Protein AF-0000000065943367 (afdb_homodimer)

InterPro domains:
  IPR003439 ABC transporter-like, ATP-binding domain [PF00005] (18-171)
  IPR003439 ABC transporter-like, ATP-binding domain [PS50893] (3-244)
  IPR003593 AAA+ ATPase domain [SM00382] (27-220)
  IPR017871 ABC transporter-like, conserved site [PS00211] (136-150)
  IPR027417 P-loop containing nucleoside triphosphate hydrolase [G3DSA:3.40.50.300] (2-257)
  IPR027417 P-loop containing nucleoside triphosphate hydrolase [SSF52540] (3-235)

Solvent-accessible surface area (backbone atoms only — not comparable to full-atom values): 27094 Å² total; per-residue (Å²): 103,37,40,33,36,42,45,28,21,34,59,58,98,83,40,77,42,33,48,61,34,64,49,72,45,43,55,41,32,29,34,24,43,38,57,37,78,86,29,34,64,69,60,51,51,30,36,77,70,66,75,40,82,56,78,37,59,48,43,26,50,48,91,40,53,45,87,76,50,48,72,60,60,44,49,53,36,38,34,70,43,67,70,77,77,77,75,82,54,94,42,39,32,48,56,55,20,41,55,27,43,61,68,44,77,86,56,48,70,68,57,47,52,49,38,32,52,52,17,24,52,76,49,70,44,53,90,45,44,86,36,51,43,77,76,45,52,71,48,51,42,49,40,46,51,49,12,11,36,42,17,27,55,68,60,45,70,52,85,93,58,59,36,35,40,38,32,36,44,74,47,64,81,44,35,73,40,58,32,49,52,51,51,48,49,52,37,41,40,5,63,72,67,39,18,15,28,38,35,34,52,82,51,64,47,59,40,35,64,63,30,58,29,32,38,33,26,34,94,26,27,66,71,37,70,34,42,41,80,76,42,61,38,45,65,48,37,31,71,49,47,65,34,55,42,50,66,41,74,28,91,86,43,87,95,25,47,34,69,41,77,109,104,37,40,32,36,44,46,28,21,32,58,58,97,82,41,76,41,33,48,61,33,63,49,73,45,43,55,42,33,29,33,23,42,38,55,35,79,86,29,36,65,69,60,50,51,30,35,76,70,67,74,41,82,55,78,37,59,49,44,26,50,50,90,40,53,45,88,78,51,49,72,59,61,43,50,54,36,38,36,71,42,67,71,76,75,78,74,84,54,95,40,39,34,48,56,54,19,39,54,27,42,61,69,44,76,84,57,49,71,68,56,47,51,49,38,32,52,51,16,23,51,72,49,70,43,54,90,46,42,84,36,50,43,76,76,43,52,73,50,53,43,49,39,45,52,48,12,12,37,42,18,27,55,67,61,46,66,57,82,91,58,60,37,34,38,38,30,36,44,74,47,64,80,43,35,70,40,58,32,50,52,52,52,50,49,52,38,42,41,5,63,73,68,38,18,14,28,38,35,34,53,83,50,64,47,58,40,35,63,64,31,58,30,32,38,33,27,33,93,24,28,66,70,36,70,34,42,41,80,76,41,63,36,43,66,48,38,32,73,49,47,65,34,55,41,49,68,40,74,29,90,84,44,86,94,28,48,34,68,43,78,108

Structure (mmCIF, N/CA/C/O backbone):
data_AF-0000000065943367-model_v1
#
loop_
_entity.id
_entity.type
_entity.pdbx_description
1 polymer 'Hemin import ATP-binding protein HmuV'
#
loop_
_atom_site.group_PDB
_atom_site.id
_atom_site.type_symbol
_atom_site.label_atom_id
_atom_site.label_alt_id
_atom_site.label_comp_id
_atom_site.label_asym_id
_atom_site.label_entity_id
_atom_site.label_seq_id
_atom_site.pdbx_PDB_ins_code
_atom_site.Cartn_x
_atom_site.Cartn_y
_atom_site.Cartn_z
_atom_site.occupancy
_atom_site.B_iso_or_equiv
_atom_site.auth_seq_id
_atom_site.auth_comp_id
_atom_site.auth_asym_id
_atom_site.auth_atom_id
_atom_site.pdbx_PDB_model_num
ATOM 1 N N . MET A 1 1 ? 7.023 -31.156 -10.938 1 77.69 1 MET A N 1
ATOM 2 C CA . MET A 1 1 ? 7.906 -30.266 -11.68 1 77.69 1 MET A CA 1
ATOM 3 C C . MET A 1 1 ? 8.031 -28.922 -10.969 1 77.69 1 MET A C 1
ATOM 5 O O . MET A 1 1 ? 7.062 -28.422 -10.391 1 77.69 1 MET A O 1
ATOM 9 N N . THR A 1 2 ? 9.32 -28.453 -10.805 1 89.06 2 THR A N 1
ATOM 10 C CA . THR A 1 2 ? 9.547 -27.25 -10.016 1 89.06 2 THR A CA 1
ATOM 11 C C . THR A 1 2 ? 10.031 -26.109 -10.898 1 89.06 2 THR A C 1
ATOM 13 O O . THR A 1 2 ? 10.461 -26.328 -12.031 1 89.06 2 THR A O 1
ATOM 16 N N . LEU A 1 3 ? 9.711 -24.953 -10.586 1 95.12 3 LEU A N 1
ATOM 17 C CA . LEU A 1 3 ? 10.344 -23.766 -11.141 1 95.12 3 LEU A CA 1
ATOM 18 C C . LEU A 1 3 ? 11.547 -23.344 -10.305 1 95.12 3 LEU A C 1
ATOM 20 O O . LEU A 1 3 ? 11.414 -23.078 -9.109 1 95.12 3 LEU A O 1
ATOM 24 N N . GLN A 1 4 ? 12.703 -23.375 -11 1 96.5 4 GLN A N 1
ATOM 25 C CA . GLN A 1 4 ? 13.93 -23.234 -10.227 1 96.5 4 GLN A CA 1
ATOM 26 C C . GLN A 1 4 ? 14.859 -22.203 -10.859 1 96.5 4 GLN A C 1
ATOM 28 O O . GLN A 1 4 ? 15.156 -22.281 -12.055 1 96.5 4 GLN A O 1
ATOM 33 N N . ALA A 1 5 ? 15.203 -21.219 -10.102 1 97.44 5 ALA A N 1
ATOM 34 C CA . ALA A 1 5 ? 16.281 -20.297 -10.453 1 97.44 5 ALA A CA 1
ATOM 35 C C . ALA A 1 5 ? 17.625 -20.766 -9.898 1 97.44 5 ALA A C 1
ATOM 37 O O . ALA A 1 5 ? 17.719 -21.094 -8.711 1 97.44 5 ALA A O 1
ATOM 38 N N . ARG A 1 6 ? 18.578 -20.828 -10.75 1 97.44 6 ARG A N 1
ATOM 39 C CA . ARG A 1 6 ? 19.922 -21.25 -10.336 1 97.44 6 ARG A CA 1
ATOM 40 C C . ARG A 1 6 ? 20.953 -20.156 -10.578 1 97.44 6 ARG A C 1
ATOM 42 O O . ARG A 1 6 ? 21.266 -19.844 -11.727 1 97.44 6 ARG A O 1
ATOM 49 N N . ASN A 1 7 ? 21.438 -19.609 -9.453 1 97.81 7 ASN A N 1
ATOM 50 C CA . ASN A 1 7 ? 22.547 -18.672 -9.445 1 97.81 7 ASN A CA 1
ATOM 51 C C . ASN A 1 7 ? 22.297 -17.516 -10.406 1 97.81 7 ASN A C 1
ATOM 53 O O . ASN A 1 7 ? 23.156 -17.188 -11.227 1 97.81 7 ASN A O 1
ATOM 57 N N . LEU A 1 8 ? 21.188 -16.875 -10.242 1 97.56 8 LEU A N 1
ATOM 58 C CA . LEU A 1 8 ? 20.797 -15.805 -11.141 1 97.56 8 LEU A CA 1
ATOM 59 C C . LEU A 1 8 ? 21.531 -14.508 -10.805 1 97.56 8 LEU A C 1
ATOM 61 O O . LEU A 1 8 ? 21.594 -14.109 -9.641 1 97.56 8 LEU A O 1
ATOM 65 N N . THR A 1 9 ? 22.094 -13.953 -11.75 1 97.75 9 THR A N 1
ATOM 66 C CA . THR A 1 9 ? 22.547 -12.562 -11.703 1 97.75 9 THR A CA 1
ATOM 67 C C . THR A 1 9 ? 21.734 -11.703 -12.672 1 97.75 9 THR A C 1
ATOM 69 O O . THR A 1 9 ? 21.656 -12.008 -13.867 1 97.75 9 THR A O 1
ATOM 72 N N . LEU A 1 10 ? 21.078 -10.734 -12.078 1 97.06 10 LEU A N 1
ATOM 73 C CA . LEU A 1 10 ? 20.156 -9.898 -12.852 1 97.06 10 LEU A CA 1
ATOM 74 C C . LEU A 1 10 ? 20.609 -8.438 -12.836 1 97.06 10 LEU A C 1
ATOM 76 O O . LEU A 1 10 ? 21.094 -7.945 -11.812 1 97.06 10 LEU A O 1
ATOM 80 N N . ALA A 1 11 ? 20.422 -7.844 -13.898 1 93.12 11 ALA A N 1
ATOM 81 C CA . ALA A 1 11 ? 20.797 -6.438 -14.039 1 93.12 11 ALA A CA 1
ATOM 82 C C . ALA A 1 11 ? 19.672 -5.633 -14.688 1 93.12 11 ALA A C 1
ATOM 84 O O . ALA A 1 11 ? 18.859 -6.188 -15.422 1 93.12 11 ALA A O 1
ATOM 85 N N . ARG A 1 12 ? 19.547 -4.402 -14.297 1 84.81 12 ARG A N 1
ATOM 86 C CA . ARG A 1 12 ? 18.703 -3.422 -14.977 1 84.81 12 ARG A CA 1
ATOM 87 C C . ARG A 1 12 ? 19.516 -2.188 -15.375 1 84.81 12 ARG A C 1
ATOM 89 O O . ARG A 1 12 ? 20.281 -1.663 -14.562 1 84.81 12 ARG A O 1
ATOM 96 N N . GLY A 1 13 ? 19.375 -1.673 -16.625 1 79 13 GLY A N 1
ATOM 97 C CA . GLY A 1 13 ? 20.156 -0.549 -17.109 1 79 13 GLY A CA 1
ATOM 98 C C . GLY A 1 13 ? 21.656 -0.79 -17.031 1 79 13 GLY A C 1
ATOM 99 O O . GLY A 1 13 ? 22.422 0.133 -16.75 1 79 13 GLY A O 1
ATOM 100 N N . GLY A 1 14 ? 22.062 -2.025 -17.031 1 80.81 14 GLY A N 1
ATOM 101 C CA . GLY A 1 14 ? 23.484 -2.357 -17.016 1 80.81 14 GLY A CA 1
ATOM 102 C C . GLY A 1 14 ? 24.031 -2.611 -15.625 1 80.81 14 GLY A C 1
ATOM 103 O O . GLY A 1 14 ? 25.078 -3.223 -15.469 1 80.81 14 GLY A O 1
ATOM 104 N N . ALA A 1 15 ? 23.344 -2.158 -14.625 1 85.38 15 ALA A N 1
ATOM 105 C CA . ALA A 1 15 ? 23.812 -2.307 -13.25 1 85.38 15 ALA A CA 1
ATOM 106 C C . ALA A 1 15 ? 23.219 -3.537 -12.586 1 85.38 15 ALA A C 1
ATOM 108 O O . ALA A 1 15 ? 22.016 -3.797 -12.727 1 85.38 15 ALA A O 1
AT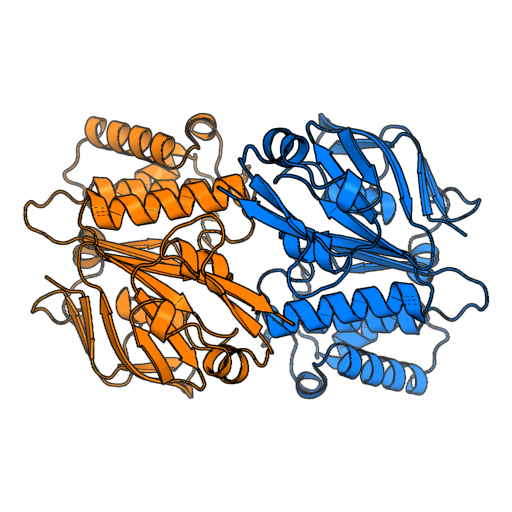OM 109 N N . PRO A 1 16 ? 24.109 -4.266 -11.922 1 89.94 16 PRO A N 1
ATOM 110 C CA . PRO A 1 16 ? 23.578 -5.445 -11.234 1 89.94 16 PRO A CA 1
ATOM 111 C C . PRO A 1 16 ? 22.594 -5.09 -10.125 1 89.94 16 PRO A C 1
ATOM 113 O O . PRO A 1 16 ? 22.828 -4.16 -9.352 1 89.94 16 PRO A O 1
ATOM 116 N N . ILE A 1 17 ? 21.5 -5.777 -10.133 1 93.94 17 ILE A N 1
ATOM 117 C CA . ILE A 1 17 ? 20.453 -5.613 -9.117 1 93.94 17 ILE A CA 1
ATOM 118 C C . ILE A 1 17 ? 20.5 -6.789 -8.148 1 93.94 17 ILE A C 1
ATOM 120 O O . ILE A 1 17 ? 20.422 -6.602 -6.93 1 93.94 17 ILE A O 1
ATOM 124 N N . LEU A 1 18 ? 20.594 -7.965 -8.672 1 97.5 18 LEU A N 1
ATOM 125 C CA . LEU A 1 18 ? 20.703 -9.195 -7.895 1 97.5 18 LEU A CA 1
ATOM 126 C C . LEU A 1 18 ? 21.891 -10.031 -8.359 1 97.5 18 LEU A C 1
ATOM 128 O O . LEU A 1 18 ? 22.188 -10.086 -9.555 1 97.5 18 LEU A O 1
ATOM 132 N N . THR A 1 19 ? 22.531 -10.617 -7.379 1 97.69 19 THR A N 1
ATOM 133 C CA . THR A 1 19 ? 23.703 -11.43 -7.676 1 97.69 19 THR A CA 1
ATOM 134 C C . THR A 1 19 ? 23.594 -12.805 -7.031 1 97.69 19 THR A C 1
ATOM 136 O O . THR A 1 19 ? 23.391 -12.914 -5.82 1 97.69 19 THR A O 1
ATOM 139 N N . ASP A 1 20 ? 23.703 -13.828 -7.871 1 97.5 20 ASP A N 1
ATOM 140 C CA . ASP A 1 20 ? 23.828 -15.211 -7.422 1 97.5 20 ASP A CA 1
ATOM 141 C C . ASP A 1 20 ? 22.656 -15.625 -6.555 1 97.5 20 ASP A C 1
ATOM 143 O O . ASP A 1 20 ? 22.828 -16.094 -5.43 1 97.5 20 ASP A O 1
ATOM 147 N N . VAL A 1 21 ? 21.484 -15.453 -7.078 1 98 21 VAL A N 1
ATOM 148 C CA . VAL A 1 21 ? 20.266 -15.789 -6.348 1 98 21 VAL A CA 1
ATOM 149 C C . VAL A 1 21 ? 19.703 -17.125 -6.848 1 98 21 VAL A C 1
ATOM 151 O O . VAL A 1 21 ? 19.531 -17.312 -8.055 1 98 21 VAL A O 1
ATOM 154 N N . SER A 1 22 ? 19.547 -18.047 -5.945 1 98.12 22 SER A N 1
ATOM 155 C CA . SER A 1 22 ? 18.906 -19.328 -6.25 1 98.12 22 SER A CA 1
ATOM 156 C C . SER A 1 22 ? 17.609 -19.484 -5.457 1 98.12 22 SER A C 1
ATOM 158 O O . SER A 1 22 ? 17.547 -19.125 -4.277 1 98.12 22 SER A O 1
ATOM 160 N N . LEU A 1 23 ? 16.562 -19.922 -6.121 1 97.19 23 LEU A N 1
ATOM 161 C CA . LEU A 1 23 ? 15.25 -20.078 -5.508 1 97.19 23 LEU A CA 1
ATOM 162 C C . LEU A 1 23 ? 14.43 -21.141 -6.223 1 97.19 23 LEU A C 1
ATOM 164 O O . LEU A 1 23 ? 14.438 -21.219 -7.453 1 97.19 23 LEU A O 1
ATOM 168 N N . THR A 1 24 ? 13.789 -21.953 -5.453 1 96.62 24 THR A N 1
ATOM 169 C CA . THR A 1 24 ? 12.906 -22.953 -6.023 1 96.62 24 THR A CA 1
ATOM 170 C C . THR A 1 24 ? 11.453 -22.688 -5.641 1 96.62 24 THR A C 1
ATOM 172 O O . THR A 1 24 ? 11.141 -22.516 -4.461 1 96.62 24 THR A O 1
ATOM 175 N N . LEU A 1 25 ? 10.625 -22.578 -6.582 1 96.81 25 LEU A N 1
ATOM 176 C CA . LEU A 1 25 ? 9.18 -22.547 -6.375 1 96.81 25 LEU A CA 1
ATOM 177 C C . LEU A 1 25 ? 8.562 -23.922 -6.586 1 96.81 25 LEU A C 1
ATOM 179 O O . LEU A 1 25 ? 8.359 -24.344 -7.723 1 96.81 25 LEU A O 1
ATOM 183 N N . ALA A 1 26 ? 8.25 -24.547 -5.492 1 95.25 26 ALA A N 1
ATOM 184 C CA . ALA A 1 26 ? 7.707 -25.906 -5.535 1 95.25 26 ALA A CA 1
ATOM 185 C C . ALA A 1 26 ? 6.184 -25.891 -5.613 1 95.25 26 ALA A C 1
ATOM 187 O O . ALA A 1 26 ? 5.543 -24.969 -5.094 1 95.25 26 ALA A O 1
ATOM 188 N N . PRO A 1 27 ? 5.609 -26.938 -6.281 1 95 27 PRO A N 1
ATOM 189 C CA . PRO A 1 27 ? 4.152 -27.062 -6.223 1 95 27 PRO A CA 1
ATOM 190 C C . PRO A 1 27 ? 3.631 -27.25 -4.801 1 95 27 PRO A C 1
ATOM 192 O O . PRO A 1 27 ? 4.312 -27.844 -3.963 1 95 27 PRO A O 1
ATOM 195 N N . GLY A 1 28 ? 2.51 -26.672 -4.559 1 96.69 28 GLY A N 1
ATOM 196 C CA . GLY A 1 28 ? 1.855 -26.891 -3.279 1 96.69 28 GLY A CA 1
ATOM 197 C C . GLY A 1 28 ? 2.34 -25.938 -2.193 1 96.69 28 GLY A C 1
ATOM 198 O O . GLY A 1 28 ? 2.027 -26.141 -1.016 1 96.69 28 GLY A O 1
ATOM 199 N N . ALA A 1 29 ? 3.123 -24.938 -2.637 1 97.31 29 ALA A N 1
ATOM 200 C CA . ALA A 1 29 ? 3.672 -24.031 -1.635 1 97.31 29 ALA A CA 1
ATOM 201 C C . ALA A 1 29 ? 3.449 -22.578 -2.037 1 97.31 29 ALA A C 1
ATOM 203 O O . ALA A 1 29 ? 3.492 -22.234 -3.221 1 97.31 29 ALA A O 1
ATOM 204 N N . LEU A 1 30 ? 3.191 -21.766 -1.068 1 98.5 30 LEU A N 1
ATOM 205 C CA . LEU A 1 30 ? 3.137 -20.312 -1.223 1 98.5 30 LEU A CA 1
ATOM 206 C C . LEU A 1 30 ? 4.418 -19.656 -0.705 1 98.5 30 LEU A C 1
ATOM 208 O O . LEU A 1 30 ? 4.695 -19.688 0.496 1 98.5 30 LEU A O 1
ATOM 212 N N . VAL A 1 31 ? 5.188 -19.078 -1.633 1 98.69 31 VAL A N 1
ATOM 213 C CA . VAL A 1 31 ? 6.453 -18.422 -1.297 1 98.69 31 VAL A CA 1
ATOM 214 C C . VAL A 1 31 ? 6.273 -16.906 -1.288 1 98.69 31 VAL A C 1
ATOM 216 O O . VAL A 1 31 ? 5.758 -16.344 -2.248 1 98.69 31 VAL A O 1
ATOM 219 N N . GLY A 1 32 ? 6.621 -16.297 -0.186 1 98.69 32 GLY A N 1
ATOM 220 C CA . GLY A 1 32 ? 6.641 -14.852 -0.101 1 98.69 32 GLY A CA 1
ATOM 221 C C . GLY A 1 32 ? 8.008 -14.25 -0.381 1 98.69 32 GLY A C 1
ATOM 222 O O . GLY A 1 32 ? 9.016 -14.727 0.143 1 98.69 32 GLY A O 1
ATOM 223 N N . LEU A 1 33 ? 8.016 -13.344 -1.247 1 98.25 33 LEU A N 1
ATOM 224 C CA . LEU A 1 33 ? 9.227 -12.594 -1.544 1 98.25 33 LEU A CA 1
ATOM 225 C C . LEU A 1 33 ? 9.227 -11.258 -0.808 1 98.25 33 LEU A C 1
ATOM 227 O O . LEU A 1 33 ? 8.367 -10.406 -1.049 1 98.25 33 LEU A O 1
ATOM 231 N N . LEU A 1 34 ? 10.18 -11.047 0.076 1 97.94 34 LEU A N 1
ATOM 232 C CA . LEU A 1 34 ? 10.289 -9.875 0.939 1 97.94 34 LEU A CA 1
ATOM 233 C C . LEU A 1 34 ? 11.602 -9.141 0.704 1 97.94 34 LEU A C 1
ATOM 235 O O . LEU A 1 34 ? 12.555 -9.719 0.164 1 97.94 34 LEU A O 1
ATOM 239 N N . GLY A 1 35 ? 11.68 -7.941 1.159 1 96.81 35 GLY A N 1
ATOM 240 C CA . GLY A 1 35 ? 12.828 -7.059 1.031 1 96.81 35 GLY A CA 1
ATOM 241 C C . GLY A 1 35 ? 12.445 -5.59 0.987 1 96.81 35 GLY A C 1
ATOM 242 O O . GLY A 1 35 ? 11.297 -5.25 0.71 1 96.81 35 GLY A O 1
ATOM 243 N N . ALA A 1 36 ? 13.414 -4.789 1.229 1 94.81 36 ALA A N 1
ATOM 244 C CA . ALA A 1 36 ? 13.188 -3.348 1.185 1 94.81 36 ALA A CA 1
ATOM 245 C C . ALA A 1 36 ? 12.898 -2.881 -0.24 1 94.81 36 ALA A C 1
ATOM 247 O O . ALA A 1 36 ? 13.031 -3.652 -1.192 1 94.81 36 ALA A O 1
ATOM 248 N N . ASN A 1 37 ? 12.383 -1.639 -0.345 1 90.75 37 ASN A N 1
ATOM 249 C CA . ASN A 1 37 ? 12.18 -1.061 -1.669 1 90.75 37 ASN A CA 1
ATOM 250 C C . ASN A 1 37 ? 13.461 -1.064 -2.492 1 90.75 37 ASN A C 1
ATOM 252 O O . ASN A 1 37 ? 14.531 -0.715 -1.984 1 90.75 37 ASN A O 1
ATOM 256 N N . GLY A 1 38 ? 13.398 -1.511 -3.668 1 89.12 38 GLY A N 1
ATOM 257 C CA . GLY A 1 38 ? 14.555 -1.516 -4.555 1 89.12 38 GLY A CA 1
ATOM 258 C C . GLY A 1 38 ? 15.422 -2.748 -4.398 1 89.12 38 GLY A C 1
ATOM 259 O O . GLY A 1 38 ? 16.453 -2.869 -5.051 1 89.12 38 GLY A O 1
ATOM 260 N N . ALA A 1 39 ? 14.969 -3.676 -3.621 1 93.56 39 ALA A N 1
ATOM 261 C CA . ALA A 1 39 ? 15.797 -4.832 -3.299 1 93.56 39 ALA A CA 1
ATOM 262 C C . ALA A 1 39 ? 15.891 -5.793 -4.48 1 93.56 39 ALA A C 1
ATOM 264 O O . ALA A 1 39 ? 16.688 -6.727 -4.473 1 93.56 39 ALA A O 1
ATOM 265 N N . GLY A 1 40 ? 15.062 -5.602 -5.473 1 94.38 40 GLY A N 1
ATOM 266 C CA . GLY A 1 40 ? 15.109 -6.461 -6.645 1 94.38 40 GLY A CA 1
ATOM 267 C C . GLY A 1 40 ? 13.984 -7.469 -6.695 1 94.38 40 GLY A C 1
ATOM 268 O O . GLY A 1 40 ? 14.031 -8.43 -7.465 1 94.38 40 GLY A O 1
ATOM 269 N N . LYS A 1 41 ? 12.977 -7.328 -5.879 1 96.06 41 LYS A N 1
ATOM 270 C CA . LYS A 1 41 ? 11.867 -8.273 -5.789 1 96.06 41 LYS A CA 1
ATOM 271 C C . LYS A 1 41 ? 11.18 -8.438 -7.141 1 96.06 41 LYS A C 1
ATOM 273 O O . LYS A 1 41 ? 11.055 -9.562 -7.641 1 96.06 41 LYS A O 1
ATOM 278 N N . SER A 1 42 ? 10.742 -7.301 -7.785 1 94.31 42 SER A N 1
ATOM 279 C CA . SER A 1 42 ? 10.055 -7.355 -9.07 1 94.31 42 SER A CA 1
ATOM 280 C C . SER A 1 42 ? 10.977 -7.871 -10.172 1 94.31 42 SER A C 1
ATOM 282 O O . SER A 1 42 ? 10.523 -8.555 -11.094 1 94.31 42 SER A O 1
ATOM 284 N N . THR A 1 43 ? 12.258 -7.535 -10.07 1 94.69 43 THR A N 1
ATOM 285 C CA . THR A 1 43 ? 13.25 -8.023 -11.031 1 94.69 43 THR A CA 1
ATOM 286 C C . THR A 1 43 ? 13.359 -9.539 -10.977 1 94.69 43 THR A C 1
ATOM 288 O O . THR A 1 43 ? 13.367 -10.211 -12.016 1 94.69 43 THR A O 1
ATOM 291 N N . LEU A 1 44 ? 13.406 -10.062 -9.719 1 97.06 44 LEU A N 1
ATOM 292 C CA . LEU A 1 44 ? 13.477 -11.508 -9.555 1 97.06 44 LEU A CA 1
ATOM 293 C C . LEU A 1 44 ? 12.211 -12.18 -10.078 1 97.06 44 LEU A C 1
ATOM 295 O O . LEU A 1 44 ? 12.273 -13.18 -10.789 1 97.06 44 LEU A O 1
ATOM 299 N N . LEU A 1 45 ? 11.055 -11.617 -9.742 1 97.06 45 LEU A N 1
ATOM 300 C CA . LEU A 1 45 ? 9.789 -12.156 -10.219 1 97.06 45 LEU A CA 1
ATOM 301 C C . LEU A 1 45 ? 9.742 -12.172 -11.742 1 97.06 45 LEU A C 1
ATOM 303 O O . LEU A 1 45 ? 9.32 -13.156 -12.352 1 97.06 45 LEU A O 1
ATOM 307 N N . ALA A 1 46 ? 10.219 -11.133 -12.367 1 95.62 46 ALA A N 1
ATOM 308 C CA . ALA A 1 46 ? 10.234 -11.039 -13.828 1 95.62 46 ALA A CA 1
ATOM 309 C C . ALA A 1 46 ? 11.109 -12.133 -14.43 1 95.62 46 ALA A C 1
ATOM 311 O O . ALA A 1 46 ? 10.766 -12.711 -15.469 1 95.62 46 ALA A O 1
ATOM 312 N N . ALA A 1 47 ? 12.211 -12.375 -13.805 1 96.62 47 ALA A N 1
ATOM 313 C CA . ALA A 1 47 ? 13.102 -13.43 -14.289 1 96.62 47 ALA A CA 1
ATOM 314 C C . ALA A 1 47 ? 12.438 -14.797 -14.172 1 96.62 47 ALA A C 1
ATOM 316 O O . ALA A 1 47 ? 12.477 -15.594 -15.109 1 96.62 47 ALA A O 1
ATOM 317 N N . LEU A 1 48 ? 11.812 -15.047 -13.039 1 96.88 48 LEU A N 1
ATOM 318 C CA . LEU A 1 48 ? 11.133 -16.312 -12.812 1 96.88 48 LEU A CA 1
ATOM 319 C C . LEU A 1 48 ? 9.961 -16.484 -13.758 1 96.88 48 LEU A C 1
ATOM 321 O O . LEU A 1 48 ? 9.617 -17.609 -14.133 1 96.88 48 LEU A O 1
ATOM 325 N N . ALA A 1 49 ? 9.375 -15.398 -14.148 1 96.06 49 ALA A N 1
ATOM 326 C CA . ALA A 1 49 ? 8.219 -15.414 -15.047 1 96.06 49 ALA A CA 1
ATOM 327 C C . ALA A 1 49 ? 8.664 -15.539 -16.5 1 96.06 49 ALA A C 1
ATOM 329 O O . ALA A 1 49 ? 7.828 -15.672 -17.406 1 96.06 49 ALA A O 1
ATOM 330 N N . GLY A 1 50 ? 9.93 -15.383 -16.766 1 95.44 50 GLY A N 1
ATOM 331 C CA . GLY A 1 50 ? 10.453 -15.461 -18.125 1 95.44 50 GLY A CA 1
ATOM 332 C C . GLY A 1 50 ? 10.352 -14.156 -18.875 1 95.44 50 GLY A C 1
ATOM 333 O O . GLY A 1 50 ? 10.398 -14.133 -20.109 1 95.44 50 GLY A O 1
ATOM 334 N N . GLU A 1 51 ? 10.203 -13.109 -18.172 1 93.38 51 GLU A N 1
ATOM 335 C CA . GLU A 1 51 ? 10.039 -11.789 -18.766 1 93.38 51 GLU A CA 1
ATOM 336 C C . GLU A 1 51 ? 11.359 -11.023 -18.781 1 93.38 51 GLU A C 1
ATOM 338 O O . GLU A 1 51 ? 11.469 -9.977 -19.438 1 93.38 51 GLU A O 1
ATOM 343 N N . LEU A 1 52 ? 12.32 -11.461 -18.078 1 93.88 52 LEU A N 1
ATOM 344 C CA . LEU A 1 52 ? 13.641 -10.844 -18 1 93.88 52 LEU A CA 1
ATOM 345 C C . LEU A 1 52 ? 14.742 -11.898 -18.094 1 93.88 52 LEU A C 1
ATOM 347 O O . LEU A 1 52 ? 14.766 -12.844 -17.297 1 93.88 52 LEU A O 1
ATOM 351 N N . ALA A 1 53 ? 15.602 -11.742 -19 1 94.5 53 ALA A N 1
ATOM 352 C CA . ALA A 1 53 ? 16.719 -12.672 -19.156 1 94.5 53 ALA A CA 1
ATOM 353 C C . ALA A 1 53 ? 17.828 -12.359 -18.156 1 94.5 53 ALA A C 1
ATOM 355 O O . ALA A 1 53 ? 18.25 -11.211 -18.031 1 94.5 53 ALA A O 1
ATOM 356 N N . PRO A 1 54 ? 18.359 -13.328 -17.516 1 96.12 54 PRO A N 1
ATOM 357 C CA . PRO A 1 54 ? 19.453 -13.086 -16.578 1 96.12 54 PRO A CA 1
ATOM 358 C C . PRO A 1 54 ? 20.797 -12.867 -17.297 1 96.12 54 PRO A C 1
ATOM 360 O O . PRO A 1 54 ? 20.984 -13.344 -18.406 1 96.12 54 PRO A O 1
ATOM 363 N N . ARG A 1 55 ? 21.609 -12.086 -16.641 1 95.5 55 ARG A N 1
ATOM 364 C CA . ARG A 1 55 ? 22.984 -11.914 -17.125 1 95.5 55 ARG A CA 1
ATOM 365 C C . ARG A 1 55 ? 23.766 -13.219 -17 1 95.5 55 ARG A C 1
ATOM 367 O O . ARG A 1 55 ? 24.578 -13.547 -17.875 1 95.5 55 ARG A O 1
ATOM 374 N N . SER A 1 56 ? 23.562 -13.859 -15.969 1 96 56 SER A N 1
ATOM 375 C CA . SER A 1 56 ? 24.125 -15.188 -15.742 1 96 56 SER A CA 1
ATOM 376 C C . SER A 1 56 ? 23.203 -16.047 -14.891 1 96 56 SER A C 1
ATOM 378 O O . SER A 1 56 ? 22.312 -15.523 -14.219 1 96 56 SER A O 1
ATOM 380 N N . GLY A 1 57 ? 23.375 -17.375 -14.922 1 97.06 57 GLY A N 1
ATOM 381 C CA . GLY A 1 57 ? 22.453 -18.297 -14.297 1 97.06 57 GLY A CA 1
ATOM 382 C C . GLY A 1 57 ? 21.312 -18.703 -15.203 1 97.06 57 GLY A C 1
ATOM 383 O O . GLY A 1 57 ? 21.297 -18.359 -16.391 1 97.06 57 GLY A O 1
ATOM 384 N N . GLN A 1 58 ? 20.422 -19.562 -14.625 1 96.94 58 GLN A N 1
ATOM 385 C CA . GLN A 1 58 ? 19.344 -20.078 -15.453 1 96.94 58 GLN A CA 1
ATOM 386 C C . GLN A 1 58 ? 18.078 -20.328 -14.625 1 96.94 58 GLN A C 1
ATOM 388 O O . GLN A 1 58 ? 18.172 -20.484 -13.406 1 96.94 58 GLN A O 1
ATOM 393 N N . VAL A 1 59 ? 17.031 -20.266 -15.258 1 97.31 59 VAL A N 1
ATOM 394 C CA . VAL A 1 59 ? 15.742 -20.641 -14.688 1 97.31 59 VAL A CA 1
ATOM 395 C C . VAL A 1 59 ? 15.195 -21.875 -15.414 1 97.31 59 VAL A C 1
ATOM 397 O O . VAL A 1 59 ? 15.227 -21.938 -16.641 1 97.31 59 VAL A O 1
ATOM 400 N N . PHE A 1 60 ? 14.734 -22.797 -14.594 1 95.81 60 PHE A N 1
ATOM 401 C CA . PHE A 1 60 ? 14.234 -24.031 -15.18 1 95.81 60 PHE A CA 1
ATOM 402 C C . PHE A 1 60 ? 12.773 -24.266 -14.789 1 95.81 60 PHE A C 1
ATOM 404 O O . PHE A 1 60 ? 12.383 -24 -13.648 1 95.81 60 PHE A O 1
ATOM 411 N N . LEU A 1 61 ? 12.008 -24.672 -15.695 1 93.31 61 LEU A N 1
ATOM 412 C CA . LEU A 1 61 ? 10.695 -25.266 -15.461 1 93.31 61 LEU A CA 1
ATOM 413 C C . LEU A 1 61 ? 10.734 -26.766 -15.672 1 93.31 61 LEU A C 1
ATOM 415 O O . LEU A 1 61 ? 10.75 -27.234 -16.812 1 93.31 61 LEU A O 1
ATOM 419 N N . GLY A 1 62 ? 10.688 -27.438 -14.547 1 88.62 62 GLY A N 1
ATOM 420 C CA . GLY A 1 62 ? 11.078 -28.844 -14.664 1 88.62 62 GLY A CA 1
ATOM 421 C C . GLY A 1 62 ? 12.484 -29.031 -15.195 1 88.62 62 GLY A C 1
ATOM 422 O O . GLY A 1 62 ? 13.438 -28.469 -14.648 1 88.62 62 GLY A O 1
ATOM 423 N N . ASP A 1 63 ? 12.508 -29.734 -16.312 1 88.31 63 ASP A N 1
ATOM 424 C CA . ASP A 1 63 ? 13.828 -30.016 -16.875 1 88.31 63 ASP A CA 1
ATOM 425 C C . ASP A 1 63 ? 14.125 -29.062 -18.031 1 88.31 63 ASP A C 1
ATOM 427 O O . ASP A 1 63 ? 15.234 -29.078 -18.578 1 88.31 63 ASP A O 1
ATOM 431 N N . ALA A 1 64 ? 13.211 -28.266 -18.312 1 90.69 64 ALA A N 1
ATOM 432 C CA . ALA A 1 64 ? 13.375 -27.391 -19.469 1 90.69 64 ALA A CA 1
ATOM 433 C C . ALA A 1 64 ? 13.883 -26.016 -19.062 1 90.69 64 ALA A C 1
ATOM 435 O O . ALA A 1 64 ? 13.391 -25.438 -18.094 1 90.69 64 ALA A O 1
ATOM 436 N N . ASP A 1 65 ? 14.852 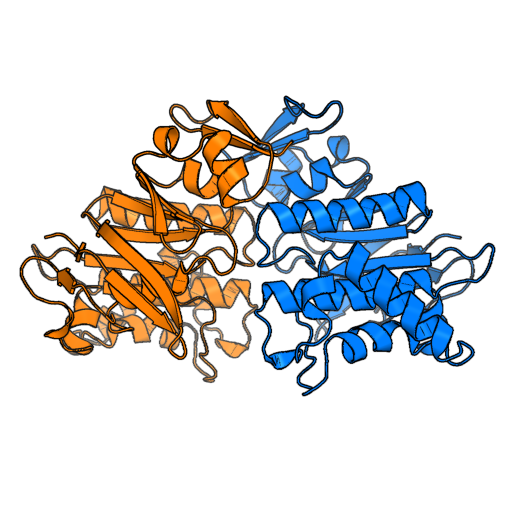-25.562 -19.812 1 94.62 65 ASP A N 1
ATOM 437 C CA . ASP A 1 65 ? 15.289 -24.172 -19.656 1 94.62 65 ASP A CA 1
ATOM 438 C C . ASP A 1 65 ? 14.172 -23.203 -20.047 1 94.62 65 ASP A C 1
ATOM 440 O O . ASP A 1 65 ? 13.633 -23.281 -21.156 1 94.62 65 ASP A O 1
ATOM 444 N N . LEU A 1 66 ? 13.859 -22.359 -19.141 1 94.88 66 LEU A N 1
ATOM 445 C CA . LEU A 1 66 ? 12.773 -21.406 -19.359 1 94.88 66 LEU A CA 1
ATOM 446 C C . LEU A 1 66 ? 13.016 -20.594 -20.625 1 94.88 66 LEU A C 1
ATOM 448 O O . LEU A 1 66 ? 12.062 -20.219 -21.312 1 94.88 66 LEU A O 1
ATOM 452 N N . ALA A 1 67 ? 14.242 -20.328 -20.891 1 92.75 67 ALA A N 1
ATOM 453 C CA . ALA A 1 67 ? 14.625 -19.484 -22.016 1 92.75 67 ALA A CA 1
ATOM 454 C C . ALA A 1 67 ? 14.258 -20.156 -23.344 1 92.75 67 ALA A C 1
ATOM 456 O O . ALA A 1 67 ? 14.211 -19.5 -24.391 1 92.75 67 ALA A O 1
ATOM 457 N N . THR A 1 68 ? 14 -21.438 -23.328 1 93.75 68 THR A N 1
ATOM 458 C CA . THR A 1 68 ? 13.703 -22.172 -24.547 1 93.75 68 THR A CA 1
ATOM 459 C C . THR A 1 68 ? 12.195 -22.188 -24.812 1 93.75 68 THR A C 1
ATOM 461 O O . THR A 1 68 ? 11.758 -22.609 -25.891 1 93.75 68 THR A O 1
ATOM 464 N N . LEU A 1 69 ? 11.438 -21.797 -23.859 1 93.62 69 LEU A N 1
ATOM 465 C CA . LEU A 1 69 ? 9.984 -21.812 -24 1 93.62 69 LEU A CA 1
ATOM 466 C C . LEU A 1 69 ? 9.484 -20.5 -24.594 1 93.62 69 LEU A C 1
ATOM 468 O O . LEU A 1 69 ? 9.977 -19.422 -24.234 1 93.62 69 LEU A O 1
ATOM 472 N N . SER A 1 70 ? 8.523 -20.625 -25.438 1 93.12 70 SER A N 1
ATOM 473 C CA . SER A 1 70 ? 7.898 -19.438 -26 1 93.12 70 SER A CA 1
ATOM 474 C C . SER A 1 70 ? 6.957 -18.781 -25 1 93.12 70 SER A C 1
ATOM 476 O O . SER A 1 70 ? 6.551 -19.406 -24.016 1 93.12 70 SER A O 1
ATOM 478 N N . ALA A 1 71 ? 6.621 -17.578 -25.281 1 91.88 71 ALA A N 1
ATOM 479 C CA . ALA A 1 71 ? 5.672 -16.859 -24.422 1 91.88 71 ALA A CA 1
ATOM 480 C C . ALA A 1 71 ? 4.348 -17.609 -24.328 1 91.88 71 ALA A C 1
ATOM 482 O O . ALA A 1 71 ? 3.723 -17.641 -23.266 1 91.88 71 ALA A O 1
ATOM 483 N N . ARG A 1 72 ? 3.977 -18.219 -25.422 1 91.69 72 ARG A N 1
ATOM 484 C CA . ARG A 1 72 ? 2.723 -18.969 -25.469 1 91.69 72 ARG A CA 1
ATOM 485 C C . ARG A 1 72 ? 2.799 -20.203 -24.594 1 91.69 72 ARG A C 1
ATOM 487 O O . ARG A 1 72 ? 1.863 -20.5 -23.844 1 91.69 72 ARG A O 1
ATOM 494 N N . GLN A 1 73 ? 3.865 -20.859 -24.719 1 91.5 73 GLN A N 1
ATOM 495 C CA . GLN A 1 73 ? 4.059 -22.047 -23.906 1 91.5 73 GLN A CA 1
ATOM 496 C C . GLN A 1 73 ? 4.082 -21.703 -22.422 1 91.5 73 GLN A C 1
ATOM 498 O O . GLN A 1 73 ? 3.469 -22.391 -21.609 1 91.5 73 GLN A O 1
ATOM 503 N N . LEU A 1 74 ? 4.758 -20.641 -22.156 1 93.56 74 LEU A N 1
ATOM 504 C CA . LEU A 1 74 ? 4.863 -20.203 -20.766 1 93.56 74 LEU A CA 1
ATOM 505 C C . LEU A 1 74 ? 3.504 -19.766 -20.219 1 93.56 74 LEU A C 1
ATOM 507 O O . LEU A 1 74 ? 3.168 -20.062 -19.062 1 93.56 74 LEU A O 1
ATOM 511 N N . ALA A 1 75 ? 2.756 -19.141 -21.031 1 94.06 75 ALA A N 1
ATOM 512 C CA . ALA A 1 75 ? 1.455 -18.625 -20.609 1 94.06 75 ALA A CA 1
ATOM 513 C C . ALA A 1 75 ? 0.494 -19.75 -20.281 1 94.06 75 ALA A C 1
ATOM 515 O O . ALA A 1 75 ? -0.495 -19.547 -19.562 1 94.06 75 ALA A O 1
ATOM 516 N N . ARG A 1 76 ? 0.759 -20.938 -20.719 1 94.19 76 ARG A N 1
ATOM 517 C CA . ARG A 1 76 ? -0.081 -22.094 -20.438 1 94.19 76 ARG A CA 1
ATOM 518 C C . ARG A 1 76 ? 0.356 -22.781 -19.156 1 94.19 76 ARG A C 1
ATOM 520 O O . ARG A 1 76 ? -0.299 -23.719 -18.688 1 94.19 76 ARG A O 1
ATOM 527 N N . ARG A 1 77 ? 1.455 -22.266 -18.594 1 93.44 77 ARG A N 1
ATOM 528 C CA . ARG A 1 77 ? 2 -22.953 -17.422 1 93.44 77 ARG A CA 1
ATOM 529 C C . ARG A 1 77 ? 2.07 -22.016 -16.219 1 93.44 77 ARG A C 1
ATOM 531 O O . ARG A 1 77 ? 2.178 -22.453 -15.086 1 93.44 77 ARG A O 1
ATOM 538 N N . ARG A 1 78 ? 2.068 -20.75 -16.531 1 94.38 78 ARG A N 1
ATOM 539 C CA . ARG A 1 78 ? 2.178 -19.812 -15.406 1 94.38 78 ARG A CA 1
ATOM 540 C C . ARG A 1 78 ? 1.355 -18.562 -15.664 1 94.38 78 ARG A C 1
ATOM 542 O O . ARG A 1 78 ? 1.255 -18.094 -16.797 1 94.38 78 ARG A O 1
ATOM 549 N N . ALA A 1 79 ? 0.792 -18.031 -14.656 1 96.12 79 ALA A N 1
ATOM 550 C CA . ALA A 1 79 ? 0.085 -16.75 -14.672 1 96.12 79 ALA A CA 1
ATOM 551 C C . ALA A 1 79 ? 0.813 -15.719 -13.82 1 96.12 79 ALA A C 1
ATOM 553 O O . ALA A 1 79 ? 1.402 -16.047 -12.789 1 96.12 79 ALA A O 1
ATOM 554 N N . VAL A 1 80 ? 0.812 -14.453 -14.305 1 96.62 80 VAL A N 1
ATOM 555 C CA . VAL A 1 80 ? 1.502 -13.367 -13.609 1 96.62 80 VAL A CA 1
ATOM 556 C C . VAL A 1 80 ? 0.555 -12.188 -13.438 1 96.62 80 VAL A C 1
ATOM 558 O O . VAL A 1 80 ? -0.107 -11.766 -14.383 1 96.62 80 VAL A O 1
ATOM 561 N N . LEU A 1 81 ? 0.426 -11.75 -12.227 1 95.94 81 LEU A N 1
ATOM 562 C CA . LEU A 1 81 ? -0.217 -10.469 -11.953 1 95.94 81 LEU A CA 1
ATOM 563 C C . LEU A 1 81 ? 0.822 -9.375 -11.719 1 95.94 81 LEU A C 1
ATOM 565 O O . LEU A 1 81 ? 1.471 -9.352 -10.664 1 95.94 81 LEU A O 1
ATOM 569 N N . PRO A 1 82 ? 0.96 -8.414 -12.664 1 90.69 82 PRO A N 1
ATOM 570 C CA . PRO A 1 82 ? 1.95 -7.348 -12.484 1 90.69 82 PRO A CA 1
ATOM 571 C C . PRO A 1 82 ? 1.48 -6.262 -11.523 1 90.69 82 PRO A C 1
ATOM 573 O O . PRO A 1 82 ? 0.298 -6.207 -11.172 1 90.69 82 PRO A O 1
ATOM 576 N N . GLN A 1 83 ? 2.439 -5.441 -11.023 1 79.88 83 GLN A N 1
ATOM 577 C CA . GLN A 1 83 ? 2.158 -4.363 -10.078 1 79.88 83 GLN A CA 1
ATOM 578 C C . GLN A 1 83 ? 1.216 -3.33 -10.695 1 79.88 83 GLN A C 1
ATOM 580 O O . GLN A 1 83 ? 0.235 -2.928 -10.062 1 79.88 83 GLN A O 1
ATOM 585 N N . LYS A 1 84 ? 1.47 -2.568 -11.711 1 73.69 84 LYS A N 1
ATOM 586 C CA . LYS A 1 84 ? 0.609 -1.612 -12.406 1 73.69 84 LYS A CA 1
ATOM 587 C C . LYS A 1 84 ? 0.014 -2.221 -13.672 1 73.69 84 LYS A C 1
ATOM 589 O O . LYS A 1 84 ? 0.716 -2.402 -14.664 1 73.69 84 LYS A O 1
ATOM 594 N N . PRO A 1 85 ? -1.304 -2.625 -13.57 1 63 85 PRO A N 1
ATOM 595 C CA . PRO A 1 85 ? -1.851 -3.201 -14.805 1 63 85 PRO A CA 1
ATOM 596 C C . PRO A 1 85 ? -2.188 -2.145 -15.852 1 63 85 PRO A C 1
ATOM 598 O O . PRO A 1 85 ? -2.691 -1.07 -15.508 1 63 85 PRO A O 1
ATOM 601 N N . SER A 1 86 ? -1.426 -1.809 -16.828 1 57.28 86 SER A N 1
ATOM 602 C CA . SER A 1 86 ? -1.629 -0.761 -17.812 1 57.28 86 SER A CA 1
ATOM 603 C C . SER A 1 86 ? -2.859 -1.043 -18.672 1 57.28 86 SER A C 1
ATOM 605 O O . SER A 1 86 ? -2.771 -1.077 -19.906 1 57.28 86 SER A O 1
ATOM 607 N N . LEU A 1 87 ? -3.908 -1.734 -18.234 1 56.94 87 LEU A N 1
ATOM 608 C CA . LEU A 1 87 ? -4.836 -1.955 -19.344 1 56.94 87 LEU A CA 1
ATOM 609 C C . LEU A 1 87 ? -5.641 -0.693 -19.641 1 56.94 87 LEU A C 1
ATOM 611 O O . LEU A 1 87 ? -6.418 -0.236 -18.797 1 56.94 87 LEU A O 1
ATOM 615 N N . SER A 1 88 ? -5.129 0.218 -20.344 1 60.06 88 SER A N 1
ATOM 616 C CA . SER A 1 88 ? -5.852 1.414 -20.766 1 60.06 88 SER A CA 1
ATOM 617 C C . SER A 1 88 ? -6.863 1.093 -21.859 1 60.06 88 SER A C 1
ATOM 619 O O . SER A 1 88 ? -7.129 1.923 -22.734 1 60.06 88 SER A O 1
ATOM 621 N N . PHE A 1 89 ? -7.402 -0.052 -21.766 1 67.75 89 PHE A N 1
ATOM 622 C CA . PHE A 1 89 ? -8.344 -0.233 -22.859 1 67.75 89 PHE A CA 1
ATOM 623 C C . PHE A 1 89 ? -9.781 -0.092 -22.375 1 67.75 89 PHE A C 1
ATOM 625 O O . PHE A 1 89 ? -10.086 -0.416 -21.234 1 67.75 89 PHE A O 1
ATOM 632 N N . ASP A 1 90 ? -10.523 0.466 -23.125 1 86.25 90 ASP A N 1
ATOM 633 C CA . ASP A 1 90 ? -11.953 0.629 -22.906 1 86.25 90 ASP A CA 1
ATOM 634 C C . ASP A 1 90 ? -12.695 -0.684 -23.125 1 86.25 90 ASP A C 1
ATOM 636 O O . ASP A 1 90 ? -13.359 -0.856 -24.156 1 86.25 90 ASP A O 1
ATOM 640 N N . LEU A 1 91 ? -12.562 -1.727 -22.172 1 91.81 91 LEU A N 1
ATOM 641 C CA . LEU A 1 91 ? -13.172 -3.051 -22.25 1 91.81 91 LEU A CA 1
ATOM 642 C C . LEU A 1 91 ? -14.07 -3.307 -21.047 1 91.81 91 LEU A C 1
ATOM 644 O O . LEU A 1 91 ? -13.953 -2.635 -20.016 1 91.81 91 LEU A O 1
ATOM 648 N N . GLY A 1 92 ? -14.977 -4.215 -21.312 1 95.56 92 GLY A N 1
ATOM 649 C CA . GLY A 1 92 ? -15.781 -4.68 -20.188 1 95.56 92 GLY A CA 1
ATOM 650 C C . GLY A 1 92 ? -15.008 -5.57 -19.234 1 95.56 92 GLY A C 1
ATOM 651 O O . GLY A 1 92 ? -14.008 -6.184 -19.609 1 95.56 92 GLY A O 1
ATOM 652 N N . VAL A 1 93 ? -15.469 -5.645 -18.031 1 96.69 93 VAL A N 1
ATOM 653 C CA . VAL A 1 93 ? -14.828 -6.445 -16.984 1 96.69 93 VAL A CA 1
ATOM 654 C C . VAL A 1 93 ? -14.766 -7.906 -17.422 1 96.69 93 VAL A C 1
ATOM 656 O O . VAL A 1 93 ? -13.719 -8.547 -17.328 1 96.69 93 VAL A O 1
ATOM 659 N N . SER A 1 94 ? -15.859 -8.398 -17.938 1 97 94 SER A N 1
ATOM 660 C CA . SER A 1 94 ? -15.898 -9.789 -18.359 1 97 94 SER A CA 1
ATOM 661 C C . SER A 1 94 ? -14.906 -10.055 -19.5 1 97 94 SER A C 1
ATOM 663 O O . SER A 1 94 ? -14.312 -11.125 -19.578 1 97 94 SER A O 1
ATOM 665 N N . ASP A 1 95 ? -14.766 -9.07 -20.344 1 95.44 95 ASP A N 1
ATOM 666 C CA . ASP A 1 95 ? -13.805 -9.195 -21.422 1 95.44 95 ASP A CA 1
ATOM 667 C C . ASP A 1 95 ? -12.375 -9.242 -20.891 1 95.44 95 ASP A C 1
ATOM 669 O O . ASP A 1 95 ? -11.562 -10.047 -21.359 1 95.44 95 ASP A O 1
ATOM 673 N N . VAL A 1 96 ? -12.164 -8.398 -19.938 1 95.12 96 VAL A N 1
ATOM 674 C CA . VAL A 1 96 ? -10.836 -8.352 -19.344 1 95.12 96 VAL A CA 1
ATOM 675 C C . VAL A 1 96 ? -10.508 -9.695 -18.703 1 95.12 96 VAL A C 1
ATOM 677 O O . VAL A 1 96 ? -9.438 -10.258 -18.938 1 95.12 96 VAL A O 1
ATOM 680 N N . VAL A 1 97 ? -11.422 -10.211 -17.953 1 96.94 97 VAL A N 1
ATOM 681 C CA . VAL A 1 97 ? -11.211 -11.492 -17.281 1 96.94 97 VAL A CA 1
ATOM 682 C C . VAL A 1 97 ? -11.07 -12.602 -18.312 1 96.94 97 VAL A C 1
ATOM 684 O O . VAL A 1 97 ? -10.258 -13.516 -18.156 1 96.94 97 VAL A O 1
ATOM 687 N N . GLY A 1 98 ? -11.805 -12.469 -19.391 1 96.12 98 GLY A N 1
ATOM 688 C CA . GLY A 1 98 ? -11.75 -13.453 -20.453 1 96.12 98 GLY A CA 1
ATOM 689 C C . GLY A 1 98 ? -10.398 -13.531 -21.141 1 96.12 98 GLY A C 1
ATOM 690 O O . GLY A 1 98 ? -10.039 -14.562 -21.703 1 96.12 98 GLY A O 1
ATOM 691 N N . MET A 1 99 ? -9.68 -12.469 -21.078 1 94.62 99 MET A N 1
ATOM 692 C CA . MET A 1 99 ? -8.336 -12.445 -21.656 1 94.62 99 MET A CA 1
ATOM 693 C C . MET A 1 99 ? -7.445 -13.492 -21 1 94.62 99 MET A C 1
ATOM 695 O O . MET A 1 99 ? -6.426 -13.891 -21.578 1 94.62 99 MET A O 1
ATOM 699 N N . GLY A 1 100 ? -7.828 -13.953 -19.812 1 95.94 100 GLY A N 1
ATOM 700 C CA . GLY A 1 100 ? -7.098 -15.031 -19.156 1 95.94 100 GLY A CA 1
ATOM 701 C C . GLY A 1 100 ? -7.098 -16.328 -19.953 1 95.94 100 GLY A C 1
ATOM 702 O O . GLY A 1 100 ? -6.219 -17.172 -19.781 1 95.94 100 GLY A O 1
ATOM 703 N N . ALA A 1 101 ? -8.016 -16.469 -20.859 1 96.31 101 ALA A N 1
ATOM 704 C CA . ALA A 1 101 ? -8.148 -17.688 -21.641 1 96.31 101 ALA A CA 1
ATOM 705 C C . ALA A 1 101 ? -7.383 -17.594 -22.969 1 96.31 101 ALA A C 1
ATOM 707 O O . ALA A 1 101 ? -7.297 -18.562 -23.719 1 96.31 101 ALA A O 1
ATOM 708 N N . TYR A 1 102 ? -6.773 -16.5 -23.156 1 94.81 102 TYR A N 1
ATOM 709 C CA . TYR A 1 102 ? -6.148 -16.234 -24.453 1 94.81 102 TYR A CA 1
ATOM 710 C C . TYR A 1 102 ? -5.102 -17.297 -24.781 1 94.81 102 TYR A C 1
ATOM 712 O O . TYR A 1 102 ? -4.965 -17.703 -25.938 1 94.81 102 TYR A O 1
ATOM 720 N N . PRO A 1 103 ? -4.355 -17.781 -23.859 1 95.19 103 PRO A N 1
ATOM 721 C CA . PRO A 1 103 ? -3.361 -18.812 -24.172 1 95.19 103 PRO A CA 1
ATOM 722 C C . PRO A 1 103 ? -3.996 -20.141 -24.531 1 95.19 103 PRO A C 1
ATOM 724 O O . PRO A 1 103 ? -3.289 -21.078 -24.906 1 95.19 103 PRO A O 1
ATOM 727 N N . PHE A 1 104 ? -5.297 -20.234 -24.516 1 95.56 104 PHE A N 1
ATOM 728 C CA . PHE A 1 104 ? -5.996 -21.5 -24.734 1 95.56 104 PHE A CA 1
ATOM 729 C C . PHE A 1 104 ? -7.082 -21.328 -25.797 1 95.56 104 PHE A C 1
ATOM 731 O O . PHE A 1 104 ? -8.266 -21.5 -25.5 1 95.56 104 PHE A O 1
ATOM 738 N N . PRO A 1 105 ? -6.652 -21.203 -27 1 93.75 105 PRO A N 1
ATOM 739 C CA . PRO A 1 105 ? -7.613 -20.953 -28.078 1 93.75 105 PRO A CA 1
ATOM 740 C C . PRO A 1 105 ? -8.508 -22.172 -28.359 1 93.75 105 PRO A C 1
ATOM 742 O O . PRO A 1 105 ? -9.523 -22.047 -29.031 1 93.75 105 PRO A O 1
ATOM 745 N N . GLU A 1 106 ? -8.125 -23.281 -27.875 1 94 106 GLU A N 1
ATOM 746 C CA . GLU A 1 106 ? -8.906 -24.5 -28.078 1 94 106 GLU A CA 1
ATOM 747 C C . GLU A 1 106 ? -10.18 -24.5 -27.234 1 94 106 GLU A C 1
ATOM 749 O O . GLU A 1 106 ? -11.078 -25.297 -27.469 1 94 106 GLU A O 1
ATOM 754 N N . LEU A 1 107 ? -10.258 -23.656 -26.281 1 95.06 107 LEU A N 1
ATOM 755 C CA . LEU A 1 107 ? -11.461 -23.562 -25.469 1 95.06 107 LEU A CA 1
ATOM 756 C C . LEU A 1 107 ? -12.617 -22.969 -26.25 1 95.06 107 LEU A C 1
ATOM 758 O O . LEU A 1 107 ? -12.438 -21.969 -26.969 1 95.06 107 LEU A O 1
ATOM 762 N N . ASP A 1 108 ? -13.773 -23.547 -26.141 1 94.94 108 ASP A N 1
ATOM 763 C CA . ASP A 1 108 ? -14.914 -22.953 -26.828 1 94.94 108 ASP A CA 1
ATOM 764 C C . ASP A 1 108 ? -15.508 -21.797 -26.031 1 94.94 108 ASP A C 1
ATOM 766 O O . ASP A 1 108 ? -15.18 -21.609 -24.859 1 94.94 108 ASP A O 1
ATOM 770 N N . PRO A 1 109 ? -16.312 -21.094 -26.641 1 95.31 109 PRO A N 1
ATOM 771 C CA . PRO A 1 109 ? -16.859 -19.891 -26.016 1 9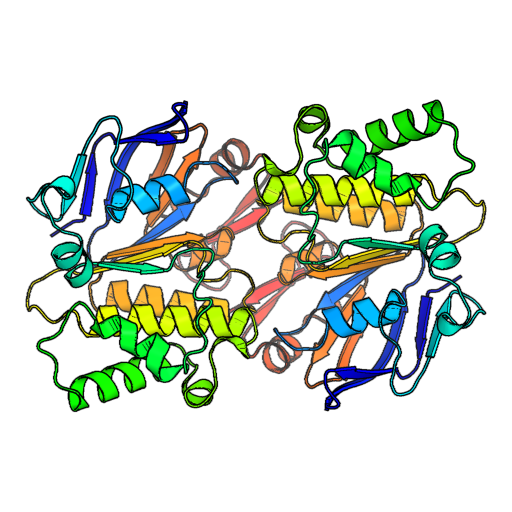5.31 109 PRO A CA 1
ATOM 772 C C . PRO A 1 109 ? -17.625 -20.188 -24.734 1 95.31 109 PRO A C 1
ATOM 774 O O . PRO A 1 109 ? -17.594 -19.406 -23.781 1 95.31 109 PRO A O 1
ATOM 777 N N . ALA A 1 110 ? -18.312 -21.25 -24.688 1 97.06 110 ALA A N 1
ATOM 778 C CA . ALA A 1 110 ? -19.062 -21.609 -23.484 1 97.06 110 ALA A CA 1
ATOM 779 C C . ALA A 1 110 ? -18.141 -21.891 -22.312 1 97.06 110 ALA A C 1
ATOM 781 O O . ALA A 1 110 ? -18.406 -21.484 -21.188 1 97.06 110 ALA A O 1
ATOM 782 N N . ALA A 1 111 ? -17.125 -22.594 -22.594 1 96.31 111 ALA A N 1
ATOM 783 C CA . ALA A 1 111 ? -16.125 -22.891 -21.578 1 96.31 111 ALA A CA 1
ATOM 784 C C . ALA A 1 111 ? -15.477 -21.609 -21.062 1 96.31 111 ALA A C 1
ATOM 786 O O . ALA A 1 111 ? -15.25 -21.469 -19.859 1 96.31 111 ALA A O 1
ATOM 787 N N . VAL A 1 112 ? -15.18 -20.734 -21.953 1 97.31 112 VAL A N 1
ATOM 788 C CA . VAL A 1 112 ? -14.562 -19.453 -21.578 1 97.31 112 VAL A CA 1
ATOM 789 C C . VAL A 1 112 ? -15.516 -18.672 -20.688 1 97.31 112 VAL A C 1
ATOM 791 O O . VAL A 1 112 ? -15.102 -18.094 -19.672 1 97.31 112 VAL A O 1
ATOM 794 N N . ARG A 1 113 ? -16.766 -18.672 -21.047 1 97.38 113 ARG A N 1
ATOM 795 C CA . ARG A 1 113 ? -17.766 -17.969 -20.234 1 97.38 113 ARG A CA 1
ATOM 796 C C . ARG A 1 113 ? -17.828 -18.547 -18.828 1 97.38 113 ARG A C 1
ATOM 798 O O . ARG A 1 113 ? -17.938 -17.797 -17.859 1 97.38 113 ARG A O 1
ATOM 805 N N . GLN A 1 114 ? -17.766 -19.812 -18.766 1 97.44 114 GLN A N 1
ATOM 806 C CA . GLN A 1 114 ? -17.797 -20.453 -17.453 1 97.44 114 GLN A CA 1
ATOM 807 C C . GLN A 1 114 ? -16.547 -20.125 -16.656 1 97.44 114 GLN A C 1
ATOM 809 O O . GLN A 1 114 ? -16.625 -19.844 -15.453 1 97.44 114 GLN A O 1
ATOM 814 N N . LEU A 1 115 ? -15.422 -20.156 -17.328 1 96.69 115 LEU A N 1
ATOM 815 C CA . LEU A 1 115 ? -14.164 -19.797 -16.688 1 96.69 115 LEU A CA 1
ATOM 816 C C . LEU A 1 115 ? -14.234 -18.375 -16.109 1 96.69 115 LEU A C 1
ATOM 818 O O . LEU A 1 115 ? -13.789 -18.141 -14.992 1 96.69 115 LEU A O 1
ATOM 822 N N . VAL A 1 116 ? -14.742 -17.5 -16.891 1 97.94 116 VAL A N 1
ATOM 823 C CA . VAL A 1 116 ? -14.867 -16.109 -16.484 1 97.94 116 VAL A CA 1
ATOM 824 C C . VAL A 1 116 ? -15.766 -16 -15.266 1 97.94 116 VAL A C 1
ATOM 826 O O . VAL A 1 116 ? -15.414 -15.328 -14.289 1 97.94 116 VAL A O 1
ATOM 829 N N . ARG A 1 117 ? -16.875 -16.688 -15.273 1 98.06 117 ARG A N 1
ATOM 830 C CA . ARG A 1 117 ? -17.797 -16.656 -14.148 1 98.06 117 ARG A CA 1
ATOM 831 C C . ARG A 1 117 ? -17.141 -17.188 -12.883 1 98.06 117 ARG A C 1
ATOM 833 O O . ARG A 1 117 ? -17.25 -16.578 -11.812 1 98.06 117 ARG A O 1
ATOM 840 N N . ASP A 1 118 ? -16.484 -18.25 -12.992 1 97.88 118 ASP A N 1
ATOM 841 C CA . ASP A 1 118 ? -15.805 -18.859 -11.859 1 97.88 118 ASP A CA 1
ATOM 842 C C . ASP A 1 118 ? -14.727 -17.938 -11.297 1 97.88 118 ASP A C 1
ATOM 844 O O . ASP A 1 118 ? -14.586 -17.812 -10.078 1 97.88 118 ASP A O 1
ATOM 848 N N . ALA A 1 119 ? -13.969 -17.359 -12.18 1 98.19 119 ALA A N 1
ATOM 849 C CA . ALA A 1 119 ? -12.883 -16.469 -11.773 1 98.19 119 ALA A CA 1
ATOM 850 C C . ALA A 1 119 ? -13.43 -15.242 -11.055 1 98.19 119 ALA A C 1
ATOM 852 O O . ALA A 1 119 ? -12.891 -14.812 -10.031 1 98.19 119 ALA A O 1
ATOM 853 N N . LEU A 1 120 ? -14.5 -14.68 -11.609 1 98.38 120 LEU A N 1
ATOM 854 C CA . LEU A 1 120 ? -15.141 -13.523 -10.992 1 98.38 120 LEU A CA 1
ATOM 855 C C . LEU A 1 120 ? -15.633 -13.867 -9.586 1 98.38 120 LEU A C 1
ATOM 857 O O . LEU A 1 120 ? -15.445 -13.086 -8.656 1 98.38 120 LEU A O 1
ATOM 861 N N . GLU A 1 121 ? -16.203 -14.984 -9.461 1 98.12 121 GLU A N 1
ATOM 862 C CA . GLU A 1 121 ? -16.703 -15.438 -8.172 1 98.12 121 GLU A CA 1
ATOM 863 C C . GLU A 1 121 ? -15.57 -15.641 -7.176 1 98.12 121 GLU A C 1
ATOM 865 O O . GLU A 1 121 ? -15.641 -15.172 -6.039 1 98.12 121 GLU A O 1
ATOM 870 N N . GLN A 1 122 ? -14.57 -16.281 -7.625 1 97.44 122 GLN A N 1
ATOM 871 C CA . GLN A 1 122 ? -13.438 -16.578 -6.754 1 97.44 122 GLN A CA 1
ATOM 872 C C . GLN A 1 122 ? -12.727 -15.305 -6.316 1 97.44 122 GLN A C 1
ATOM 874 O O . GLN A 1 122 ? -12.219 -15.227 -5.195 1 97.44 122 GLN A O 1
ATOM 879 N N . ALA A 1 123 ? -12.68 -14.328 -7.164 1 97.25 123 ALA A N 1
ATOM 880 C CA . ALA A 1 123 ? -12.055 -13.047 -6.844 1 97.25 123 ALA A CA 1
ATOM 881 C C . ALA A 1 123 ? -13.016 -12.141 -6.086 1 97.25 123 ALA A C 1
ATOM 883 O O . ALA A 1 123 ? -12.641 -11.039 -5.66 1 97.25 123 ALA A O 1
ATOM 884 N N . GLY A 1 124 ? -14.266 -12.5 -5.957 1 95.88 124 GLY A N 1
ATOM 885 C CA . GLY A 1 124 ? -15.258 -11.742 -5.219 1 95.88 124 GLY A CA 1
ATOM 886 C C . GLY A 1 124 ? -15.734 -10.508 -5.965 1 95.88 124 GLY A C 1
ATOM 887 O O . GLY A 1 124 ? -16.047 -9.484 -5.352 1 95.88 124 GLY A O 1
ATOM 888 N N . VAL A 1 125 ? -15.727 -10.562 -7.316 1 97.5 125 VAL A N 1
ATOM 889 C CA . VAL A 1 125 ? -16.078 -9.352 -8.055 1 97.5 125 VAL A CA 1
ATOM 890 C C . VAL A 1 125 ? -17.156 -9.656 -9.086 1 97.5 125 VAL A C 1
ATOM 892 O O . VAL A 1 125 ? -17.234 -9.016 -10.133 1 97.5 125 VAL A O 1
ATOM 895 N N . THR A 1 126 ? -18 -10.633 -8.812 1 97.94 126 THR A N 1
ATOM 896 C CA . THR A 1 126 ? -19.078 -11 -9.719 1 97.94 126 THR A CA 1
ATOM 897 C C . THR A 1 126 ? -19.969 -9.797 -10 1 97.94 126 THR A C 1
ATOM 899 O O . THR A 1 126 ? -20.469 -9.633 -11.117 1 97.94 126 THR A O 1
ATOM 902 N N . HIS A 1 127 ? -20.172 -8.977 -9.031 1 96.5 127 HIS A N 1
ATOM 903 C CA . HIS A 1 127 ? -21.062 -7.832 -9.141 1 96.5 127 HIS A CA 1
ATOM 904 C C . HIS A 1 127 ? -20.531 -6.801 -10.125 1 96.5 127 HIS A C 1
ATOM 906 O O . HIS A 1 127 ? -21.266 -5.902 -10.547 1 96.5 127 HIS A O 1
ATOM 912 N N . LEU A 1 128 ? -19.281 -6.926 -10.531 1 96.88 128 LEU A N 1
ATOM 913 C CA . LEU A 1 128 ? -18.672 -5.965 -11.438 1 96.88 128 LEU A CA 1
ATOM 914 C C . LEU A 1 128 ? -18.719 -6.473 -12.875 1 96.88 128 LEU A C 1
ATOM 916 O O . LEU A 1 128 ? -18.297 -5.766 -13.805 1 96.88 128 LEU A O 1
ATOM 920 N N . ALA A 1 129 ? -19.234 -7.602 -13.133 1 97.12 129 ALA A N 1
ATOM 921 C CA . ALA A 1 129 ? -19.109 -8.336 -14.391 1 97.12 129 ALA A CA 1
ATOM 922 C C . ALA A 1 129 ? -19.609 -7.5 -15.562 1 97.12 129 ALA A C 1
ATOM 924 O O . ALA A 1 129 ? -19.078 -7.578 -16.672 1 97.12 129 ALA A O 1
ATOM 925 N N . GLN A 1 130 ? -20.562 -6.68 -15.344 1 95.75 130 GLN A N 1
ATOM 926 C CA . GLN A 1 130 ? -21.203 -5.965 -16.438 1 95.75 130 GLN A CA 1
ATOM 927 C C . GLN A 1 130 ? -20.703 -4.527 -16.531 1 95.75 130 GLN A C 1
ATOM 929 O O . GLN A 1 130 ? -21.172 -3.752 -17.375 1 95.75 130 GLN A O 1
ATOM 934 N N . ARG A 1 131 ? -19.781 -4.199 -15.773 1 95.19 131 ARG A N 1
ATOM 935 C CA . ARG A 1 131 ? -19.234 -2.844 -15.773 1 95.19 131 ARG A CA 1
ATOM 936 C C . ARG A 1 131 ? -18.078 -2.715 -16.766 1 95.19 131 ARG A C 1
ATOM 938 O O . ARG A 1 131 ? -17.609 -3.715 -17.312 1 95.19 131 ARG A O 1
ATOM 945 N N . ARG A 1 132 ? -17.781 -1.436 -17.047 1 94.75 132 ARG A N 1
ATOM 946 C CA . ARG A 1 132 ? -16.594 -1.141 -17.859 1 94.75 132 ARG A CA 1
ATOM 947 C C . ARG A 1 132 ? -15.359 -1.014 -16.984 1 94.75 132 ARG A C 1
ATOM 949 O O . ARG A 1 132 ? -15.398 -0.371 -15.93 1 94.75 132 ARG A O 1
ATOM 956 N N . TYR A 1 133 ? -14.242 -1.543 -17.391 1 93.12 133 TYR A N 1
ATOM 957 C CA . TYR A 1 133 ? -13.016 -1.649 -16.594 1 93.12 133 TYR A CA 1
ATOM 958 C C . TYR A 1 133 ? -12.484 -0.27 -16.219 1 93.12 133 TYR A C 1
ATOM 960 O O . TYR A 1 133 ? -12.141 -0.023 -15.062 1 93.12 133 TYR A O 1
ATOM 968 N N . PRO A 1 134 ? -12.43 0.709 -17.141 1 89.88 134 PRO A N 1
ATOM 969 C CA . PRO A 1 134 ? -11.844 2.012 -16.797 1 89.88 134 PRO A CA 1
ATOM 970 C C . PRO A 1 134 ? -12.656 2.768 -15.75 1 89.88 134 PRO A C 1
ATOM 972 O O . PRO A 1 134 ? -12.148 3.723 -15.156 1 89.88 134 PRO A O 1
ATOM 975 N N . GLN A 1 135 ? -13.883 2.361 -15.531 1 89 135 GLN A N 1
ATOM 976 C CA . GLN A 1 135 ? -14.766 3.049 -14.594 1 89 135 GLN A CA 1
ATOM 977 C C . GLN A 1 135 ? -14.578 2.527 -13.172 1 89 135 GLN A C 1
ATOM 979 O O . GLN A 1 135 ? -15.125 3.092 -12.219 1 89 135 GLN A O 1
ATOM 984 N N . LEU A 1 136 ? -13.844 1.562 -13.086 1 90 136 LEU A N 1
ATOM 985 C CA . LEU A 1 136 ? -13.656 0.933 -11.781 1 90 136 LEU A CA 1
ATOM 986 C C . LEU A 1 136 ? -12.641 1.714 -10.945 1 90 136 LEU A C 1
ATOM 988 O O . LEU A 1 136 ? -11.766 2.389 -11.492 1 90 136 LEU A O 1
ATOM 992 N N . SER A 1 137 ? -12.82 1.615 -9.609 1 85.19 137 SER A N 1
ATOM 993 C CA . SER A 1 137 ? -11.797 2.137 -8.711 1 85.19 137 SER A CA 1
ATOM 994 C C . SER A 1 137 ? -10.5 1.337 -8.82 1 85.19 137 SER A C 1
ATOM 996 O O . SER A 1 137 ? -10.484 0.248 -9.398 1 85.19 137 SER A O 1
ATOM 998 N N . GLY A 1 138 ? -9.422 1.859 -8.328 1 84.69 138 GLY A N 1
ATOM 999 C CA . GLY A 1 138 ? -8.148 1.158 -8.344 1 84.69 138 GLY A CA 1
ATOM 1000 C C . GLY A 1 138 ? -8.211 -0.206 -7.68 1 84.69 138 GLY A C 1
ATOM 1001 O O . GLY A 1 138 ? -7.684 -1.184 -8.211 1 84.69 138 GLY A O 1
ATOM 1002 N N . GLY A 1 139 ? -8.859 -0.278 -6.504 1 88.56 139 GLY A N 1
ATOM 1003 C CA . GLY A 1 139 ? -9.023 -1.547 -5.812 1 88.56 139 GLY A CA 1
ATOM 1004 C C . GLY A 1 139 ? -9.859 -2.549 -6.594 1 88.56 139 GLY A C 1
ATOM 1005 O O . GLY A 1 139 ? -9.555 -3.744 -6.598 1 88.56 139 GLY A O 1
ATOM 1006 N N . GLU A 1 140 ? -10.875 -2.012 -7.254 1 91.06 140 GLU A N 1
ATOM 1007 C CA . GLU A 1 140 ? -11.703 -2.871 -8.086 1 91.06 140 GLU A CA 1
ATOM 1008 C C . GLU A 1 140 ? -10.922 -3.402 -9.289 1 91.06 140 GLU A C 1
ATOM 1010 O O . GLU A 1 140 ? -11.016 -4.586 -9.617 1 91.06 140 GLU A O 1
ATOM 1015 N N . GLN A 1 141 ? -10.195 -2.537 -9.844 1 92.31 141 GLN A N 1
ATOM 1016 C CA . GLN A 1 141 ? -9.375 -2.947 -10.984 1 92.31 141 GLN A CA 1
ATOM 1017 C C . GLN A 1 141 ? -8.383 -4.035 -10.586 1 92.31 141 GLN A C 1
ATOM 1019 O O . GLN A 1 141 ? -8.188 -5.004 -11.32 1 92.31 141 GLN A O 1
ATOM 1024 N N . GLN A 1 142 ? -7.82 -3.857 -9.445 1 92.69 142 GLN A N 1
ATOM 1025 C CA . GLN A 1 142 ? -6.863 -4.844 -8.953 1 92.69 142 GLN A CA 1
ATOM 1026 C C . GLN A 1 142 ? -7.523 -6.211 -8.781 1 92.69 142 GLN A C 1
ATOM 1028 O O . GLN A 1 142 ? -6.953 -7.234 -9.18 1 92.69 142 GLN A O 1
ATOM 1033 N N . ARG A 1 143 ? -8.664 -6.254 -8.281 1 95.25 143 ARG A N 1
ATOM 1034 C CA . ARG A 1 143 ? -9.359 -7.508 -8.039 1 95.25 143 ARG A CA 1
ATOM 1035 C C . ARG A 1 143 ? -9.836 -8.133 -9.344 1 95.25 143 ARG A C 1
ATOM 1037 O O . ARG A 1 143 ? -9.844 -9.359 -9.492 1 95.25 143 ARG A O 1
ATOM 1044 N N . VAL A 1 144 ? -10.195 -7.289 -10.273 1 95.62 144 VAL A N 1
ATOM 1045 C CA . VAL A 1 144 ? -10.578 -7.785 -11.586 1 95.62 144 VAL A CA 1
ATOM 1046 C C . VAL A 1 144 ? -9.359 -8.375 -12.289 1 95.62 144 VAL A C 1
ATOM 1048 O O . VAL A 1 144 ? -9.453 -9.422 -12.938 1 95.62 144 VAL A O 1
ATOM 1051 N N . GLN A 1 145 ? -8.273 -7.688 -12.18 1 95.44 145 GLN A N 1
ATOM 1052 C CA . GLN A 1 145 ? -7.047 -8.234 -12.75 1 95.44 145 GLN A CA 1
ATOM 1053 C C . GLN A 1 145 ? -6.68 -9.562 -12.102 1 95.44 145 GLN A C 1
ATOM 1055 O O . GLN A 1 145 ? -6.195 -10.477 -12.781 1 95.44 145 GLN A O 1
ATOM 1060 N N . PHE A 1 146 ? -6.926 -9.641 -10.844 1 97.38 146 PHE A N 1
ATOM 1061 C CA . PHE A 1 146 ? -6.719 -10.922 -10.172 1 97.38 146 PHE A CA 1
ATOM 1062 C C . PHE A 1 146 ? -7.645 -11.992 -10.742 1 97.38 146 PHE A C 1
ATOM 1064 O O . PHE A 1 146 ? -7.227 -13.125 -10.961 1 97.38 146 PHE A O 1
ATOM 1071 N N . ALA A 1 147 ? -8.828 -11.617 -11 1 97.69 147 ALA A N 1
ATOM 1072 C CA . ALA A 1 147 ? -9.773 -12.539 -11.633 1 97.69 147 ALA A CA 1
ATOM 1073 C C . ALA A 1 147 ? -9.258 -13 -12.992 1 97.69 147 ALA A C 1
ATOM 1075 O O . ALA A 1 147 ? -9.406 -14.172 -13.352 1 97.69 147 ALA A O 1
ATOM 1076 N N . ARG A 1 148 ? -8.75 -12.148 -13.734 1 96.88 148 ARG A N 1
ATOM 1077 C CA . ARG A 1 148 ? -8.18 -12.5 -15.031 1 96.88 148 ARG A CA 1
ATOM 1078 C C . ARG A 1 148 ? -7.105 -13.57 -14.891 1 96.88 148 ARG A C 1
ATOM 1080 O O . ARG A 1 148 ? -7.09 -14.539 -15.648 1 96.88 148 ARG A O 1
ATOM 1087 N N . VAL A 1 149 ? -6.27 -13.359 -13.906 1 97 149 VAL A N 1
ATOM 1088 C CA . VAL A 1 149 ? -5.188 -14.305 -13.648 1 97 149 VAL A CA 1
ATOM 1089 C C . VAL A 1 149 ? -5.766 -15.641 -13.188 1 97 149 VAL A C 1
ATOM 1091 O O . VAL A 1 149 ? -5.289 -16.703 -13.586 1 97 149 VAL A O 1
ATOM 1094 N N . LEU A 1 150 ? -6.777 -15.578 -12.398 1 97.5 150 LEU A N 1
ATOM 1095 C CA . LEU A 1 150 ? -7.445 -16.797 -11.945 1 97.5 150 LEU A CA 1
ATOM 1096 C C . LEU A 1 150 ? -8.039 -17.562 -13.117 1 97.5 150 LEU A C 1
ATOM 1098 O O . LEU A 1 150 ? -7.945 -18.797 -13.172 1 97.5 150 LEU A O 1
ATOM 1102 N N . ALA A 1 151 ? -8.633 -16.812 -14.016 1 97.38 151 ALA A N 1
ATOM 1103 C CA . ALA A 1 151 ? -9.164 -17.469 -15.211 1 97.38 151 ALA A CA 1
ATOM 1104 C C . ALA A 1 151 ? -8.078 -18.234 -15.945 1 97.38 151 ALA A C 1
ATOM 1106 O O . ALA A 1 151 ? -8.305 -19.375 -16.391 1 97.38 151 ALA A O 1
ATOM 1107 N N . GLN A 1 152 ? -6.98 -17.641 -16.047 1 97 152 GLN A N 1
ATOM 1108 C CA . GLN A 1 152 ? -5.859 -18.312 -16.688 1 97 152 GLN A CA 1
ATOM 1109 C C . GLN A 1 152 ? -5.461 -19.562 -15.914 1 97 152 GLN A C 1
ATOM 1111 O O . GLN A 1 152 ? -5.238 -20.625 -16.5 1 97 152 GLN A O 1
ATOM 1116 N N . CYS A 1 153 ? -5.367 -19.469 -14.617 1 95.75 153 CYS A N 1
ATOM 1117 C CA . CYS A 1 153 ? -5.004 -20.609 -13.781 1 95.75 153 CYS A CA 1
ATOM 1118 C C . CYS A 1 153 ? -5.98 -21.766 -13.969 1 95.75 153 CYS A C 1
ATOM 1120 O O . CYS A 1 153 ? -5.57 -22.922 -14.047 1 95.75 153 CYS A O 1
ATOM 1122 N N . HIS A 1 154 ? -7.211 -21.438 -14.055 1 93.56 154 HIS A N 1
ATOM 1123 C CA . HIS A 1 154 ? -8.242 -22.453 -14.203 1 93.56 154 HIS A CA 1
ATOM 1124 C C . HIS A 1 154 ? -8.195 -23.094 -15.594 1 93.56 154 HIS A C 1
ATOM 1126 O O . HIS A 1 154 ? -8.562 -24.25 -15.758 1 93.56 154 HIS A O 1
ATOM 1132 N N . ALA A 1 155 ? -7.785 -22.312 -16.516 1 94.25 155 ALA A N 1
ATOM 1133 C CA . ALA A 1 155 ? -7.719 -22.812 -17.891 1 94.25 155 ALA A CA 1
ATOM 1134 C C . ALA A 1 155 ? -6.543 -23.766 -18.078 1 94.25 155 ALA A C 1
ATOM 1136 O O . ALA A 1 155 ? -6.555 -24.594 -18.984 1 94.25 155 ALA A O 1
ATOM 1137 N N . MET A 1 156 ? -5.629 -23.625 -17.203 1 86.25 156 MET A N 1
ATOM 1138 C CA . MET A 1 156 ? -4.449 -24.484 -17.281 1 86.25 156 MET A CA 1
ATOM 1139 C C . MET A 1 156 ? -4.797 -25.922 -16.938 1 86.25 156 MET A C 1
ATOM 1141 O O . MET A 1 156 ? -5.234 -26.219 -15.828 1 86.25 156 MET A O 1
ATOM 1145 N N . HIS A 1 157 ? -5.164 -26.844 -18.031 1 71.94 157 HIS A N 1
ATOM 1146 C CA . HIS A 1 157 ? -5.801 -28.125 -17.797 1 71.94 157 HIS A CA 1
ATOM 1147 C C . HIS A 1 157 ? -4.902 -29.281 -18.25 1 71.94 157 HIS A C 1
ATOM 1149 O O . HIS A 1 157 ? -5.355 -30.203 -18.922 1 71.94 157 HIS A O 1
ATOM 1155 N N . ALA A 1 158 ? -3.66 -29.094 -18.109 1 72.38 158 ALA A N 1
ATOM 1156 C CA . ALA A 1 158 ? -3.018 -30.328 -18.531 1 72.38 158 ALA A CA 1
ATOM 1157 C C . ALA A 1 158 ? -2.746 -31.25 -17.344 1 72.38 158 ALA A C 1
ATOM 1159 O O . ALA A 1 158 ? -2.143 -30.812 -16.344 1 72.38 158 ALA A O 1
ATOM 1160 N N . PRO A 1 159 ? -3.525 -32.312 -17.406 1 70.81 159 PRO A N 1
ATOM 1161 C CA . PRO A 1 159 ? -3.283 -33.25 -16.312 1 70.81 159 PRO A CA 1
ATOM 1162 C C . PRO A 1 159 ? -1.797 -33.5 -16.047 1 70.81 159 PRO A C 1
ATOM 1164 O O . PRO A 1 159 ? -1.009 -33.562 -17 1 70.81 159 PRO A O 1
ATOM 1167 N N . GLY A 1 160 ? -1.394 -33.406 -14.812 1 73.62 160 GLY A N 1
ATOM 1168 C CA . GLY A 1 160 ? -0.03 -33.75 -14.43 1 73.62 160 GLY A CA 1
ATOM 1169 C C . GLY A 1 160 ? 0.927 -32.562 -14.547 1 73.62 160 GLY A C 1
ATOM 1170 O O . GLY A 1 160 ? 2.096 -32.656 -14.172 1 73.62 160 GLY A O 1
ATOM 1171 N N . GLN A 1 161 ? 0.378 -31.562 -15.133 1 82.69 161 GLN A N 1
ATOM 1172 C CA . GLN A 1 161 ? 1.277 -30.422 -15.297 1 82.69 161 GLN A CA 1
ATOM 1173 C C . GLN A 1 161 ? 1.153 -29.453 -14.133 1 82.69 161 GLN A C 1
ATOM 1175 O O . GLN A 1 161 ? 0.043 -29.109 -13.719 1 82.69 161 GLN A O 1
ATOM 1180 N N . THR A 1 162 ? 2.305 -29.156 -13.625 1 88.94 162 THR A N 1
ATOM 1181 C CA . THR A 1 162 ? 2.355 -28.188 -12.539 1 88.94 162 THR A CA 1
ATOM 1182 C C . THR A 1 162 ? 2.166 -26.766 -13.07 1 88.94 162 THR A C 1
ATOM 1184 O O . THR A 1 162 ? 2.709 -26.422 -14.117 1 88.94 162 THR A O 1
ATOM 1187 N N . ARG A 1 163 ? 1.424 -26 -12.398 1 93.12 163 ARG A N 1
ATOM 1188 C CA . ARG A 1 163 ? 1.124 -24.625 -12.758 1 93.12 163 ARG A CA 1
ATOM 1189 C C . ARG A 1 163 ? 1.681 -23.656 -11.711 1 93.12 163 ARG A C 1
ATOM 1191 O O . ARG A 1 163 ? 1.856 -24.031 -10.547 1 93.12 163 ARG A O 1
ATOM 1198 N N . TYR A 1 164 ? 1.915 -22.469 -12.188 1 96.56 164 TYR A N 1
ATOM 1199 C CA . TYR A 1 164 ? 2.539 -21.5 -11.305 1 96.56 164 TYR A CA 1
ATOM 1200 C C . TYR A 1 164 ? 1.794 -20.172 -11.352 1 96.56 164 TYR A C 1
ATOM 1202 O O . TYR A 1 164 ? 1.226 -19.797 -12.383 1 96.56 164 TYR A O 1
ATOM 1210 N N . LEU A 1 165 ? 1.751 -19.516 -10.25 1 97.62 165 LEU A N 1
ATOM 1211 C CA . LEU A 1 165 ? 1.139 -18.203 -10.094 1 97.62 165 LEU A CA 1
ATOM 1212 C C . LEU A 1 165 ? 2.1 -17.234 -9.422 1 97.62 165 LEU A C 1
ATOM 1214 O O . LEU A 1 165 ? 2.678 -17.547 -8.375 1 97.62 165 LEU A O 1
ATOM 1218 N N . MET A 1 166 ? 2.367 -16.125 -10.07 1 98.12 166 MET A N 1
ATOM 1219 C CA . MET A 1 166 ? 3.236 -15.102 -9.5 1 98.12 166 MET A CA 1
ATOM 1220 C C . MET A 1 166 ? 2.498 -13.773 -9.375 1 98.12 166 MET A C 1
ATOM 1222 O O . MET A 1 166 ? 1.95 -13.266 -10.352 1 98.12 166 MET A O 1
ATOM 1226 N N . LEU A 1 167 ? 2.496 -13.258 -8.18 1 98 167 LEU A N 1
ATOM 1227 C CA . LEU A 1 167 ? 1.738 -12.055 -7.871 1 98 167 LEU A CA 1
ATOM 1228 C C . LEU A 1 167 ? 2.664 -10.938 -7.398 1 98 167 LEU A C 1
ATOM 1230 O O . LEU A 1 167 ? 3.338 -11.078 -6.375 1 98 167 LEU A O 1
ATOM 1234 N N . ASP A 1 168 ? 2.719 -9.859 -8.125 1 96.31 168 ASP A N 1
ATOM 1235 C CA . ASP A 1 168 ? 3.551 -8.719 -7.77 1 96.31 168 ASP A CA 1
ATOM 1236 C C . ASP A 1 168 ? 2.738 -7.652 -7.039 1 96.31 168 ASP A C 1
ATOM 1238 O O . ASP A 1 168 ? 2.105 -6.805 -7.672 1 96.31 168 ASP A O 1
ATOM 1242 N N . GLU A 1 169 ? 2.777 -7.699 -5.699 1 94.12 169 GLU A N 1
ATOM 1243 C CA . GLU A 1 169 ? 2.105 -6.785 -4.781 1 94.12 169 GLU A CA 1
ATOM 1244 C C . GLU A 1 169 ? 0.602 -6.75 -5.039 1 94.12 169 GLU A C 1
ATOM 1246 O O . GLU A 1 169 ? 0.022 -5.672 -5.203 1 94.12 169 GLU A O 1
ATOM 1251 N N . PRO A 1 170 ? -0.022 -7.883 -4.953 1 95.12 170 PRO A N 1
ATOM 1252 C CA . PRO A 1 170 ? -1.422 -8 -5.367 1 95.12 170 PRO A CA 1
ATOM 1253 C C . PRO A 1 170 ? -2.385 -7.336 -4.383 1 95.12 170 PRO A C 1
ATOM 1255 O O . PRO A 1 170 ? -3.555 -7.121 -4.711 1 95.12 170 PRO A O 1
ATOM 1258 N N . ILE A 1 171 ? -1.875 -7.012 -3.211 1 93.88 171 ILE A N 1
ATOM 1259 C CA . ILE A 1 171 ? -2.824 -6.551 -2.203 1 93.88 171 ILE A CA 1
ATOM 1260 C C . ILE A 1 171 ? -2.648 -5.051 -1.976 1 93.88 171 ILE A C 1
ATOM 1262 O O . ILE A 1 171 ? -3.264 -4.477 -1.073 1 93.88 171 ILE A O 1
ATOM 1266 N N . SER A 1 172 ? -1.809 -4.504 -2.834 1 88.31 172 SER A N 1
ATOM 1267 C CA . SER A 1 172 ? -1.623 -3.061 -2.711 1 88.31 172 SER A CA 1
ATOM 1268 C C . SER A 1 172 ? -2.938 -2.314 -2.918 1 88.31 172 SER A C 1
ATOM 1270 O O . SER A 1 172 ? -3.75 -2.699 -3.762 1 88.31 172 SER A O 1
ATOM 1272 N N . ASN A 1 173 ? -3.217 -1.298 -2.084 1 83.56 173 ASN A N 1
ATOM 1273 C CA . ASN A 1 173 ? -4.344 -0.378 -2.203 1 83.56 173 ASN A CA 1
ATOM 1274 C C . ASN A 1 173 ? -5.668 -1.065 -1.879 1 83.56 173 ASN A C 1
ATOM 1276 O O . ASN A 1 173 ? -6.734 -0.567 -2.238 1 83.56 173 ASN A O 1
ATOM 1280 N N . LEU A 1 174 ? -5.602 -2.309 -1.381 1 92.56 174 LEU A N 1
ATOM 1281 C CA . LEU A 1 174 ? -6.812 -3.008 -0.957 1 92.56 174 LEU A CA 1
ATOM 1282 C C . LEU A 1 174 ? -7.066 -2.799 0.533 1 92.56 174 LEU A C 1
ATOM 1284 O O . LEU A 1 174 ? -6.125 -2.607 1.307 1 92.56 174 LEU A O 1
ATOM 1288 N N . ASP A 1 175 ? -8.305 -2.816 0.899 1 93.44 175 ASP A N 1
ATOM 1289 C CA . ASP A 1 175 ? -8.633 -2.773 2.32 1 93.44 175 ASP A CA 1
ATOM 1290 C C . ASP A 1 175 ? -8.383 -4.125 2.986 1 93.44 175 ASP A C 1
ATOM 1292 O O . ASP A 1 175 ? -8.078 -5.109 2.309 1 93.44 175 ASP A O 1
ATOM 1296 N N . PRO A 1 176 ? -8.445 -4.184 4.293 1 93.94 176 PRO A N 1
ATOM 1297 C CA . PRO A 1 176 ? -8.039 -5.383 5.027 1 93.94 176 PRO A CA 1
ATOM 1298 C C . PRO A 1 176 ? -8.812 -6.629 4.602 1 93.94 176 PRO A C 1
ATOM 1300 O O . PRO A 1 176 ? -8.219 -7.699 4.441 1 93.94 176 PRO A O 1
ATOM 1303 N N . ARG A 1 177 ? -10.07 -6.543 4.336 1 95.12 177 ARG A N 1
ATOM 1304 C CA . ARG A 1 177 ? -10.875 -7.699 3.963 1 95.12 177 ARG A CA 1
ATOM 1305 C C . ARG A 1 177 ? -10.414 -8.281 2.629 1 95.12 177 ARG A C 1
ATOM 1307 O O . ARG A 1 177 ? -10.156 -9.484 2.525 1 95.12 177 ARG A O 1
ATOM 1314 N N . HIS A 1 178 ? -10.281 -7.449 1.701 1 95.69 178 HIS A N 1
ATOM 1315 C CA . HIS A 1 178 ? -9.93 -7.91 0.364 1 95.69 178 HIS A CA 1
ATOM 1316 C C . HIS A 1 178 ? -8.492 -8.406 0.319 1 95.69 178 HIS A C 1
ATOM 1318 O O . HIS A 1 178 ? -8.172 -9.32 -0.445 1 95.69 178 HIS A O 1
ATOM 1324 N N . GLN A 1 179 ? -7.617 -7.777 1.154 1 95.88 179 GLN A N 1
ATOM 1325 C CA . GLN A 1 179 ? -6.266 -8.312 1.269 1 95.88 179 GLN A CA 1
ATOM 1326 C C . GLN A 1 179 ? -6.281 -9.766 1.738 1 95.88 179 GLN A C 1
ATOM 1328 O O . GLN A 1 179 ? -5.641 -10.625 1.133 1 95.88 179 GLN A O 1
ATOM 1333 N N . MET A 1 180 ? -7.035 -10.008 2.732 1 95.56 180 MET A N 1
ATOM 1334 C CA . MET A 1 180 ? -7.121 -11.352 3.309 1 95.56 180 MET A CA 1
ATOM 1335 C C . MET A 1 180 ? -7.727 -12.336 2.314 1 95.56 180 MET A C 1
ATOM 1337 O O . MET A 1 180 ? -7.219 -13.445 2.146 1 95.56 180 MET A O 1
ATOM 1341 N N . GLU A 1 181 ? -8.742 -11.891 1.699 1 96.56 181 GLU A N 1
ATOM 1342 C CA . GLU A 1 181 ? -9.422 -12.766 0.741 1 96.56 181 GLU A CA 1
ATOM 1343 C C . GLU A 1 181 ? -8.492 -13.148 -0.408 1 96.56 181 GLU A C 1
ATOM 1345 O O . GLU A 1 181 ? -8.445 -14.312 -0.811 1 96.56 181 GLU A O 1
ATOM 1350 N N . LEU A 1 182 ? -7.82 -12.203 -0.904 1 97.62 182 LEU A N 1
ATOM 1351 C CA . LEU A 1 182 ? -6.918 -12.453 -2.023 1 97.62 182 LEU A CA 1
ATOM 1352 C C . LEU A 1 182 ? -5.797 -13.406 -1.614 1 97.62 182 LEU A C 1
ATOM 1354 O O . LEU A 1 182 ? -5.508 -14.367 -2.324 1 97.62 182 LEU A O 1
ATOM 1358 N N . LEU A 1 183 ? -5.188 -13.195 -0.471 1 97.94 183 LEU A N 1
ATOM 1359 C CA . LEU A 1 183 ? -4.086 -14.039 -0.02 1 97.94 183 LEU A CA 1
ATOM 1360 C C . LEU A 1 183 ? -4.582 -15.43 0.356 1 97.94 183 LEU A C 1
ATOM 1362 O O . LEU A 1 183 ? -3.881 -16.422 0.147 1 97.94 183 LEU A O 1
ATOM 1366 N N . ALA A 1 184 ? -5.777 -15.453 0.882 1 97.75 184 ALA A N 1
ATOM 1367 C CA . ALA A 1 184 ? -6.387 -16.75 1.155 1 97.75 184 ALA A CA 1
ATOM 1368 C C . ALA A 1 184 ? -6.586 -17.547 -0.133 1 97.75 184 ALA A C 1
ATOM 1370 O O . ALA A 1 184 ? -6.328 -18.75 -0.173 1 97.75 184 ALA A O 1
ATOM 1371 N N . THR A 1 185 ? -7.016 -16.844 -1.096 1 98.06 185 THR A N 1
ATOM 1372 C CA . THR A 1 185 ? -7.203 -17.484 -2.393 1 98.06 185 THR A CA 1
ATOM 1373 C C . THR A 1 185 ? -5.871 -17.984 -2.951 1 98.06 185 THR A C 1
ATOM 1375 O O . THR A 1 185 ? -5.773 -19.109 -3.428 1 98.06 185 THR A O 1
ATOM 1378 N N . ALA A 1 186 ? -4.879 -17.188 -2.906 1 98.19 186 ALA A N 1
ATOM 1379 C CA . ALA A 1 186 ? -3.551 -17.578 -3.365 1 98.19 186 ALA A CA 1
ATOM 1380 C C . ALA A 1 186 ? -3.061 -18.828 -2.623 1 98.19 186 ALA A C 1
ATOM 1382 O O . ALA A 1 186 ? -2.512 -19.75 -3.234 1 98.19 186 ALA A O 1
ATOM 1383 N N . ARG A 1 187 ? -3.295 -18.859 -1.369 1 98.06 187 ARG A N 1
ATOM 1384 C CA . ARG A 1 187 ? -2.885 -20 -0.556 1 98.06 187 ARG A CA 1
ATOM 1385 C C . ARG A 1 187 ? -3.656 -21.25 -0.945 1 98.06 187 ARG A C 1
ATOM 1387 O O . ARG A 1 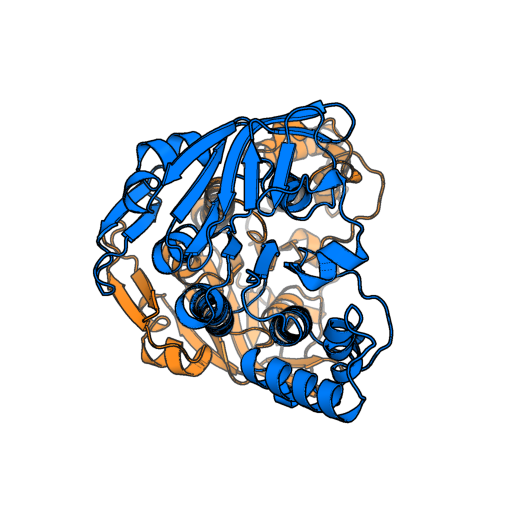187 ? -3.082 -22.344 -1.021 1 98.06 187 ARG A O 1
ATOM 1394 N N . ALA A 1 188 ? -4.926 -21.094 -1.149 1 97.75 188 ALA A N 1
ATOM 1395 C CA . ALA A 1 188 ? -5.746 -22.234 -1.562 1 97.75 188 ALA A CA 1
ATOM 1396 C C . ALA A 1 188 ? -5.277 -22.797 -2.902 1 97.75 188 ALA A C 1
ATOM 1398 O O . ALA A 1 188 ? -5.27 -24 -3.109 1 97.75 188 ALA A O 1
ATOM 1399 N N . LEU A 1 189 ? -4.914 -21.922 -3.787 1 96.75 189 LEU A N 1
ATOM 1400 C CA . LEU A 1 189 ? -4.398 -22.375 -5.078 1 96.75 189 LEU A CA 1
ATOM 1401 C C . LEU A 1 189 ? -3.117 -23.172 -4.906 1 96.75 189 LEU A C 1
ATOM 1403 O O . LEU A 1 189 ? -2.9 -24.172 -5.609 1 96.75 189 LEU A O 1
ATOM 1407 N N . ALA A 1 190 ? -2.328 -22.812 -3.932 1 97.38 190 ALA A N 1
ATOM 1408 C CA . ALA A 1 190 ? -1.101 -23.547 -3.652 1 97.38 190 ALA A CA 1
ATOM 1409 C C . ALA A 1 190 ? -1.406 -24.891 -3.006 1 97.38 190 ALA A C 1
ATOM 1411 O O . ALA A 1 190 ? -1.052 -25.938 -3.549 1 97.38 190 ALA A O 1
ATOM 1412 N N . HIS A 1 191 ? -2.195 -24.875 -1.983 1 97.38 191 HIS A N 1
ATOM 1413 C CA . HIS A 1 191 ? -2.33 -26.031 -1.12 1 97.38 191 HIS A CA 1
ATOM 1414 C C . HIS A 1 191 ? -3.396 -26.984 -1.646 1 97.38 191 HIS A C 1
ATOM 1416 O O . HIS A 1 191 ? -3.273 -28.203 -1.497 1 97.38 191 HIS A O 1
ATOM 1422 N N . GLU A 1 192 ? -4.418 -26.422 -2.199 1 95.69 192 GLU A N 1
ATOM 1423 C CA . GLU A 1 192 ? -5.531 -27.266 -2.633 1 95.69 192 GLU A CA 1
ATOM 1424 C C . GLU A 1 192 ? -5.41 -27.625 -4.109 1 95.69 192 GLU A C 1
ATOM 1426 O O . GLU A 1 192 ? -5.703 -28.75 -4.508 1 95.69 192 GLU A O 1
ATOM 1431 N N . ALA A 1 193 ? -4.934 -26.75 -4.887 1 92.88 193 ALA A N 1
ATOM 1432 C CA . ALA A 1 193 ? -4.844 -27 -6.324 1 92.88 193 ALA A CA 1
ATOM 1433 C C . ALA A 1 193 ? -3.441 -27.453 -6.715 1 92.88 193 ALA A C 1
ATOM 1435 O O . ALA A 1 193 ? -3.195 -27.797 -7.875 1 92.88 193 ALA A O 1
ATOM 1436 N N . GLY A 1 194 ? -2.527 -27.375 -5.785 1 94.5 194 GLY A N 1
ATOM 1437 C CA . GLY A 1 194 ? -1.191 -27.906 -6.016 1 94.5 194 GLY A CA 1
ATOM 1438 C C . GLY A 1 194 ? -0.325 -26.984 -6.855 1 94.5 194 GLY A C 1
ATOM 1439 O O . GLY A 1 194 ? 0.636 -27.438 -7.484 1 94.5 194 GLY A O 1
ATOM 1440 N N . MET A 1 195 ? -0.619 -25.734 -6.957 1 95.56 195 MET A N 1
ATOM 1441 C CA . MET A 1 195 ? 0.156 -24.766 -7.738 1 95.56 195 MET A CA 1
ATOM 1442 C C . MET A 1 195 ? 1.368 -24.281 -6.957 1 95.56 195 MET A C 1
ATOM 1444 O O . MET A 1 195 ? 1.369 -24.312 -5.723 1 95.56 195 MET A O 1
ATOM 1448 N N . GLY A 1 196 ? 2.461 -23.938 -7.672 1 97.25 196 GLY A N 1
ATOM 1449 C CA . GLY A 1 196 ? 3.49 -23.094 -7.078 1 97.25 196 GLY A CA 1
ATOM 1450 C C . GLY A 1 196 ? 3.156 -21.609 -7.117 1 97.25 196 GLY A C 1
ATOM 1451 O O . GLY A 1 196 ? 2.914 -21.062 -8.188 1 97.25 196 GLY A O 1
ATOM 1452 N N . VAL A 1 197 ? 3.137 -20.984 -5.98 1 98.38 197 VAL A N 1
ATOM 1453 C CA . VAL A 1 197 ? 2.691 -19.594 -5.938 1 98.38 197 VAL A CA 1
ATOM 1454 C C . VAL A 1 197 ? 3.783 -18.719 -5.324 1 98.38 197 VAL A C 1
ATOM 1456 O O . VAL A 1 197 ? 4.371 -19.078 -4.301 1 98.38 197 VAL A O 1
ATOM 1459 N N . LEU A 1 198 ? 4.117 -17.656 -6 1 98.69 198 LEU A N 1
ATOM 1460 C CA . LEU A 1 198 ? 5.016 -16.625 -5.492 1 98.69 198 LEU A C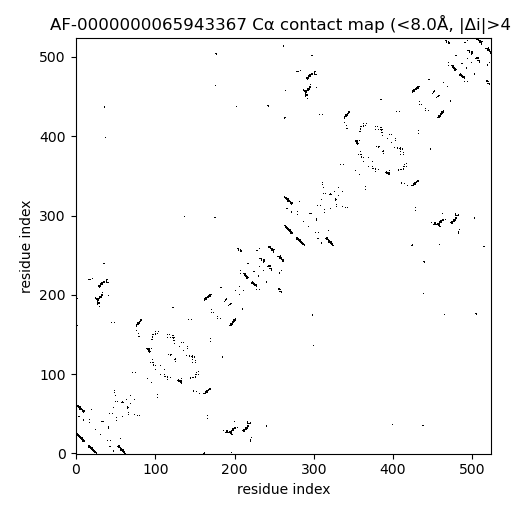A 1
ATOM 1461 C C . LEU A 1 198 ? 4.289 -15.297 -5.34 1 98.69 198 LEU A C 1
ATOM 1463 O O . LEU A 1 198 ? 3.582 -14.867 -6.25 1 98.69 198 LEU A O 1
ATOM 1467 N N . VAL A 1 199 ? 4.438 -14.711 -4.148 1 98.5 199 VAL A N 1
ATOM 1468 C CA . VAL A 1 199 ? 3.777 -13.43 -3.934 1 98.5 199 VAL A CA 1
ATOM 1469 C C . VAL A 1 199 ? 4.773 -12.43 -3.348 1 98.5 199 VAL A C 1
ATOM 1471 O O . VAL A 1 199 ? 5.547 -12.766 -2.451 1 98.5 199 VAL A O 1
ATOM 1474 N N . ILE A 1 200 ? 4.828 -11.281 -3.949 1 97.56 200 ILE A N 1
ATOM 1475 C CA . ILE A 1 200 ? 5.555 -10.164 -3.357 1 97.56 200 ILE A CA 1
ATOM 1476 C C . ILE A 1 200 ? 4.617 -9.359 -2.457 1 97.56 200 ILE A C 1
ATOM 1478 O O . ILE A 1 200 ? 3.574 -8.875 -2.908 1 97.56 200 ILE A O 1
ATOM 1482 N N . VAL A 1 201 ? 4.945 -9.234 -1.165 1 93.81 201 VAL A N 1
ATOM 1483 C CA . VAL A 1 201 ? 4.16 -8.438 -0.228 1 93.81 201 VAL A CA 1
ATOM 1484 C C . VAL A 1 201 ? 5.086 -7.543 0.588 1 93.81 201 VAL A C 1
ATOM 1486 O O . VAL A 1 201 ? 6.199 -7.941 0.936 1 93.81 201 VAL A O 1
ATOM 1489 N N . HIS A 1 202 ? 4.594 -6.418 0.941 1 89.88 202 HIS A N 1
ATOM 1490 C CA . HIS A 1 202 ? 5.383 -5.492 1.744 1 89.88 202 HIS A CA 1
ATOM 1491 C C . HIS A 1 202 ? 5.105 -5.68 3.232 1 89.88 202 HIS A C 1
ATOM 1493 O O . HIS A 1 202 ? 5.926 -5.297 4.074 1 89.88 202 HIS A O 1
ATOM 1499 N N . ASP A 1 203 ? 3.967 -6.168 3.562 1 92.56 203 ASP A N 1
ATOM 1500 C CA . ASP A 1 203 ? 3.602 -6.375 4.961 1 92.56 203 ASP A CA 1
ATOM 1501 C C . ASP A 1 203 ? 4.18 -7.684 5.492 1 92.56 203 ASP A C 1
ATOM 1503 O O . ASP A 1 203 ? 3.74 -8.766 5.102 1 92.56 203 ASP A O 1
ATOM 1507 N N . ILE A 1 204 ? 5.02 -7.512 6.406 1 96.81 204 ILE A N 1
ATOM 1508 C CA . ILE A 1 204 ? 5.754 -8.648 6.961 1 96.81 204 ILE A CA 1
ATOM 1509 C C . ILE A 1 204 ? 4.777 -9.609 7.629 1 96.81 204 ILE A C 1
ATOM 1511 O O . ILE A 1 204 ? 4.93 -10.828 7.516 1 96.81 204 ILE A O 1
ATOM 1515 N N . ASN A 1 205 ? 3.818 -9.125 8.305 1 96.06 205 ASN A N 1
ATOM 1516 C CA . ASN A 1 205 ? 2.898 -9.977 9.047 1 96.06 205 ASN A CA 1
ATOM 1517 C C . ASN A 1 205 ? 1.937 -10.711 8.117 1 96.06 205 ASN A C 1
ATOM 1519 O O . ASN A 1 205 ? 1.49 -11.812 8.43 1 96.06 205 ASN A O 1
ATOM 1523 N N . GLN A 1 206 ? 1.636 -10.102 7.004 1 95.94 206 GLN A N 1
ATOM 1524 C CA . GLN A 1 206 ? 0.874 -10.836 5.996 1 95.94 206 GLN A CA 1
ATOM 1525 C C . GLN A 1 206 ? 1.673 -12.008 5.445 1 95.94 206 GLN A C 1
ATOM 1527 O O . GLN A 1 206 ? 1.135 -13.109 5.273 1 95.94 206 GLN A O 1
ATOM 1532 N N . ALA A 1 207 ? 2.908 -11.781 5.176 1 97.75 207 ALA A N 1
ATOM 1533 C CA . ALA A 1 207 ? 3.77 -12.867 4.719 1 97.75 207 ALA A CA 1
ATOM 1534 C C . ALA A 1 207 ? 3.863 -13.969 5.77 1 97.75 207 ALA A C 1
ATOM 1536 O O . ALA A 1 207 ? 3.742 -15.156 5.449 1 97.75 207 ALA A O 1
ATOM 1537 N N . ALA A 1 208 ? 4.094 -13.562 6.996 1 97.88 208 ALA A N 1
ATOM 1538 C CA . ALA A 1 208 ? 4.215 -14.516 8.102 1 97.88 208 ALA A CA 1
ATOM 1539 C C . ALA A 1 208 ? 2.961 -15.375 8.227 1 97.88 208 ALA A C 1
ATOM 1541 O O . ALA A 1 208 ? 3.045 -16.562 8.531 1 97.88 208 ALA A O 1
ATOM 1542 N N . ARG A 1 209 ? 1.877 -14.781 7.996 1 96.88 209 ARG A N 1
ATOM 1543 C CA . ARG A 1 209 ? 0.595 -15.445 8.203 1 96.88 209 ARG A CA 1
ATOM 1544 C C . ARG A 1 209 ? 0.3 -16.438 7.074 1 96.88 209 ARG A C 1
ATOM 1546 O O . ARG A 1 209 ? -0.164 -17.547 7.324 1 96.88 209 ARG A O 1
ATOM 1553 N N . TRP A 1 210 ? 0.645 -16.047 5.871 1 97.62 210 TRP A N 1
ATOM 1554 C CA . TRP A 1 210 ? 0.044 -16.75 4.742 1 97.62 210 TRP A CA 1
ATOM 1555 C C . TRP A 1 210 ? 1.07 -17.641 4.047 1 97.62 210 TRP A C 1
ATOM 1557 O O . TRP A 1 210 ? 0.713 -18.656 3.443 1 97.62 210 TRP A O 1
ATOM 1567 N N . CYS A 1 211 ? 2.307 -17.281 4.113 1 98.31 211 CYS A N 1
ATOM 1568 C CA . CYS A 1 211 ? 3.299 -17.953 3.281 1 98.31 211 CYS A CA 1
ATOM 1569 C C . CYS A 1 211 ? 3.906 -19.156 4.008 1 98.31 211 CYS A C 1
ATOM 1571 O O . CYS A 1 211 ? 4.031 -19.141 5.234 1 98.31 211 CYS A O 1
ATOM 1573 N N . ASP A 1 212 ? 4.266 -20.156 3.266 1 98.25 212 ASP A N 1
ATOM 1574 C CA . ASP A 1 212 ? 4.949 -21.344 3.787 1 98.25 212 ASP A CA 1
ATOM 1575 C C . ASP A 1 212 ? 6.453 -21.109 3.889 1 98.25 212 ASP A C 1
ATOM 1577 O O . ASP A 1 212 ? 7.102 -21.594 4.816 1 98.25 212 ASP A O 1
ATOM 1581 N N . THR A 1 213 ? 6.902 -20.469 2.906 1 98.19 213 THR A N 1
ATOM 1582 C CA . THR A 1 213 ? 8.312 -20.156 2.764 1 98.19 213 THR A CA 1
ATOM 1583 C C . THR A 1 213 ? 8.508 -18.672 2.434 1 98.19 213 THR A C 1
ATOM 1585 O O . THR A 1 213 ? 7.688 -18.078 1.729 1 98.19 213 THR A O 1
ATOM 1588 N N . LEU A 1 214 ? 9.547 -18.094 2.979 1 98.5 214 LEU A N 1
ATOM 1589 C CA . LEU A 1 214 ? 9.875 -16.703 2.686 1 98.5 214 LEU A CA 1
ATOM 1590 C C . LEU A 1 214 ? 11.273 -16.594 2.084 1 98.5 214 LEU A C 1
ATOM 1592 O O . LEU A 1 214 ? 12.195 -17.281 2.512 1 98.5 214 LEU A O 1
ATOM 1596 N N . ALA A 1 215 ? 11.375 -15.812 1.092 1 98.62 215 ALA A N 1
ATOM 1597 C CA . ALA A 1 215 ? 12.648 -15.367 0.53 1 98.62 215 ALA A CA 1
ATOM 1598 C C . ALA A 1 215 ? 12.898 -13.898 0.829 1 98.62 215 ALA A C 1
ATOM 1600 O O . ALA A 1 215 ? 12.109 -13.031 0.447 1 98.62 215 ALA A O 1
ATOM 1601 N N . LEU A 1 216 ? 13.969 -13.648 1.497 1 98.44 216 LEU A N 1
ATOM 1602 C CA . LEU A 1 216 ? 14.312 -12.289 1.915 1 98.44 216 LEU A CA 1
ATOM 1603 C C . LEU A 1 216 ? 15.492 -11.758 1.105 1 98.44 216 LEU A C 1
ATOM 1605 O O . LEU A 1 216 ? 16.578 -12.336 1.122 1 98.44 216 LEU A O 1
ATOM 1609 N N . LEU A 1 217 ? 15.234 -10.664 0.391 1 97.88 217 LEU A N 1
ATOM 1610 C CA . LEU A 1 217 ? 16.281 -10.047 -0.426 1 97.88 217 LEU A CA 1
ATOM 1611 C C . LEU A 1 217 ? 16.891 -8.852 0.287 1 97.88 217 LEU A C 1
ATOM 1613 O O . LEU A 1 217 ? 16.172 -8.023 0.85 1 97.88 217 LEU A O 1
ATOM 1617 N N . ALA A 1 218 ? 18.188 -8.789 0.251 1 96.38 218 ALA A N 1
ATOM 1618 C CA . ALA A 1 218 ? 18.938 -7.668 0.814 1 96.38 218 ALA A CA 1
ATOM 1619 C C . ALA A 1 218 ? 20.297 -7.531 0.152 1 96.38 218 ALA A C 1
ATOM 1621 O O . ALA A 1 218 ? 20.953 -8.531 -0.133 1 96.38 218 ALA A O 1
ATOM 1622 N N . ASP A 1 219 ? 20.656 -6.289 -0.105 1 93.75 219 ASP A N 1
ATOM 1623 C CA . ASP A 1 219 ? 22 -5.973 -0.607 1 93.75 219 ASP A CA 1
ATOM 1624 C C . ASP A 1 219 ? 22.297 -6.746 -1.889 1 93.75 219 ASP A C 1
ATOM 1626 O O . ASP A 1 219 ? 23.391 -7.301 -2.041 1 93.75 219 ASP A O 1
ATOM 1630 N N . GLY A 1 220 ? 21.266 -6.93 -2.633 1 94.81 220 GLY A N 1
ATOM 1631 C CA . GLY A 1 220 ? 21.422 -7.523 -3.951 1 94.81 220 GLY A CA 1
ATOM 1632 C C . GLY A 1 220 ? 21.547 -9.039 -3.91 1 94.81 220 GLY A C 1
ATOM 1633 O O . GLY A 1 220 ? 21.969 -9.656 -4.883 1 94.81 220 GLY A O 1
ATOM 1634 N N . ARG A 1 221 ? 21.25 -9.602 -2.781 1 97.31 221 ARG A N 1
ATOM 1635 C CA . ARG A 1 221 ? 21.359 -11.047 -2.621 1 97.31 221 ARG A CA 1
ATOM 1636 C C . ARG A 1 221 ? 20.156 -11.609 -1.853 1 97.31 221 ARG A C 1
ATOM 1638 O O . ARG A 1 221 ? 19.344 -10.852 -1.339 1 97.31 221 ARG A O 1
ATOM 1645 N N . LEU A 1 222 ? 20.078 -12.914 -1.888 1 97.56 222 LEU A N 1
ATOM 1646 C CA . LEU A 1 222 ? 19.125 -13.609 -1.016 1 97.56 222 LEU A CA 1
ATOM 1647 C C . LEU A 1 222 ? 19.688 -13.734 0.398 1 97.56 222 LEU A C 1
ATOM 1649 O O . LEU A 1 222 ? 20.578 -14.547 0.646 1 97.56 222 LEU A O 1
ATOM 1653 N N . ALA A 1 223 ? 19.219 -13.008 1.284 1 97.44 223 ALA A N 1
ATOM 1654 C CA . ALA A 1 223 ? 19.734 -12.938 2.65 1 97.44 223 ALA A CA 1
ATOM 1655 C C . ALA A 1 223 ? 19.266 -14.141 3.471 1 97.44 223 ALA A C 1
ATOM 1657 O O . ALA A 1 223 ? 19.953 -14.586 4.383 1 97.44 223 ALA A O 1
ATOM 1658 N N . ALA A 1 224 ? 18.109 -14.586 3.223 1 98.19 224 ALA A N 1
ATOM 1659 C CA . ALA A 1 224 ? 17.531 -15.727 3.934 1 98.19 224 ALA A CA 1
ATOM 1660 C C . ALA A 1 224 ? 16.469 -16.422 3.094 1 98.19 224 ALA A C 1
ATOM 1662 O O . ALA A 1 224 ? 15.828 -15.781 2.254 1 98.19 224 ALA A O 1
ATOM 1663 N N . LEU A 1 225 ? 16.312 -17.641 3.316 1 98.25 225 LEU A N 1
ATOM 1664 C CA . LEU A 1 225 ? 15.312 -18.469 2.648 1 98.25 225 LEU A CA 1
ATOM 1665 C C . LEU A 1 225 ? 14.875 -19.625 3.551 1 98.25 225 LEU A C 1
ATOM 1667 O O . LEU A 1 225 ? 15.703 -20.375 4.062 1 98.25 225 LEU A O 1
ATOM 1671 N N . GLY A 1 226 ? 13.617 -19.719 3.738 1 98.19 226 GLY A N 1
ATOM 1672 C CA . GLY A 1 226 ? 13.109 -20.797 4.574 1 98.19 226 GLY A CA 1
ATOM 1673 C C . GLY A 1 226 ? 11.766 -20.484 5.195 1 98.19 226 GLY A C 1
ATOM 1674 O O . GLY A 1 226 ? 11.07 -19.562 4.762 1 98.19 226 GLY A O 1
ATOM 1675 N N . PRO A 1 227 ? 11.328 -21.344 6.113 1 98.12 227 PRO A N 1
ATOM 1676 C CA . PRO A 1 227 ? 10.078 -21.047 6.816 1 98.12 227 PRO A CA 1
ATOM 1677 C C . PRO A 1 227 ? 10.117 -19.703 7.531 1 98.12 227 PRO A C 1
ATOM 1679 O O . PRO A 1 227 ? 11.188 -19.219 7.887 1 98.12 227 PRO A O 1
ATOM 1682 N N . PRO A 1 228 ? 8.969 -19.109 7.719 1 98.12 228 PRO A N 1
ATOM 1683 C CA . PRO A 1 228 ? 8.906 -17.781 8.344 1 98.12 228 PRO A CA 1
ATOM 1684 C C . PRO A 1 228 ? 9.703 -17.703 9.641 1 98.12 228 PRO A C 1
ATOM 1686 O O . PRO A 1 228 ? 10.398 -16.719 9.883 1 98.12 228 PRO A O 1
ATOM 1689 N N . ALA A 1 229 ? 9.719 -18.734 10.43 1 97.38 229 ALA A N 1
ATOM 1690 C CA . ALA A 1 229 ? 10.391 -18.734 11.727 1 97.38 229 ALA A CA 1
ATOM 1691 C C . ALA A 1 229 ? 11.898 -18.562 11.562 1 97.38 229 ALA A C 1
ATOM 1693 O O . ALA A 1 229 ? 12.555 -17.969 12.414 1 97.38 229 ALA A O 1
ATOM 1694 N N . ASP A 1 230 ? 12.398 -19.047 10.484 1 97.94 230 ASP A N 1
ATOM 1695 C CA . ASP A 1 230 ? 13.836 -18.969 10.227 1 97.94 230 ASP A CA 1
ATOM 1696 C C . ASP A 1 230 ? 14.211 -17.641 9.57 1 97.94 230 ASP A C 1
ATOM 1698 O O . ASP A 1 230 ? 15.336 -17.172 9.719 1 97.94 230 ASP A O 1
ATOM 1702 N N . VAL A 1 231 ? 13.305 -17.062 8.898 1 98.38 231 VAL A N 1
ATOM 1703 C CA . VAL A 1 231 ? 13.602 -15.891 8.07 1 98.38 231 VAL A CA 1
ATOM 1704 C C . VAL A 1 231 ? 13.273 -14.617 8.844 1 98.38 231 VAL A C 1
ATOM 1706 O O . VAL A 1 231 ? 14.023 -13.633 8.781 1 98.38 231 VAL A O 1
ATOM 1709 N N . LEU A 1 232 ? 12.141 -14.617 9.539 1 98.31 232 LEU A N 1
ATOM 1710 C CA . LEU A 1 232 ? 11.703 -13.438 10.273 1 98.31 232 LEU A CA 1
ATOM 1711 C C . LEU A 1 232 ? 12.297 -13.406 11.672 1 98.31 232 LEU A C 1
ATOM 1713 O O . LEU A 1 232 ? 11.688 -13.898 12.625 1 98.31 232 LEU A O 1
ATOM 1717 N N . THR A 1 233 ? 13.461 -12.828 11.758 1 98.12 233 THR A N 1
ATOM 1718 C CA . THR A 1 233 ? 14.18 -12.656 13.016 1 98.12 233 THR A CA 1
ATOM 1719 C C . THR A 1 233 ? 14.516 -11.18 13.242 1 98.12 233 THR A C 1
ATOM 1721 O O . THR A 1 233 ? 14.586 -10.398 12.297 1 98.12 233 THR A O 1
ATOM 1724 N N . PRO A 1 234 ? 14.688 -10.82 14.547 1 97.62 234 PRO A N 1
ATOM 1725 C CA . PRO A 1 234 ? 15.078 -9.438 14.805 1 97.62 234 PRO A CA 1
ATOM 1726 C C . PRO A 1 234 ? 16.328 -9.016 14.031 1 97.62 234 PRO A C 1
ATOM 1728 O O . PRO A 1 234 ? 16.391 -7.895 13.523 1 97.62 234 PRO A O 1
ATOM 1731 N N . ASP A 1 235 ? 17.25 -9.906 13.906 1 97.88 235 ASP A N 1
ATOM 1732 C CA . ASP A 1 235 ? 18.484 -9.609 13.188 1 97.88 235 ASP A CA 1
ATOM 1733 C C . ASP A 1 235 ? 18.203 -9.336 11.711 1 97.88 235 ASP A C 1
ATOM 1735 O O . ASP A 1 235 ? 18.719 -8.367 11.141 1 97.88 235 ASP A O 1
ATOM 1739 N N . HIS A 1 236 ? 17.438 -10.195 11.094 1 98.12 236 HIS A N 1
ATOM 1740 C CA . HIS A 1 236 ? 17.094 -9.984 9.688 1 98.12 236 HIS A CA 1
ATOM 1741 C C . HIS A 1 236 ? 16.312 -8.695 9.492 1 98.12 236 HIS A C 1
ATOM 1743 O O . HIS A 1 236 ? 16.531 -7.969 8.516 1 98.12 236 HIS A O 1
ATOM 1749 N N . MET A 1 237 ? 15.32 -8.391 10.422 1 97.44 237 MET A N 1
ATOM 1750 C CA . MET A 1 237 ? 14.547 -7.16 10.328 1 97.44 237 MET A CA 1
ATOM 1751 C C . MET A 1 237 ? 15.461 -5.938 10.391 1 97.44 237 MET A C 1
ATOM 1753 O O . MET A 1 237 ? 15.297 -5.004 9.602 1 97.44 237 MET A O 1
ATOM 1757 N N . ARG A 1 238 ? 16.406 -5.977 11.281 1 97.06 238 ARG A N 1
ATOM 1758 C CA . ARG A 1 238 ? 17.359 -4.883 11.43 1 97.06 238 ARG A CA 1
ATOM 1759 C C . ARG A 1 238 ? 18.234 -4.746 10.188 1 97.06 238 ARG A C 1
ATOM 1761 O O . ARG A 1 238 ? 18.422 -3.645 9.672 1 97.06 238 ARG A O 1
ATOM 1768 N N . ARG A 1 239 ? 18.734 -5.785 9.727 1 95.69 239 ARG A N 1
ATOM 1769 C CA . ARG A 1 239 ? 19.672 -5.785 8.617 1 95.69 239 ARG A CA 1
ATOM 1770 C C . ARG A 1 239 ? 19 -5.391 7.312 1 95.69 239 ARG A C 1
ATOM 1772 O O . ARG A 1 239 ? 19.562 -4.652 6.508 1 95.69 239 ARG A O 1
ATOM 1779 N N . VAL A 1 240 ? 17.844 -5.902 7.105 1 96.06 240 VAL A N 1
ATOM 1780 C CA . VAL A 1 240 ? 17.203 -5.789 5.801 1 96.06 240 VAL A CA 1
ATOM 1781 C C . VAL A 1 240 ? 16.359 -4.512 5.746 1 96.06 240 VAL A C 1
ATOM 1783 O O . VAL A 1 240 ? 16.375 -3.791 4.75 1 96.06 240 VAL A O 1
ATOM 1786 N N . TYR A 1 241 ? 15.672 -4.191 6.867 1 95.75 241 TYR A N 1
ATOM 1787 C CA . TYR A 1 241 ? 14.75 -3.062 6.836 1 95.75 241 TYR A CA 1
ATOM 1788 C C . TYR A 1 241 ? 15.266 -1.912 7.695 1 95.75 241 TYR A C 1
ATOM 1790 O O . TYR A 1 241 ? 14.734 -0.801 7.637 1 95.75 241 TYR A O 1
ATOM 1798 N N . GLY A 1 242 ? 16.234 -2.188 8.492 1 95.25 242 GLY A N 1
ATOM 1799 C CA . GLY A 1 242 ? 16.734 -1.158 9.383 1 95.25 242 GLY A CA 1
ATOM 1800 C C . GLY A 1 242 ? 15.797 -0.85 10.531 1 95.25 242 GLY A C 1
ATOM 1801 O O . GLY A 1 242 ? 15.742 0.287 11.008 1 95.25 242 GLY A O 1
ATOM 1802 N N . ILE A 1 243 ? 15.023 -1.842 10.945 1 95.62 243 ILE A N 1
ATOM 1803 C CA . ILE A 1 243 ? 14.078 -1.581 12.023 1 95.62 243 ILE A CA 1
ATOM 1804 C C . ILE A 1 243 ? 14.352 -2.527 13.188 1 95.62 243 ILE A C 1
ATOM 1806 O O . ILE A 1 243 ? 14.797 -3.658 12.984 1 95.62 243 ILE A O 1
ATOM 1810 N N . GLU A 1 244 ? 14.148 -2.043 14.367 1 96.38 244 GLU A N 1
ATOM 1811 C CA . GLU A 1 244 ? 14.086 -2.916 15.539 1 96.38 244 GLU A CA 1
ATOM 1812 C C . GLU A 1 244 ? 12.703 -3.541 15.688 1 96.38 244 GLU A C 1
ATOM 1814 O O . GLU A 1 244 ? 11.695 -2.836 15.688 1 96.38 244 GLU A O 1
ATOM 1819 N N . ALA A 1 245 ? 12.727 -4.914 15.758 1 96.25 245 ALA A N 1
ATOM 1820 C CA . ALA A 1 245 ? 11.422 -5.574 15.781 1 96.25 245 ALA A CA 1
ATOM 1821 C C . ALA A 1 245 ? 11.406 -6.719 16.797 1 96.25 245 ALA A C 1
ATOM 1823 O O . ALA A 1 245 ? 12.438 -7.363 17.031 1 96.25 245 ALA A O 1
ATOM 1824 N N . ASP A 1 246 ? 10.289 -6.918 17.422 1 95.56 246 ASP A N 1
ATOM 1825 C CA . ASP A 1 246 ? 10.008 -8.117 18.203 1 95.56 246 ASP A CA 1
ATOM 1826 C C . ASP A 1 246 ? 9.305 -9.172 17.359 1 95.56 246 ASP A C 1
ATOM 1828 O O . ASP A 1 246 ? 8.367 -8.859 16.609 1 95.56 246 ASP A O 1
ATOM 1832 N N . VAL A 1 247 ? 9.82 -10.344 17.438 1 96.88 247 VAL A N 1
ATOM 1833 C CA . VAL A 1 247 ? 9.188 -11.469 16.75 1 96.88 247 VAL A CA 1
ATOM 1834 C C . VAL A 1 247 ? 8.586 -12.422 17.781 1 96.88 247 VAL A C 1
ATOM 1836 O O . VAL A 1 247 ? 9.312 -13 18.609 1 96.88 247 VAL A O 1
ATOM 1839 N N . LEU A 1 248 ? 7.297 -12.586 17.672 1 95.62 248 LEU A N 1
ATOM 1840 C CA . LEU A 1 248 ? 6.566 -13.359 18.672 1 95.62 248 LEU A CA 1
ATOM 1841 C C . LEU A 1 248 ? 5.688 -14.414 18 1 95.62 248 LEU A C 1
ATOM 1843 O O . LEU A 1 248 ? 5.418 -14.328 16.797 1 95.62 248 LEU A O 1
ATOM 1847 N N . ALA A 1 249 ? 5.344 -15.461 18.844 1 95.12 249 ALA A N 1
ATOM 1848 C CA . ALA A 1 249 ? 4.273 -16.328 18.375 1 95.12 249 ALA A CA 1
ATOM 1849 C C . ALA A 1 249 ? 2.965 -15.562 18.203 1 95.12 249 ALA A C 1
ATOM 1851 O O . ALA A 1 249 ? 2.615 -14.734 19.047 1 95.12 249 ALA A O 1
ATOM 1852 N N . HIS A 1 250 ? 2.322 -15.789 17.125 1 93.75 250 HIS A N 1
ATOM 1853 C CA . HIS A 1 250 ? 1.039 -15.117 16.938 1 93.75 250 HIS A CA 1
ATOM 1854 C C . HIS A 1 250 ? 0.05 -15.508 18.031 1 93.75 250 HIS A C 1
ATOM 1856 O O . HIS A 1 250 ? -0.112 -16.688 18.328 1 93.75 250 HIS A O 1
ATOM 1862 N N . PRO A 1 251 ? -0.599 -14.609 18.547 1 90.19 251 PRO A N 1
ATOM 1863 C CA . PRO A 1 251 ? -1.427 -14.922 19.719 1 90.19 251 PRO A CA 1
ATOM 1864 C C . PRO A 1 251 ? -2.631 -15.797 19.375 1 90.19 251 PRO A C 1
ATOM 1866 O O . PRO A 1 251 ? -3.094 -16.562 20.203 1 90.19 251 PRO A O 1
ATOM 1869 N N . THR A 1 252 ? -3.139 -15.672 18.156 1 89.19 252 THR A N 1
ATOM 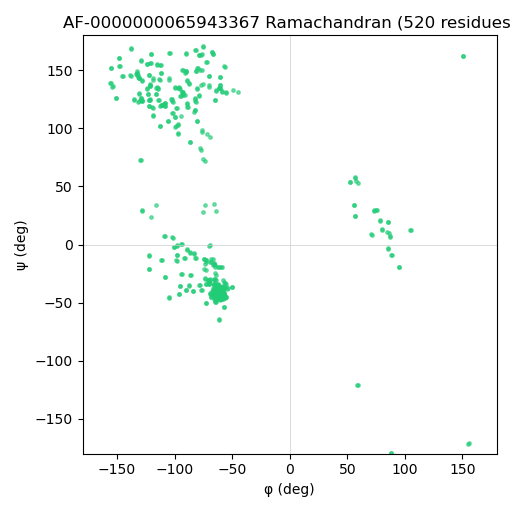1870 C CA . THR A 1 252 ? -4.395 -16.359 17.875 1 89.19 252 THR A CA 1
ATOM 1871 C C . THR A 1 252 ? -4.23 -17.328 16.703 1 89.19 252 THR A C 1
ATOM 1873 O O . THR A 1 252 ? -5.152 -18.078 16.391 1 89.19 252 THR A O 1
ATOM 1876 N N . LEU A 1 253 ? -3.158 -17.297 16.016 1 91.81 253 LEU A N 1
ATOM 1877 C CA . LEU A 1 253 ? -2.895 -18.203 14.906 1 91.81 253 LEU A CA 1
ATOM 1878 C C . LEU A 1 253 ? -1.757 -19.156 15.242 1 91.81 253 LEU A C 1
ATOM 1880 O O . LEU A 1 253 ? -0.583 -18.797 15.109 1 91.81 253 LEU A O 1
ATOM 1884 N N . PRO A 1 254 ? -2.111 -20.359 15.57 1 91 254 PRO A N 1
ATOM 1885 C CA . PRO A 1 254 ? -1.083 -21.328 15.984 1 91 254 PRO A CA 1
ATOM 1886 C C . PRO A 1 254 ? -0.024 -21.547 14.906 1 91 254 PRO A C 1
ATOM 1888 O O . PRO A 1 254 ? -0.359 -21.719 13.734 1 91 254 PRO A O 1
ATOM 1891 N N . GLY A 1 255 ? 1.15 -21.484 15.328 1 93.12 255 GLY A N 1
ATOM 1892 C CA . GLY A 1 255 ? 2.246 -21.797 14.422 1 93.12 255 GLY A CA 1
ATOM 1893 C C . GLY A 1 255 ? 2.68 -20.594 13.594 1 93.12 255 GLY A C 1
ATOM 1894 O O . GLY A 1 255 ? 3.613 -20.703 12.789 1 93.12 255 GLY A O 1
ATOM 1895 N N . ARG A 1 256 ? 2.002 -19.547 13.742 1 95.38 256 ARG A N 1
ATOM 1896 C CA . ARG A 1 256 ? 2.357 -18.344 12.984 1 95.38 256 ARG A CA 1
ATOM 1897 C C . ARG A 1 256 ? 3.062 -17.328 13.867 1 95.38 256 ARG A C 1
ATOM 1899 O O . ARG A 1 256 ? 3.059 -17.453 15.094 1 95.38 256 ARG A O 1
ATOM 1906 N N . LEU A 1 257 ? 3.67 -16.391 13.156 1 96.56 257 LEU A N 1
ATOM 1907 C CA . LEU A 1 257 ? 4.465 -15.391 13.859 1 96.56 257 LEU A CA 1
ATOM 1908 C C . LEU A 1 257 ? 3.816 -14.016 13.75 1 96.56 257 LEU A C 1
ATOM 1910 O O . LEU A 1 257 ? 2.979 -13.781 12.875 1 96.56 257 LEU A O 1
ATOM 1914 N N . LEU A 1 258 ? 4.121 -13.242 14.688 1 96.12 258 LEU A N 1
ATOM 1915 C CA . LEU A 1 258 ? 3.799 -11.82 14.695 1 96.12 258 LEU A CA 1
ATOM 1916 C C . LEU A 1 258 ? 5.062 -10.977 14.828 1 96.12 258 LEU A C 1
ATOM 1918 O O . LEU A 1 258 ? 5.859 -11.188 15.75 1 96.12 258 LEU A O 1
ATOM 1922 N N . VAL A 1 259 ? 5.254 -10.094 13.891 1 96.56 259 VAL A N 1
ATOM 1923 C CA . VAL A 1 259 ? 6.414 -9.203 13.891 1 96.56 259 VAL A CA 1
ATOM 1924 C C . VAL A 1 259 ? 5.977 -7.781 14.234 1 96.56 259 VAL A C 1
ATOM 1926 O O . VAL A 1 259 ? 5.133 -7.203 13.539 1 96.56 259 VAL A O 1
ATOM 1929 N N . LEU A 1 260 ? 6.539 -7.238 15.273 1 95.44 260 LEU A N 1
ATOM 1930 C CA . LEU A 1 260 ? 6.172 -5.906 15.734 1 95.44 260 LEU A CA 1
ATOM 1931 C C . LEU A 1 260 ? 7.387 -4.984 15.758 1 95.44 260 LEU A C 1
ATOM 1933 O O . LEU A 1 260 ? 8.359 -5.242 16.469 1 95.44 260 LEU A O 1
ATOM 1937 N N . ALA A 1 261 ? 7.305 -3.941 14.992 1 91.88 261 ALA A N 1
ATOM 1938 C CA . ALA A 1 261 ? 8.367 -2.941 15.031 1 91.88 261 ALA A CA 1
ATOM 1939 C C . ALA A 1 261 ? 8.352 -2.172 16.344 1 91.88 261 ALA A C 1
ATOM 1941 O O . ALA A 1 261 ? 7.285 -1.886 16.891 1 91.88 261 ALA A O 1
ATOM 1942 N N . ARG A 1 262 ? 9.539 -1.813 16.812 1 87.5 262 ARG A N 1
ATOM 1943 C CA . ARG A 1 262 ? 9.688 -1.036 18.047 1 87.5 262 ARG A CA 1
ATOM 1944 C C . ARG A 1 262 ? 9.977 0.428 17.734 1 87.5 262 ARG A C 1
ATOM 1946 O O . ARG A 1 262 ? 10.555 0.745 16.688 1 87.5 262 ARG A O 1
ATOM 1953 N N . MET B 1 1 ? -6.656 27.922 17.047 1 76.75 1 MET B N 1
ATOM 1954 C CA . MET B 1 1 ? -7.566 27.906 15.906 1 76.75 1 MET B CA 1
ATOM 1955 C C . MET B 1 1 ? -7.68 26.5 15.328 1 76.75 1 MET B C 1
ATOM 1957 O O . MET B 1 1 ? -6.695 25.766 15.289 1 76.75 1 MET B O 1
ATOM 1961 N N . THR B 1 2 ? -8.953 26.047 15.117 1 88.94 2 THR B N 1
ATOM 1962 C CA . THR B 1 2 ? -9.164 24.656 14.703 1 88.94 2 THR B CA 1
ATOM 1963 C C . THR B 1 2 ? -9.695 24.609 13.273 1 88.94 2 THR B C 1
ATOM 1965 O O . THR B 1 2 ? -10.164 25.609 12.742 1 88.94 2 THR B O 1
ATOM 1968 N N . LEU B 1 3 ? -9.367 23.641 12.57 1 95.19 3 LEU B N 1
ATOM 1969 C CA . LEU B 1 3 ? -10.039 23.297 11.32 1 95.19 3 LEU B CA 1
ATOM 1970 C C . LEU B 1 3 ? -11.227 22.375 11.57 1 95.19 3 LEU B C 1
ATOM 1972 O O . LEU B 1 3 ? -11.062 21.281 12.125 1 95.19 3 LEU B O 1
ATOM 1976 N N . GLN B 1 4 ? -12.398 22.922 11.195 1 96.5 4 GLN B N 1
ATOM 1977 C CA . GLN B 1 4 ? -13.609 22.219 11.609 1 96.5 4 GLN B CA 1
ATOM 1978 C C . GLN B 1 4 ? -14.562 22.031 10.438 1 96.5 4 GLN B C 1
ATOM 1980 O O . GLN B 1 4 ? -14.898 22.984 9.742 1 96.5 4 GLN B O 1
ATOM 1985 N N . ALA B 1 5 ? -14.914 20.797 10.188 1 97.44 5 ALA B N 1
ATOM 1986 C CA . ALA B 1 5 ? -16.016 20.469 9.281 1 97.44 5 ALA B CA 1
ATOM 1987 C C . ALA B 1 5 ? -17.328 20.312 10.047 1 97.44 5 ALA B C 1
ATOM 1989 O O . ALA B 1 5 ? -17.375 19.594 11.047 1 97.44 5 ALA B O 1
ATOM 1990 N N . ARG B 1 6 ? -18.312 21 9.57 1 97.44 6 ARG B N 1
ATOM 1991 C CA . ARG B 1 6 ? -19.625 20.938 10.203 1 97.44 6 ARG B CA 1
ATOM 1992 C C . ARG B 1 6 ? -20.672 20.406 9.242 1 97.44 6 ARG B C 1
ATOM 1994 O O . ARG B 1 6 ? -21.031 21.078 8.273 1 97.44 6 ARG B O 1
ATOM 2001 N N . ASN B 1 7 ? -21.141 19.188 9.562 1 97.81 7 ASN B N 1
ATOM 2002 C CA . ASN B 1 7 ? -22.266 18.562 8.875 1 97.81 7 ASN B CA 1
ATOM 2003 C C . ASN B 1 7 ? -22.062 18.562 7.363 1 97.81 7 ASN B C 1
ATOM 2005 O O . ASN B 1 7 ? -22.953 18.969 6.609 1 97.81 7 ASN B O 1
ATOM 2009 N N . LEU B 1 8 ? -20.953 18.047 6.949 1 97.56 8 LEU B N 1
ATOM 2010 C CA . LEU B 1 8 ? -20.594 18.062 5.535 1 97.56 8 LEU B CA 1
ATOM 2011 C C . LEU B 1 8 ? -21.328 16.969 4.777 1 97.56 8 LEU B C 1
ATOM 2013 O O . LEU B 1 8 ? -21.375 15.812 5.219 1 97.56 8 LEU B O 1
ATOM 2017 N N . THR B 1 9 ? -21.953 17.328 3.768 1 97.75 9 THR B N 1
ATOM 2018 C CA . THR B 1 9 ? -22.406 16.391 2.744 1 97.75 9 THR B CA 1
ATOM 2019 C C . THR B 1 9 ? -21.641 16.594 1.441 1 97.75 9 THR B C 1
ATOM 2021 O O . THR B 1 9 ? -21.594 17.703 0.903 1 97.75 9 THR B O 1
ATOM 2024 N N . LEU B 1 10 ? -20.984 15.539 1.054 1 97.19 10 LEU B N 1
ATOM 2025 C CA . LEU B 1 10 ? -20.094 15.609 -0.107 1 97.19 10 LEU B CA 1
ATOM 2026 C C . LEU B 1 10 ? -20.562 14.656 -1.202 1 97.19 10 LEU B C 1
ATOM 2028 O O . LEU B 1 10 ? -21.016 13.547 -0.913 1 97.19 10 LEU B O 1
ATOM 2032 N N . ALA B 1 11 ? -20.438 15.086 -2.355 1 93.19 11 ALA B N 1
ATOM 2033 C CA . ALA B 1 11 ? -20.828 14.281 -3.512 1 93.19 11 ALA B CA 1
ATOM 2034 C C . ALA B 1 11 ? -19.734 14.297 -4.582 1 93.19 11 ALA B C 1
ATOM 2036 O O . ALA B 1 11 ? -18.922 15.227 -4.641 1 93.19 11 ALA B O 1
ATOM 2037 N N . ARG B 1 12 ? -19.609 13.227 -5.285 1 84.06 12 ARG B N 1
ATOM 2038 C CA . ARG B 1 12 ? -18.812 13.141 -6.5 1 84.06 12 ARG B CA 1
ATOM 2039 C C . ARG B 1 12 ? -19.656 12.648 -7.676 1 84.06 12 ARG B C 1
ATOM 2041 O O . ARG B 1 12 ? -20.391 11.664 -7.551 1 84.06 12 ARG B O 1
ATOM 2048 N N . GLY B 1 13 ? -19.562 13.273 -8.852 1 78.5 13 GLY B N 1
ATOM 2049 C CA . GLY B 1 13 ? -20.375 12.914 -10 1 78.5 13 GLY B CA 1
ATOM 2050 C C . GLY B 1 13 ? -21.859 12.984 -9.711 1 78.5 13 GLY B C 1
ATOM 2051 O O . GLY B 1 13 ? -22.641 12.156 -10.211 1 78.5 13 GLY B O 1
ATOM 2052 N N . GLY B 1 14 ? -22.234 13.766 -8.766 1 80.94 14 GLY B N 1
ATOM 2053 C CA . GLY B 1 14 ? -23.656 13.945 -8.461 1 80.94 14 GLY B CA 1
ATOM 2054 C C . GLY B 1 14 ? -24.141 13.031 -7.355 1 80.94 14 GLY B C 1
ATOM 2055 O O . GLY B 1 14 ? -25.188 13.289 -6.754 1 80.94 14 GLY B O 1
ATOM 2056 N N . ALA B 1 15 ? -23.438 11.984 -7.074 1 85.88 15 ALA B N 1
ATOM 2057 C CA . ALA B 1 15 ? -23.875 11.016 -6.07 1 85.88 15 ALA B CA 1
ATOM 2058 C C . ALA B 1 15 ? -23.219 11.297 -4.719 1 85.88 15 ALA B C 1
ATOM 2060 O O . ALA B 1 15 ? -22.031 11.578 -4.645 1 85.88 15 ALA B O 1
ATOM 2061 N N . PRO B 1 16 ? -24.109 11.234 -3.707 1 90.19 16 PRO B N 1
ATOM 2062 C CA . PRO B 1 16 ? -23.547 11.469 -2.379 1 90.19 16 PRO B CA 1
ATOM 2063 C C . PRO B 1 16 ? -22.531 10.398 -1.979 1 90.19 16 PRO B C 1
ATOM 2065 O O . PRO B 1 16 ? -22.766 9.211 -2.191 1 90.19 16 PRO B O 1
ATOM 2068 N N . ILE B 1 17 ? -21.422 10.859 -1.496 1 93.94 17 ILE B N 1
ATOM 2069 C CA . ILE B 1 17 ? -20.359 9.984 -1.009 1 93.94 17 ILE B CA 1
ATOM 2070 C C . ILE B 1 17 ? -20.344 9.992 0.519 1 93.94 17 ILE B C 1
ATOM 2072 O O . ILE B 1 17 ? -20.234 8.938 1.148 1 93.94 17 ILE B O 1
ATOM 2076 N N . LEU B 1 18 ? -20.438 11.156 1.09 1 97.5 18 LEU B N 1
ATOM 2077 C CA . LEU B 1 18 ? -20.5 11.344 2.535 1 97.5 18 LEU B CA 1
ATOM 2078 C C . LEU B 1 18 ? -21.688 12.211 2.92 1 97.5 18 LEU B C 1
ATOM 2080 O O . LEU B 1 18 ? -22.031 13.164 2.213 1 97.5 18 LEU B O 1
ATOM 2084 N N . THR B 1 19 ? -22.297 11.82 4.016 1 97.75 19 THR B N 1
ATOM 2085 C CA . THR B 1 19 ? -23.469 12.547 4.484 1 97.75 19 THR B CA 1
ATOM 2086 C C . THR B 1 19 ? -23.312 12.938 5.953 1 97.75 19 THR B C 1
ATOM 2088 O O . THR B 1 19 ? -23.078 12.078 6.805 1 97.75 19 THR B O 1
ATOM 2091 N N . ASP B 1 20 ? -23.422 14.234 6.199 1 97.56 20 ASP B N 1
ATOM 2092 C CA . ASP B 1 20 ? -23.531 14.773 7.551 1 97.56 20 ASP B CA 1
ATOM 2093 C C . ASP B 1 20 ? -22.312 14.391 8.391 1 97.56 20 ASP B C 1
ATOM 2095 O O . ASP B 1 20 ? -22.453 13.828 9.477 1 97.56 20 ASP B O 1
ATOM 2099 N N . VAL B 1 21 ? -21.172 14.688 7.883 1 98.06 21 VAL B N 1
ATOM 2100 C CA . VAL B 1 21 ? -19.922 14.359 8.57 1 98.06 21 VAL B CA 1
ATOM 2101 C C . VAL B 1 21 ? -19.359 15.602 9.25 1 98.06 21 VAL B C 1
ATOM 2103 O O . VAL B 1 21 ? -19.219 16.656 8.625 1 98.06 21 VAL B O 1
ATOM 2106 N N . SER B 1 22 ? -19.156 15.516 10.539 1 98.19 22 SER B N 1
ATOM 2107 C CA . SER B 1 22 ? -18.5 16.562 11.297 1 98.19 22 SER B CA 1
ATOM 2108 C C . SER B 1 22 ? -17.172 16.078 11.883 1 98.19 22 SER B C 1
ATOM 2110 O O . SER B 1 22 ? -17.078 14.953 12.359 1 98.19 22 SER B O 1
ATOM 2112 N N . LEU B 1 23 ? -16.156 16.891 11.766 1 97.19 23 LEU B N 1
ATOM 2113 C CA . LEU B 1 23 ? -14.82 16.531 12.227 1 97.19 23 LEU B CA 1
ATOM 2114 C C . LEU B 1 23 ? -14.008 17.781 12.562 1 97.19 23 LEU B C 1
ATOM 2116 O O . LEU B 1 23 ? -14.055 18.766 11.836 1 97.19 23 LEU B O 1
ATOM 2120 N N . THR B 1 24 ? -13.336 17.719 13.664 1 96.62 24 THR B N 1
ATOM 2121 C CA . THR B 1 24 ? -12.453 18.812 14.055 1 96.62 24 THR B CA 1
ATOM 2122 C C . THR B 1 24 ? -11 18.359 14.047 1 96.62 24 THR B C 1
ATOM 2124 O O . THR B 1 24 ? -10.648 17.344 14.656 1 96.62 24 THR B O 1
ATOM 2127 N N . LEU B 1 25 ? -10.203 19.016 13.344 1 96.75 25 LEU B N 1
ATOM 2128 C CA . LEU B 1 25 ? -8.758 18.859 13.398 1 96.75 25 LEU B CA 1
ATOM 2129 C C . LEU B 1 25 ? -8.125 19.906 14.305 1 96.75 25 LEU B C 1
ATOM 2131 O O . LEU B 1 25 ? -7.957 21.062 13.898 1 96.75 25 LEU B O 1
ATOM 2135 N N . ALA B 1 26 ? -7.766 19.484 15.469 1 95.31 26 ALA B N 1
ATOM 2136 C CA . ALA B 1 26 ? -7.203 20.391 16.469 1 95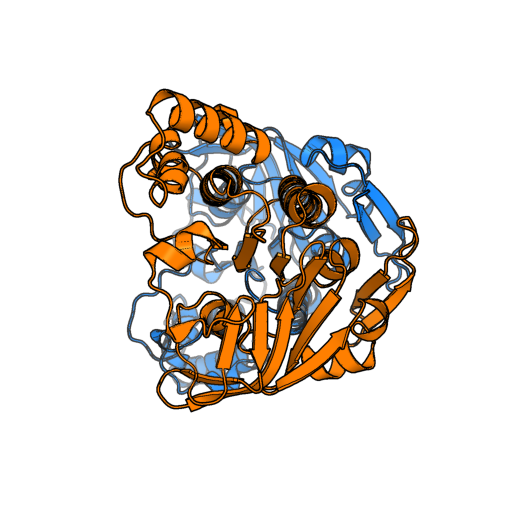.31 26 ALA B CA 1
ATOM 2137 C C . ALA B 1 26 ? -5.684 20.469 16.344 1 95.31 26 ALA B C 1
ATOM 2139 O O . ALA B 1 26 ? -5.039 19.484 15.969 1 95.31 26 ALA B O 1
ATOM 2140 N N . PRO B 1 27 ? -5.125 21.656 16.703 1 95.06 27 PRO B N 1
ATOM 2141 C CA . PRO B 1 27 ? -3.664 21.719 16.781 1 95.06 27 PRO B CA 1
ATOM 2142 C C . PRO B 1 27 ? -3.09 20.75 17.812 1 95.06 27 PRO B C 1
ATOM 2144 O O . PRO B 1 27 ? -3.73 20.484 18.844 1 95.06 27 PRO B O 1
ATOM 2147 N N . GLY B 1 28 ? -1.967 20.219 17.5 1 96.69 28 GLY B N 1
ATOM 2148 C CA . GLY B 1 28 ? -1.265 19.391 18.453 1 96.69 28 GLY B CA 1
ATOM 2149 C C . GLY B 1 28 ? -1.726 17.938 18.453 1 96.69 28 GLY B C 1
ATOM 2150 O O . GLY B 1 28 ? -1.363 17.156 19.344 1 96.69 28 GLY B O 1
ATOM 2151 N N . ALA B 1 29 ? -2.539 17.625 17.422 1 97.31 29 ALA B N 1
ATOM 2152 C CA . ALA B 1 29 ? -3.066 16.266 17.391 1 97.31 29 ALA B CA 1
ATOM 2153 C C . ALA B 1 29 ? -2.883 15.648 16 1 97.31 29 ALA B C 1
ATOM 2155 O O . ALA B 1 29 ? -2.973 16.344 14.992 1 97.31 29 ALA B O 1
ATOM 2156 N N . LEU B 1 30 ? -2.607 14.383 15.992 1 98.44 30 LEU B N 1
ATOM 2157 C CA . LEU B 1 30 ? -2.582 13.578 14.773 1 98.44 30 LEU B CA 1
ATOM 2158 C C . LEU B 1 30 ? -3.854 12.742 14.648 1 98.44 30 LEU B C 1
ATOM 2160 O O . LEU B 1 30 ? -4.086 11.836 15.453 1 98.44 30 LEU B O 1
ATOM 2164 N N . VAL B 1 31 ? -4.664 13.07 13.633 1 98.69 31 VAL B N 1
ATOM 2165 C CA . VAL B 1 31 ? -5.926 12.375 13.391 1 98.69 31 VAL B CA 1
ATOM 2166 C C . VAL B 1 31 ? -5.766 11.398 12.227 1 98.69 31 VAL B C 1
ATOM 2168 O O . VAL B 1 31 ? -5.285 11.773 11.148 1 98.69 31 VAL B O 1
ATOM 2171 N N . GLY B 1 32 ? -6.098 10.156 12.477 1 98.69 32 GLY B N 1
ATOM 2172 C CA . GLY B 1 32 ? -6.133 9.164 11.414 1 98.69 32 GLY B CA 1
ATOM 2173 C C . GLY B 1 32 ? -7.516 8.969 10.82 1 98.69 32 GLY B C 1
ATOM 2174 O O . GLY B 1 32 ? -8.5 8.852 11.547 1 98.69 32 GLY B O 1
ATOM 2175 N N . LEU B 1 33 ? -7.559 9.07 9.562 1 98.31 33 LEU B N 1
ATOM 2176 C CA . LEU B 1 33 ? -8.789 8.797 8.836 1 98.31 33 LEU B CA 1
ATOM 2177 C C . LEU B 1 33 ? -8.789 7.375 8.273 1 98.31 33 LEU B C 1
ATOM 2179 O O . LEU B 1 33 ? -7.941 7.031 7.445 1 98.31 33 LEU B O 1
ATOM 2183 N N . LEU B 1 34 ? -9.719 6.547 8.711 1 98 34 LEU B N 1
ATOM 2184 C CA . LEU B 1 34 ? -9.812 5.133 8.367 1 98 34 LEU B CA 1
ATOM 2185 C C . LEU B 1 34 ? -11.148 4.824 7.695 1 98 34 LEU B C 1
ATOM 2187 O O . LEU B 1 34 ? -12.102 5.594 7.824 1 98 34 LEU B O 1
ATOM 2191 N N . GLY B 1 35 ? -11.227 3.713 7.059 1 96.81 35 GLY B N 1
ATOM 2192 C CA . GLY B 1 35 ? -12.391 3.229 6.336 1 96.81 35 GLY B CA 1
ATOM 2193 C C . GLY B 1 35 ? -12.031 2.328 5.168 1 96.81 35 GLY B C 1
ATOM 2194 O O . GLY B 1 35 ? -10.898 2.34 4.691 1 96.81 35 GLY B O 1
ATOM 2195 N N . ALA B 1 36 ? -13 1.605 4.73 1 94.81 36 ALA B N 1
ATOM 2196 C CA . ALA B 1 36 ? -12.797 0.722 3.586 1 94.81 36 ALA B CA 1
ATOM 2197 C C . ALA B 1 36 ? -12.562 1.523 2.309 1 94.81 36 ALA B C 1
ATOM 2199 O O . ALA B 1 36 ? -12.719 2.746 2.297 1 94.81 36 ALA B O 1
ATOM 2200 N N . ASN B 1 37 ? -12.07 0.816 1.276 1 90.88 37 ASN B N 1
ATOM 2201 C CA . ASN B 1 37 ? -11.914 1.466 -0.021 1 90.88 37 ASN B CA 1
ATOM 2202 C C . ASN B 1 37 ? -13.227 2.082 -0.5 1 90.88 37 ASN B C 1
ATOM 2204 O O . ASN B 1 37 ? -14.281 1.452 -0.41 1 90.88 37 ASN B O 1
ATOM 2208 N N . GLY B 1 38 ? -13.203 3.277 -0.903 1 89.19 38 GLY B N 1
ATOM 2209 C CA . GLY B 1 38 ? -14.383 3.947 -1.427 1 89.19 38 GLY B CA 1
ATOM 2210 C C . GLY B 1 38 ? -15.227 4.598 -0.349 1 89.19 38 GLY B C 1
ATOM 2211 O O . GLY B 1 38 ? -16.281 5.164 -0.638 1 89.19 38 GLY B O 1
ATOM 2212 N N . ALA B 1 39 ? -14.734 4.602 0.853 1 93.62 39 ALA B N 1
ATOM 2213 C CA . ALA B 1 39 ? -15.531 5.078 1.977 1 93.62 39 ALA B CA 1
ATOM 2214 C C . ALA B 1 39 ? -15.648 6.602 1.96 1 93.62 39 ALA B C 1
ATOM 2216 O O . ALA B 1 39 ? -16.438 7.18 2.705 1 93.62 39 ALA B O 1
ATOM 2217 N N . GLY B 1 40 ? -14.852 7.25 1.151 1 94.44 40 GLY B N 1
ATOM 2218 C CA . GLY B 1 40 ? -14.93 8.695 1.062 1 94.44 40 GLY B CA 1
ATOM 2219 C C . GLY B 1 40 ? -13.781 9.398 1.767 1 94.44 40 GLY B C 1
ATOM 2220 O O . GLY B 1 40 ? -13.836 10.602 2.012 1 94.44 40 GLY B O 1
ATOM 2221 N N . LYS B 1 41 ? -12.758 8.695 2.139 1 96.12 41 LYS B N 1
ATOM 2222 C CA . LYS B 1 41 ? -11.625 9.242 2.883 1 96.12 41 LYS B CA 1
ATOM 2223 C C . LYS B 1 41 ? -10.977 10.398 2.127 1 96.12 41 LYS B C 1
ATOM 2225 O O . LYS B 1 41 ? -10.852 11.5 2.664 1 96.12 41 LYS B O 1
ATOM 2230 N N . SER B 1 42 ? -10.586 10.172 0.828 1 94.5 42 SER B N 1
ATOM 2231 C CA . SER B 1 42 ? -9.93 11.203 0.026 1 94.5 42 SER B CA 1
ATOM 2232 C C . SER B 1 42 ? -10.875 12.367 -0.251 1 94.5 42 SER B C 1
ATOM 2234 O O . SER B 1 42 ? -10.445 13.523 -0.333 1 94.5 42 SER B O 1
ATOM 2236 N N . THR B 1 43 ? -12.172 12.07 -0.402 1 94.69 43 THR B N 1
ATOM 2237 C CA . THR B 1 43 ? -13.18 13.102 -0.612 1 94.69 43 THR B CA 1
ATOM 2238 C C . THR B 1 43 ? -13.258 14.031 0.596 1 94.69 43 THR B C 1
ATOM 2240 O O . THR B 1 43 ? -13.297 15.258 0.445 1 94.69 43 THR B O 1
ATOM 2243 N N . LEU B 1 44 ? -13.258 13.398 1.797 1 97.12 44 LEU B N 1
ATOM 2244 C CA . LEU B 1 44 ? -13.297 14.195 3.018 1 97.12 44 LEU B CA 1
ATOM 2245 C C . LEU B 1 44 ? -12.031 15.047 3.156 1 97.12 44 LEU B C 1
ATOM 2247 O O . LEU B 1 44 ? -12.109 16.234 3.477 1 97.12 44 LEU B O 1
ATOM 2251 N N . LEU B 1 45 ? -10.891 14.445 2.9 1 97.06 45 LEU B N 1
ATOM 2252 C CA . LEU B 1 45 ? -9.625 15.172 2.967 1 97.06 45 LEU B CA 1
ATOM 2253 C C . LEU B 1 45 ? -9.633 16.359 2 1 97.06 45 LEU B C 1
ATOM 2255 O O . LEU B 1 45 ? -9.211 17.453 2.357 1 97.06 45 LEU B O 1
ATOM 2259 N N . ALA B 1 46 ? -10.133 16.172 0.82 1 95.69 46 ALA B N 1
ATOM 2260 C CA . ALA B 1 46 ? -10.195 17.234 -0.179 1 95.69 46 ALA B CA 1
ATOM 2261 C C . ALA B 1 46 ? -11.07 18.375 0.299 1 95.69 46 ALA B C 1
ATOM 2263 O O . ALA B 1 46 ? -10.75 19.547 0.072 1 95.69 46 ALA B O 1
ATOM 2264 N N . ALA B 1 47 ? -12.156 18.047 0.922 1 96.62 47 ALA B N 1
ATOM 2265 C CA . ALA B 1 47 ? -13.039 19.078 1.453 1 96.62 47 ALA B CA 1
ATOM 2266 C C . ALA B 1 47 ? -12.359 19.875 2.561 1 96.62 47 ALA B C 1
ATOM 2268 O O . ALA B 1 47 ? -12.414 21.094 2.572 1 96.62 47 ALA B O 1
ATOM 2269 N N . LEU B 1 48 ? -11.688 19.172 3.449 1 97 48 LEU B N 1
ATOM 2270 C CA . LEU B 1 48 ? -10.984 19.812 4.555 1 97 48 LEU B CA 1
ATOM 2271 C C . LEU B 1 48 ? -9.836 20.672 4.043 1 97 48 LEU B C 1
ATOM 2273 O O . LEU B 1 48 ? -9.492 21.688 4.656 1 97 48 LEU B O 1
ATOM 2277 N N . ALA B 1 49 ? -9.281 20.266 2.939 1 96.12 49 ALA B N 1
ATOM 2278 C CA . ALA B 1 49 ? -8.164 20.984 2.342 1 96.12 49 ALA B CA 1
ATOM 2279 C C . ALA B 1 49 ? -8.648 22.188 1.522 1 96.12 49 ALA B C 1
ATOM 2281 O O . ALA B 1 49 ? -7.84 22.969 1.027 1 96.12 49 ALA B O 1
ATOM 2282 N N . GLY B 1 50 ? -9.922 22.266 1.271 1 95.5 50 GLY B N 1
ATOM 2283 C CA . GLY B 1 50 ? -10.484 23.359 0.481 1 95.5 50 GLY B CA 1
ATOM 2284 C C . GLY B 1 50 ? -10.43 23.094 -1.013 1 95.5 50 GLY B C 1
ATOM 2285 O O . GLY B 1 50 ? -10.508 24.031 -1.814 1 95.5 50 GLY B O 1
ATOM 2286 N N . GLU B 1 51 ? -10.281 21.875 -1.368 1 93.56 51 GLU B N 1
ATOM 2287 C CA . GLU B 1 51 ? -10.156 21.5 -2.773 1 93.56 51 GLU B CA 1
ATOM 2288 C C . GLU B 1 51 ? -11.484 21 -3.332 1 93.56 51 GLU B C 1
ATOM 2290 O O . GLU B 1 51 ? -11.633 20.828 -4.543 1 93.56 51 GLU B O 1
ATOM 2295 N N . LEU B 1 52 ? -12.422 20.719 -2.506 1 93.94 52 LEU B N 1
ATOM 2296 C CA . LEU B 1 52 ? -13.742 20.25 -2.891 1 93.94 52 LEU B CA 1
ATOM 2297 C C . LEU B 1 52 ? -14.828 20.984 -2.104 1 93.94 52 LEU B C 1
ATOM 2299 O O . LEU B 1 52 ? -14.812 20.969 -0.87 1 93.94 52 LEU B O 1
ATOM 2303 N N . ALA B 1 53 ? -15.719 21.562 -2.775 1 94.5 53 ALA B N 1
ATOM 2304 C CA . ALA B 1 53 ? -16.828 22.266 -2.121 1 94.5 53 ALA B CA 1
ATOM 2305 C C . ALA B 1 53 ? -17.906 21.297 -1.687 1 94.5 53 ALA B C 1
ATOM 2307 O O . ALA B 1 53 ? -18.344 20.453 -2.473 1 94.5 53 ALA B O 1
ATOM 2308 N N . PRO B 1 54 ? -18.391 21.391 -0.521 1 96.12 54 PRO B N 1
ATOM 2309 C CA . PRO B 1 54 ? -19.484 20.5 -0.077 1 96.12 54 PRO B CA 1
ATOM 2310 C C . PRO B 1 54 ? -20.828 20.891 -0.661 1 96.12 54 PRO B C 1
ATOM 2312 O O . PRO B 1 54 ? -21.062 22.047 -1.005 1 96.12 54 PRO B O 1
ATOM 2315 N N . ARG B 1 55 ? -21.625 19.875 -0.81 1 95.56 55 ARG B N 1
ATOM 2316 C CA . ARG B 1 55 ? -23.016 20.125 -1.211 1 95.56 55 ARG B CA 1
ATOM 2317 C C . ARG B 1 55 ? -23.781 20.844 -0.112 1 95.56 55 ARG B C 1
ATOM 2319 O O . ARG B 1 55 ? -24.609 21.719 -0.397 1 95.56 55 ARG B O 1
ATOM 2326 N N . SER B 1 56 ? -23.531 20.453 1.039 1 96 56 SER B N 1
ATOM 2327 C CA . SER B 1 56 ? -24.078 21.125 2.221 1 96 56 SER B CA 1
ATOM 2328 C C . SER B 1 56 ? -23.109 21.031 3.398 1 96 56 SER B C 1
ATOM 2330 O O . SER B 1 56 ? -22.203 20.188 3.4 1 96 56 SER B O 1
ATOM 2332 N N . GLY B 1 57 ? -23.281 21.922 4.41 1 97.06 57 GLY B N 1
ATOM 2333 C CA . GLY B 1 57 ? -22.328 22.047 5.5 1 97.06 57 GLY B CA 1
ATOM 2334 C C . GLY B 1 57 ? -21.203 23.016 5.195 1 97.06 57 GLY B C 1
ATOM 2335 O O . GLY B 1 57 ? -21.234 23.703 4.176 1 97.06 57 GLY B O 1
ATOM 2336 N N . GLN B 1 58 ? -20.297 23.141 6.199 1 96.94 58 GLN B N 1
ATOM 2337 C CA . GLN B 1 58 ? -19.219 24.125 6.031 1 96.94 58 GLN B CA 1
ATOM 2338 C C . GLN B 1 58 ? -17.938 23.656 6.715 1 96.94 58 GLN B C 1
ATOM 2340 O O . GLN B 1 58 ? -17.984 22.828 7.625 1 96.94 58 GLN B O 1
ATOM 2345 N N . VAL B 1 59 ? -16.906 24.125 6.203 1 97.31 59 VAL B N 1
ATOM 2346 C CA . VAL B 1 59 ? -15.602 23.938 6.828 1 97.31 59 VAL B CA 1
ATOM 2347 C C . VAL B 1 59 ? -15.055 25.297 7.289 1 97.31 59 VAL B C 1
ATOM 2349 O O . VAL B 1 59 ? -15.125 26.281 6.551 1 97.31 59 VAL B O 1
ATOM 2352 N N . PHE B 1 60 ? -14.555 25.266 8.5 1 95.88 60 PHE B N 1
ATOM 2353 C CA . PHE B 1 60 ? -14.055 26.516 9.062 1 95.88 60 PHE B CA 1
ATOM 2354 C C . PHE B 1 60 ? -12.578 26.375 9.438 1 95.88 60 PHE B C 1
ATOM 2356 O O . PHE B 1 60 ? -12.156 25.344 9.953 1 95.88 60 PHE B O 1
ATOM 2363 N N . LEU B 1 61 ? -11.836 27.344 9.156 1 93.38 61 LEU B N 1
ATOM 2364 C CA . LEU B 1 61 ? -10.5 27.562 9.711 1 93.38 61 LEU B CA 1
ATOM 2365 C C . LEU B 1 61 ? -10.523 28.688 10.734 1 93.38 61 LEU B C 1
ATOM 2367 O O . LEU B 1 61 ? -10.562 29.875 10.367 1 93.38 61 LEU B O 1
ATOM 2371 N N . GLY B 1 62 ? -10.43 28.266 11.961 1 88.69 62 GLY B N 1
ATOM 2372 C CA . GLY B 1 62 ? -10.797 29.25 12.977 1 88.69 62 GLY B CA 1
ATOM 2373 C C . GLY B 1 62 ? -12.219 29.75 12.828 1 88.69 62 GLY B C 1
ATOM 2374 O O . GLY B 1 62 ? -13.164 28.969 12.766 1 88.69 62 GLY B O 1
ATOM 2375 N N . ASP B 1 63 ? -12.258 31.062 12.656 1 88.19 63 ASP B N 1
ATOM 2376 C CA . ASP B 1 63 ? -13.586 31.656 12.547 1 88.19 63 ASP B CA 1
ATOM 2377 C C . ASP B 1 63 ? -13.945 31.938 11.086 1 88.19 63 ASP B C 1
ATOM 2379 O O . ASP B 1 63 ? -15.07 32.344 10.781 1 88.19 63 ASP B O 1
ATOM 2383 N N . ALA B 1 64 ? -13.047 31.656 10.273 1 90.75 64 ALA B N 1
ATOM 2384 C CA . ALA B 1 64 ? -13.266 31.984 8.867 1 90.75 64 ALA B CA 1
ATOM 2385 C C . ALA B 1 64 ? -13.789 30.781 8.094 1 90.75 64 ALA B C 1
ATOM 2387 O O . ALA B 1 64 ? -13.273 29.672 8.242 1 90.75 64 ALA B O 1
ATOM 2388 N N . ASP B 1 65 ? -14.789 31.047 7.281 1 94.56 65 ASP B N 1
ATOM 2389 C CA . ASP B 1 65 ? -15.242 30.031 6.332 1 94.56 65 ASP B CA 1
ATOM 2390 C C . ASP B 1 65 ? -14.156 29.719 5.301 1 94.56 65 ASP B C 1
ATOM 2392 O O . ASP B 1 65 ? -13.656 30.625 4.629 1 94.56 65 ASP B O 1
ATOM 2396 N N . LEU B 1 66 ? -13.828 28.484 5.227 1 94.94 66 LEU B N 1
ATOM 2397 C CA . LEU B 1 66 ? -12.766 28.062 4.32 1 94.94 66 LEU B CA 1
ATOM 2398 C C . LEU B 1 66 ? -13.062 28.5 2.893 1 94.94 66 LEU B C 1
ATOM 2400 O O . LEU B 1 66 ? -12.141 28.812 2.131 1 94.94 66 LEU B O 1
ATOM 2404 N N . ALA B 1 67 ? -14.289 28.516 2.564 1 92.88 67 ALA B N 1
ATOM 2405 C CA . ALA B 1 67 ? -14.727 28.859 1.211 1 92.88 67 ALA B CA 1
ATOM 2406 C C . ALA B 1 67 ? -14.391 30.297 0.864 1 92.88 67 ALA B C 1
ATOM 2408 O O . ALA B 1 67 ? -14.391 30.688 -0.309 1 92.88 67 ALA B O 1
ATOM 2409 N N . THR B 1 68 ? -14.109 31.109 1.849 1 93.75 68 THR B N 1
ATOM 2410 C CA . THR B 1 68 ? -13.836 32.531 1.616 1 93.75 68 THR B CA 1
ATOM 2411 C C . THR B 1 68 ? -12.344 32.75 1.417 1 93.75 68 THR B C 1
ATOM 2413 O O . THR B 1 68 ? -11.93 33.875 1.035 1 93.75 68 THR B O 1
ATOM 2416 N N . LEU B 1 69 ? -11.562 31.781 1.697 1 93.81 69 LEU B N 1
ATOM 2417 C CA . LEU B 1 69 ? -10.117 31.922 1.572 1 93.81 69 LEU B CA 1
ATOM 2418 C C . LEU B 1 69 ? -9.656 31.547 0.171 1 93.81 69 LEU B C 1
ATOM 2420 O O . LEU B 1 69 ? -10.156 30.578 -0.413 1 93.81 69 LEU B O 1
ATOM 2424 N N . SER B 1 70 ? -8.727 32.281 -0.303 1 93.31 70 SER B N 1
ATOM 2425 C CA . SER B 1 70 ? -8.141 31.969 -1.598 1 93.31 70 SER B CA 1
ATOM 2426 C C . SER B 1 70 ? -7.176 30.797 -1.485 1 93.31 70 SER B C 1
ATOM 2428 O O . SER B 1 70 ? -6.73 30.453 -0.387 1 93.31 70 SER B O 1
ATOM 2430 N N . ALA B 1 71 ? -6.859 30.219 -2.602 1 92 71 ALA B N 1
ATOM 2431 C CA . ALA B 1 71 ? -5.895 29.125 -2.639 1 92 71 ALA B CA 1
ATOM 2432 C C . ALA B 1 71 ? -4.555 29.547 -2.043 1 92 71 ALA B C 1
ATOM 2434 O O . ALA B 1 71 ? -3.896 28.766 -1.356 1 92 71 ALA B O 1
ATOM 2435 N N . ARG B 1 72 ? -4.207 30.781 -2.281 1 91.81 72 ARG B N 1
ATOM 2436 C CA . ARG B 1 72 ? -2.943 31.312 -1.776 1 91.81 72 ARG B CA 1
ATOM 2437 C C . ARG B 1 72 ? -2.971 31.438 -0.257 1 91.81 72 ARG B C 1
ATOM 2439 O O . ARG B 1 72 ? -2.01 31.062 0.421 1 91.81 72 ARG B O 1
ATOM 2446 N N . GLN B 1 73 ? -4.031 31.953 0.189 1 91.75 73 GLN B N 1
ATOM 2447 C CA . GLN B 1 73 ? -4.18 32.094 1.634 1 91.75 73 GLN B CA 1
ATOM 2448 C C . GLN B 1 73 ? -4.164 30.719 2.316 1 91.75 73 GLN B C 1
ATOM 2450 O O . GLN B 1 73 ? -3.516 30.531 3.35 1 91.75 73 GLN B O 1
ATOM 2455 N N . LEU B 1 74 ? -4.836 29.812 1.695 1 93.75 74 LEU B N 1
ATOM 2456 C CA . LEU B 1 74 ? -4.906 28.469 2.258 1 93.75 74 LEU B CA 1
ATOM 2457 C C . LEU B 1 74 ? -3.539 27.797 2.225 1 93.75 74 LEU B C 1
ATOM 2459 O O . LEU B 1 74 ? -3.162 27.094 3.17 1 93.75 74 LEU B O 1
ATOM 2463 N N . ALA B 1 75 ? -2.824 28.031 1.198 1 94.19 75 ALA B N 1
ATOM 2464 C CA . ALA B 1 75 ? -1.518 27.406 1.026 1 94.19 75 ALA B CA 1
ATOM 2465 C C . ALA B 1 75 ? -0.533 27.875 2.09 1 94.19 75 ALA B C 1
ATOM 2467 O O . ALA B 1 75 ? 0.475 27.219 2.355 1 94.19 75 ALA B O 1
ATOM 2468 N N . ARG B 1 76 ? -0.793 28.969 2.721 1 94.31 76 ARG B N 1
ATOM 2469 C CA . ARG B 1 76 ? 0.066 29.516 3.768 1 94.31 76 ARG B CA 1
ATOM 2470 C C . ARG B 1 76 ? -0.332 28.969 5.137 1 94.31 76 ARG B C 1
ATOM 2472 O O . ARG B 1 76 ? 0.332 29.25 6.137 1 94.31 76 ARG B O 1
ATOM 2479 N N . ARG B 1 77 ? -1.42 28.188 5.113 1 93.5 77 ARG B N 1
ATOM 2480 C CA . ARG B 1 77 ? -1.93 27.719 6.398 1 93.5 77 ARG B CA 1
ATOM 2481 C C . ARG B 1 77 ? -1.971 26.188 6.453 1 93.5 77 ARG B C 1
ATOM 2483 O O . ARG B 1 77 ? -2.043 25.609 7.535 1 93.5 77 ARG B O 1
ATOM 2490 N N . ARG B 1 78 ? -1.98 25.609 5.289 1 94.44 78 ARG B N 1
ATOM 2491 C CA . ARG B 1 78 ? -2.061 24.156 5.293 1 94.44 78 ARG B CA 1
ATOM 2492 C C . ARG B 1 78 ? -1.261 23.562 4.141 1 94.44 78 ARG B C 1
ATOM 2494 O O . ARG B 1 78 ? -1.204 24.141 3.053 1 94.44 78 ARG B O 1
ATOM 2501 N N . ALA B 1 79 ? -0.676 22.469 4.363 1 96.25 79 ALA B N 1
ATOM 2502 C CA . ALA B 1 79 ? 0.012 21.656 3.355 1 96.25 79 ALA B CA 1
ATOM 2503 C C . ALA B 1 79 ? -0.707 20.328 3.121 1 96.25 79 ALA B C 1
ATOM 2505 O O . ALA B 1 79 ? -1.26 19.75 4.055 1 96.25 79 ALA B O 1
ATOM 2506 N N . VAL B 1 80 ? -0.738 19.906 1.84 1 96.62 80 VAL B N 1
ATOM 2507 C CA . VAL B 1 80 ? -1.427 18.672 1.469 1 96.62 80 VAL B CA 1
ATOM 2508 C C . VAL B 1 80 ? -0.497 17.781 0.64 1 96.62 80 VAL B C 1
ATOM 2510 O O . VAL B 1 80 ? 0.127 18.25 -0.314 1 96.62 80 VAL B O 1
ATOM 2513 N N . LEU B 1 81 ? -0.345 16.578 1.071 1 95.94 81 LEU B N 1
ATOM 2514 C CA . LEU B 1 81 ? 0.284 15.555 0.244 1 95.94 81 LEU B CA 1
ATOM 2515 C C . LEU B 1 81 ? -0.766 14.664 -0.411 1 95.94 81 LEU B C 1
ATOM 2517 O O . LEU B 1 81 ? -1.382 13.828 0.256 1 95.94 81 LEU B O 1
ATOM 2521 N N . PRO B 1 82 ? -0.945 14.781 -1.755 1 90.69 82 PRO B N 1
ATOM 2522 C CA . PRO B 1 82 ? -1.947 13.945 -2.424 1 90.69 82 PRO B CA 1
ATOM 2523 C C . PRO B 1 82 ? -1.465 12.516 -2.66 1 90.69 82 PRO B C 1
ATOM 2525 O O . PRO B 1 82 ? -0.273 12.234 -2.518 1 90.69 82 PRO B O 1
ATOM 2528 N N . GLN B 1 83 ? -2.436 11.594 -2.943 1 79.94 83 GLN B N 1
ATOM 2529 C CA . GLN B 1 83 ? -2.141 10.188 -3.186 1 79.94 83 GLN B CA 1
ATOM 2530 C C . GLN B 1 83 ? -1.241 10.008 -4.406 1 79.94 83 GLN B C 1
ATOM 2532 O O . GLN B 1 83 ? -0.249 9.281 -4.352 1 79.94 83 GLN B O 1
ATOM 2537 N N . LYS B 1 84 ? -1.541 10.312 -5.625 1 73.81 84 LYS B N 1
ATOM 2538 C CA . LYS B 1 84 ? -0.724 10.242 -6.832 1 73.81 84 LYS B CA 1
ATOM 2539 C C . LYS B 1 84 ? -0.166 11.617 -7.199 1 73.81 84 LYS B C 1
ATOM 2541 O O . LYS B 1 84 ? -0.898 12.477 -7.684 1 73.81 84 LYS B O 1
ATOM 2546 N N . PRO B 1 85 ? 1.14 11.836 -6.859 1 63.31 85 PRO B N 1
ATOM 2547 C CA . PRO B 1 85 ? 1.65 13.156 -7.219 1 63.31 85 PRO B CA 1
ATOM 2548 C C . PRO B 1 85 ? 1.946 13.289 -8.711 1 63.31 85 PRO B C 1
ATOM 2550 O O . PRO B 1 85 ? 2.441 12.352 -9.336 1 63.31 85 PRO B O 1
ATOM 2553 N N . SER B 1 86 ? 1.181 13.828 -9.562 1 57.59 86 SER B N 1
ATOM 2554 C CA . SER B 1 86 ? 1.347 13.93 -11.008 1 57.59 86 SER B CA 1
ATOM 2555 C C . SER B 1 86 ? 2.533 14.812 -11.367 1 57.59 86 SER B C 1
ATOM 2557 O O . SER B 1 86 ? 2.352 15.93 -11.852 1 57.59 86 SER B O 1
ATOM 2559 N N . LEU B 1 87 ? 3.623 14.852 -10.633 1 58.12 87 LEU B N 1
ATOM 2560 C CA . LEU B 1 87 ? 4.539 15.836 -11.195 1 58.12 87 LEU B CA 1
ATOM 2561 C C . LEU B 1 87 ? 5.254 15.273 -12.422 1 58.12 87 LEU B C 1
ATOM 2563 O O . LEU B 1 87 ? 6.02 14.312 -12.312 1 58.12 87 LEU B O 1
ATOM 2567 N N . SER B 1 88 ? 4.688 15.312 -13.523 1 60.25 88 SER B N 1
ATOM 2568 C CA . SER B 1 88 ? 5.297 14.867 -14.773 1 60.25 88 SER B CA 1
ATOM 2569 C C . SER B 1 88 ? 6.32 15.875 -15.281 1 60.25 88 SER B C 1
ATOM 2571 O O . SER B 1 88 ? 6.66 15.883 -16.469 1 60.25 88 SER B O 1
ATOM 2573 N N . PHE B 1 89 ? 6.863 16.562 -14.375 1 67.88 89 PHE B N 1
ATOM 2574 C CA . PHE B 1 89 ? 7.781 17.516 -14.984 1 67.88 89 PHE B CA 1
ATOM 2575 C C . PHE B 1 89 ? 9.227 17.078 -14.781 1 67.88 89 PHE B C 1
ATOM 2577 O O . PHE B 1 89 ? 9.547 16.406 -13.789 1 67.88 89 PHE B O 1
ATOM 2584 N N . ASP B 1 90 ? 9.977 17.297 -15.68 1 86.44 90 ASP B N 1
ATOM 2585 C CA . ASP B 1 90 ? 11.414 17.031 -15.68 1 86.44 90 ASP B CA 1
ATOM 2586 C C . ASP B 1 90 ? 12.164 18.047 -14.844 1 86.44 90 ASP B C 1
ATOM 2588 O O . ASP B 1 90 ? 12.797 18.969 -15.383 1 86.44 90 ASP B O 1
ATOM 2592 N N . LEU B 1 91 ? 12.086 17.984 -13.43 1 91.81 91 LEU B N 1
ATOM 2593 C CA . LEU B 1 91 ? 12.711 18.891 -12.484 1 91.81 91 LEU B CA 1
ATOM 2594 C C . LEU B 1 91 ? 13.664 18.141 -11.555 1 91.81 91 LEU B C 1
ATOM 2596 O O . LEU B 1 91 ? 13.562 16.922 -11.406 1 91.81 91 LEU B O 1
ATOM 2600 N N . GLY B 1 92 ? 14.578 18.922 -11.055 1 95.62 92 GLY B N 1
ATOM 2601 C CA . GLY B 1 92 ? 15.43 18.375 -10.008 1 95.62 92 GLY B CA 1
ATOM 2602 C C . GLY B 1 92 ? 14.703 18.203 -8.688 1 95.62 92 GLY B C 1
ATOM 2603 O O . GLY B 1 92 ? 13.711 18.875 -8.422 1 95.62 92 GLY B O 1
ATOM 2604 N N . VAL B 1 93 ? 15.211 17.328 -7.891 1 96.75 93 VAL B N 1
ATOM 2605 C CA . VAL B 1 93 ? 14.625 17.031 -6.586 1 96.75 93 VAL B CA 1
ATOM 2606 C C . VAL B 1 93 ? 14.578 18.297 -5.738 1 96.75 93 VAL B C 1
ATOM 2608 O O . VAL B 1 93 ? 13.547 18.625 -5.137 1 96.75 93 VAL B O 1
ATOM 2611 N N . SER B 1 94 ? 15.664 19.031 -5.727 1 97.06 94 SER B N 1
ATOM 2612 C CA . SER B 1 94 ? 15.719 20.25 -4.93 1 97.06 94 SER B CA 1
ATOM 2613 C C . SER B 1 94 ? 14.695 21.281 -5.414 1 97.06 94 SER B C 1
ATOM 2615 O O . SER B 1 94 ? 14.125 22.016 -4.613 1 97.06 94 SER B O 1
ATOM 2617 N N . ASP B 1 95 ? 14.5 21.297 -6.703 1 95.5 95 ASP B N 1
ATOM 2618 C CA . ASP B 1 95 ? 13.5 22.203 -7.266 1 95.5 95 ASP B CA 1
ATOM 2619 C C . ASP B 1 95 ? 12.094 21.797 -6.832 1 95.5 95 ASP B C 1
ATOM 2621 O O . ASP B 1 95 ? 11.281 22.656 -6.48 1 95.5 95 ASP B O 1
ATOM 2625 N N . VAL B 1 96 ? 11.898 20.516 -6.871 1 95.25 96 VAL B N 1
ATOM 2626 C CA . VAL B 1 96 ? 10.594 20 -6.469 1 95.25 96 VAL B CA 1
ATOM 2627 C C . VAL B 1 96 ? 10.32 20.375 -5.012 1 95.25 96 VAL B C 1
ATOM 2629 O O . VAL B 1 96 ? 9.25 20.906 -4.691 1 95.25 96 VAL B O 1
ATOM 2632 N N . VAL B 1 97 ? 11.266 20.156 -4.172 1 97 97 VAL B N 1
ATOM 2633 C CA . VAL B 1 97 ? 11.102 20.453 -2.754 1 97 97 VAL B CA 1
ATOM 2634 C C . VAL B 1 97 ? 10.953 21.953 -2.559 1 97 97 VAL B C 1
ATOM 2636 O O . VAL B 1 97 ? 10.164 22.406 -1.727 1 97 97 VAL B O 1
ATOM 2639 N N . GLY B 1 98 ? 11.648 22.703 -3.375 1 96.19 98 GLY B N 1
ATOM 2640 C CA . GLY B 1 98 ? 11.578 24.156 -3.301 1 96.19 98 GLY B CA 1
ATOM 2641 C C . GLY B 1 98 ? 10.203 24.703 -3.623 1 96.19 98 GLY B C 1
ATOM 2642 O O . GLY B 1 98 ? 9.844 25.797 -3.178 1 96.19 98 GLY B O 1
ATOM 2643 N N . MET B 1 99 ? 9.469 23.969 -4.387 1 94.69 99 MET B N 1
ATOM 2644 C CA . MET B 1 99 ? 8.109 24.375 -4.723 1 94.69 99 MET B CA 1
ATOM 2645 C C . MET B 1 99 ? 7.258 24.531 -3.463 1 94.69 99 MET B C 1
ATOM 2647 O O . MET B 1 99 ? 6.227 25.219 -3.484 1 94.69 99 MET B O 1
ATOM 2651 N N . GLY B 1 100 ? 7.699 23.922 -2.369 1 96 100 GLY B N 1
ATOM 2652 C CA . GLY B 1 100 ? 7.016 24.094 -1.098 1 96 100 GLY B CA 1
ATOM 2653 C C . GLY B 1 100 ? 7.012 25.531 -0.61 1 96 100 GLY B C 1
ATOM 2654 O O . GLY B 1 100 ? 6.156 25.922 0.19 1 96 100 GLY B O 1
ATOM 2655 N N . ALA B 1 101 ? 7.891 26.344 -1.117 1 96.44 101 ALA B N 1
ATOM 2656 C CA . ALA B 1 101 ? 8.023 27.719 -0.679 1 96.44 101 ALA B CA 1
ATOM 2657 C C . ALA B 1 101 ? 7.215 28.656 -1.576 1 96.44 101 ALA B C 1
ATOM 2659 O O . ALA B 1 101 ? 7.125 29.859 -1.309 1 96.44 101 ALA B O 1
ATOM 2660 N N . TYR B 1 102 ? 6.574 28.109 -2.523 1 94.88 102 TYR B N 1
ATOM 2661 C CA . TYR B 1 102 ? 5.898 28.906 -3.531 1 94.88 102 TYR B CA 1
ATOM 2662 C C . TYR B 1 102 ? 4.867 29.828 -2.889 1 94.88 102 TYR B C 1
ATOM 2664 O O . TYR B 1 102 ? 4.699 30.984 -3.309 1 94.88 102 TYR B O 1
ATOM 2672 N N . PRO B 1 103 ? 4.168 29.422 -1.889 1 95.25 103 PRO B N 1
ATOM 2673 C CA . PRO B 1 103 ? 3.186 30.312 -1.264 1 95.25 103 PRO B CA 1
ATOM 2674 C C . PRO B 1 103 ? 3.832 31.469 -0.497 1 95.25 103 PRO B C 1
ATOM 2676 O O . PRO B 1 103 ? 3.129 32.344 0.012 1 95.25 103 PRO B O 1
ATOM 2679 N N . PHE B 1 104 ? 5.141 31.516 -0.456 1 95.69 104 PHE B N 1
ATOM 2680 C CA . PHE B 1 104 ? 5.855 32.5 0.338 1 95.69 104 PHE B CA 1
ATOM 2681 C C . PHE B 1 104 ? 6.906 33.219 -0.506 1 95.69 104 PHE B C 1
ATOM 2683 O O . PHE B 1 104 ? 8.102 33.125 -0.235 1 95.69 104 PHE B O 1
ATOM 2690 N N . PRO B 1 105 ? 6.414 34.062 -1.367 1 93.94 105 PRO B N 1
ATOM 2691 C CA . PRO B 1 105 ? 7.336 34.75 -2.277 1 93.94 105 PRO B CA 1
ATOM 2692 C C . PRO B 1 105 ? 8.234 35.75 -1.561 1 93.94 105 PRO B C 1
ATOM 2694 O O . PRO B 1 105 ? 9.234 36.219 -2.127 1 93.94 105 PRO B O 1
ATOM 2697 N N . GLU B 1 106 ? 7.918 36.094 -0.377 1 94.06 106 GLU B N 1
ATOM 2698 C CA . GLU B 1 106 ? 8.703 37.031 0.398 1 94.06 106 GLU B CA 1
ATOM 2699 C C . GLU B 1 106 ? 10.008 36.406 0.886 1 94.06 106 GLU B C 1
ATOM 2701 O O . GLU B 1 106 ? 10.914 37.125 1.331 1 94.06 106 GLU B O 1
ATOM 2706 N N . LEU B 1 107 ? 10.109 35.125 0.855 1 95.19 107 LEU B N 1
ATOM 2707 C CA . LEU B 1 107 ? 11.336 34.469 1.276 1 95.19 107 LEU B CA 1
ATOM 2708 C C . LEU B 1 107 ? 12.453 34.719 0.269 1 95.19 107 LEU B C 1
ATOM 2710 O O . LEU B 1 107 ? 12.234 34.625 -0.941 1 95.19 107 LEU B O 1
ATOM 2714 N N . ASP B 1 108 ? 13.617 35 0.739 1 95.12 108 ASP B N 1
ATOM 2715 C CA . ASP B 1 108 ? 14.727 35.188 -0.19 1 95.12 108 ASP B CA 1
ATOM 2716 C C . ASP B 1 108 ? 15.32 33.844 -0.591 1 95.12 108 ASP B C 1
ATOM 2718 O O . ASP B 1 108 ? 15.023 32.812 0.037 1 95.12 108 ASP B O 1
ATOM 2722 N N . PRO B 1 109 ? 16.094 33.844 -1.537 1 95.44 109 PRO B N 1
ATOM 2723 C CA . PRO B 1 109 ? 16.625 32.594 -2.08 1 95.44 109 PRO B CA 1
ATOM 2724 C C . PRO B 1 109 ? 17.453 31.812 -1.058 1 95.44 109 PRO B C 1
ATOM 2726 O O . PRO B 1 109 ? 17.422 30.578 -1.056 1 95.44 109 PRO B O 1
ATOM 2729 N N . ALA B 1 110 ? 18.141 32.469 -0.241 1 97.06 110 ALA B N 1
ATOM 2730 C CA . ALA B 1 110 ? 18.953 31.781 0.77 1 97.06 110 ALA B CA 1
ATOM 2731 C C . ALA B 1 110 ? 18.062 31.047 1.776 1 97.06 110 ALA B C 1
ATOM 2733 O O . ALA B 1 110 ? 18.359 29.922 2.178 1 97.06 110 ALA B O 1
ATOM 2734 N N . ALA B 1 111 ? 17.047 31.719 2.154 1 96.38 111 ALA B N 1
ATOM 2735 C CA . ALA B 1 111 ? 16.078 31.109 3.068 1 96.38 111 ALA B CA 1
ATOM 2736 C C . ALA B 1 111 ? 15.43 29.875 2.439 1 96.38 111 ALA B C 1
ATOM 2738 O O . ALA B 1 111 ? 15.242 28.859 3.105 1 96.38 111 ALA B O 1
ATOM 2739 N N . VAL B 1 112 ? 15.094 30 1.208 1 97.38 112 VAL B N 1
ATOM 2740 C CA . VAL B 1 112 ? 14.469 28.891 0.496 1 97.38 112 VAL B CA 1
ATOM 2741 C C . VAL B 1 112 ? 15.43 27.703 0.424 1 97.38 112 VAL B C 1
ATOM 2743 O O . VAL B 1 112 ? 15.039 26.562 0.647 1 97.38 112 VAL B O 1
ATOM 2746 N N . ARG B 1 113 ? 16.672 28 0.154 1 97.44 113 ARG B N 1
ATOM 2747 C CA . ARG B 1 113 ? 17.672 26.938 0.096 1 97.44 113 ARG B CA 1
ATOM 2748 C C . ARG B 1 113 ? 17.797 26.234 1.437 1 97.44 113 ARG B C 1
ATOM 2750 O O . ARG B 1 113 ? 17.922 25 1.483 1 97.44 113 ARG B O 1
ATOM 2757 N N . GLN B 1 114 ? 17.75 26.984 2.447 1 97.44 114 GLN B N 1
ATOM 2758 C CA . GLN B 1 114 ? 17.828 26.406 3.781 1 97.44 114 GLN B CA 1
ATOM 2759 C C . GLN B 1 114 ? 16.594 25.547 4.074 1 97.44 114 GLN B C 1
ATOM 2761 O O . GLN B 1 114 ? 16.719 24.453 4.629 1 97.44 114 GLN B O 1
ATOM 2766 N N . LEU B 1 115 ? 15.461 26.062 3.723 1 96.69 115 LEU B N 1
ATOM 2767 C CA . LEU B 1 115 ? 14.219 25.328 3.889 1 96.69 115 LEU B CA 1
ATOM 2768 C C . LEU B 1 115 ? 14.289 23.984 3.174 1 96.69 115 LEU B C 1
ATOM 2770 O O . LEU B 1 115 ? 13.875 22.953 3.723 1 96.69 115 LEU B O 1
ATOM 2774 N N . VAL B 1 116 ? 14.758 24.031 1.977 1 98 116 VAL B N 1
ATOM 2775 C CA . VAL B 1 116 ? 14.867 22.828 1.156 1 98 116 VAL B CA 1
ATOM 2776 C C . VAL B 1 116 ? 15.805 21.828 1.829 1 98 116 VAL B C 1
ATOM 2778 O O . VAL B 1 116 ? 15.477 20.656 1.95 1 98 116 VAL B O 1
ATOM 2781 N N . ARG B 1 117 ? 16.922 22.297 2.301 1 98.06 117 ARG B N 1
ATOM 2782 C CA . ARG B 1 117 ? 17.891 21.438 2.969 1 98.06 117 ARG B CA 1
ATOM 2783 C C . ARG B 1 117 ? 17.281 20.781 4.203 1 98.06 117 ARG B C 1
ATOM 2785 O O . ARG B 1 117 ? 17.422 19.578 4.406 1 98.06 117 ARG B O 1
ATOM 2792 N N . ASP B 1 118 ? 16.625 21.531 4.977 1 97.81 118 ASP B N 1
ATOM 2793 C CA . ASP B 1 118 ? 16 21.031 6.199 1 97.81 118 ASP B CA 1
ATOM 2794 C C . ASP B 1 118 ? 14.93 20 5.883 1 97.81 118 ASP B C 1
ATOM 2796 O O . ASP B 1 118 ? 14.836 18.984 6.566 1 97.81 118 ASP B O 1
ATOM 2800 N N . ALA B 1 119 ? 14.141 20.297 4.906 1 98.19 119 ALA B N 1
ATOM 2801 C CA . ALA B 1 119 ? 13.055 19.406 4.52 1 98.19 119 ALA B CA 1
ATOM 2802 C C . ALA B 1 119 ? 13.602 18.078 4.004 1 98.19 119 ALA B C 1
ATOM 2804 O O . ALA B 1 119 ? 13.086 17.016 4.348 1 98.19 119 ALA B O 1
ATOM 2805 N N . LEU B 1 120 ? 14.641 18.172 3.182 1 98.44 120 LEU B N 1
ATOM 2806 C CA . LEU B 1 120 ? 15.273 16.953 2.666 1 98.44 120 LEU B CA 1
ATOM 2807 C C . LEU B 1 120 ? 15.82 16.109 3.805 1 98.44 120 LEU B C 1
ATOM 2809 O O . LEU B 1 120 ? 15.648 14.883 3.805 1 98.44 120 LEU B O 1
ATOM 2813 N N . GLU B 1 121 ? 16.422 16.734 4.723 1 98.19 121 GLU B N 1
ATOM 2814 C CA . GLU B 1 121 ? 16.984 16.031 5.879 1 98.19 121 GLU B CA 1
ATOM 2815 C C . GLU B 1 121 ? 15.875 15.375 6.711 1 98.19 121 GLU B C 1
ATOM 2817 O O . GLU B 1 121 ? 15.977 14.203 7.07 1 98.19 121 GLU B O 1
ATOM 2822 N N . GLN B 1 122 ? 14.875 16.109 6.945 1 97.44 122 GLN B N 1
ATOM 2823 C CA . GLN B 1 122 ? 13.781 15.617 7.77 1 97.44 122 GLN B CA 1
ATOM 2824 C C . GLN B 1 122 ? 13.062 14.461 7.09 1 97.44 122 GLN B C 1
ATOM 2826 O O . GLN B 1 122 ? 12.578 13.539 7.758 1 97.44 122 GLN B O 1
ATOM 2831 N N . ALA B 1 123 ? 12.961 14.492 5.805 1 97.19 123 ALA B N 1
ATOM 2832 C CA . ALA B 1 123 ? 12.32 13.422 5.047 1 97.19 123 ALA B CA 1
ATOM 2833 C C . ALA B 1 123 ? 13.289 12.266 4.793 1 97.19 123 ALA B C 1
ATOM 2835 O O . ALA B 1 123 ? 12.906 11.234 4.234 1 97.19 123 ALA B O 1
ATOM 2836 N N . GLY B 1 124 ? 14.547 12.414 5.117 1 95.94 124 GLY B N 1
ATOM 2837 C CA . GLY B 1 124 ? 15.555 11.375 4.965 1 95.94 124 GLY B CA 1
ATOM 2838 C C . GLY B 1 124 ? 15.984 11.172 3.525 1 95.94 124 GLY B C 1
ATOM 2839 O O . GLY B 1 124 ? 16.297 10.047 3.119 1 95.94 124 GLY B O 1
ATOM 2840 N N . VAL B 1 125 ? 15.93 12.25 2.697 1 97.44 125 VAL B N 1
ATOM 2841 C CA . VAL B 1 125 ? 16.219 12.047 1.283 1 97.44 125 VAL B CA 1
ATOM 2842 C C . VAL B 1 125 ? 17.281 13.055 0.829 1 97.44 125 VAL B C 1
ATOM 2844 O O . VAL B 1 125 ? 17.312 13.453 -0.338 1 97.44 125 VAL B O 1
ATOM 2847 N N . THR B 1 126 ? 18.141 13.484 1.72 1 97.94 126 THR B N 1
ATOM 2848 C CA . THR B 1 126 ? 19.219 14.422 1.388 1 97.94 126 THR B CA 1
ATOM 2849 C C . THR B 1 126 ? 20.078 13.883 0.251 1 97.94 126 THR B C 1
ATOM 2851 O O . THR B 1 126 ? 20.531 14.648 -0.605 1 97.94 126 THR B O 1
ATOM 2854 N N . HIS B 1 127 ? 20.281 12.609 0.226 1 96.44 127 HIS B N 1
ATOM 2855 C CA . HIS B 1 127 ? 21.156 11.977 -0.752 1 96.44 127 HIS B CA 1
ATOM 2856 C C . HIS B 1 127 ? 20.562 12.07 -2.158 1 96.44 127 HIS B C 1
ATOM 2858 O O . HIS B 1 127 ? 21.266 11.828 -3.145 1 96.44 127 HIS B O 1
ATOM 2864 N N . LEU B 1 128 ? 19.312 12.445 -2.268 1 96.88 128 LEU B N 1
ATOM 2865 C CA . LEU B 1 128 ? 18.641 12.516 -3.566 1 96.88 128 LEU B CA 1
ATOM 2866 C C . LEU B 1 128 ? 18.656 13.953 -4.094 1 96.88 128 LEU B C 1
ATOM 2868 O O . LEU B 1 128 ? 18.188 14.203 -5.211 1 96.88 128 LEU B O 1
ATOM 2872 N N . ALA B 1 129 ? 19.172 14.867 -3.404 1 97.12 129 ALA B N 1
ATOM 2873 C CA . ALA B 1 129 ? 19.016 16.297 -3.641 1 97.12 129 ALA B CA 1
ATOM 2874 C C . ALA B 1 129 ? 19.484 16.688 -5.047 1 97.12 129 ALA B C 1
ATOM 2876 O O . ALA B 1 129 ? 18.906 17.578 -5.676 1 97.12 129 ALA B O 1
ATOM 2877 N N . GLN B 1 130 ? 20.422 16.016 -5.578 1 95.75 130 GLN B N 1
ATOM 2878 C CA . GLN B 1 130 ? 21 16.406 -6.852 1 95.75 130 GLN B CA 1
ATOM 2879 C C . GLN B 1 130 ? 20.469 15.547 -7.996 1 95.75 130 GLN B C 1
ATOM 2881 O O . GLN B 1 130 ? 20.891 15.703 -9.141 1 95.75 130 GLN B O 1
ATOM 2886 N N . ARG B 1 131 ? 19.562 14.742 -7.734 1 95.19 131 ARG B N 1
ATOM 2887 C CA . ARG B 1 131 ? 19 13.867 -8.758 1 95.19 131 ARG B CA 1
ATOM 2888 C C . ARG B 1 131 ? 17.812 14.531 -9.445 1 95.19 131 ARG B C 1
ATOM 2890 O O . ARG B 1 131 ? 17.328 15.578 -9 1 95.19 131 ARG B O 1
ATOM 2897 N N . ARG B 1 132 ? 17.469 13.93 -10.594 1 94.81 132 ARG B N 1
ATOM 2898 C CA . ARG B 1 132 ? 16.25 14.344 -11.289 1 94.81 132 ARG B CA 1
ATOM 2899 C C . ARG B 1 132 ? 15.047 13.57 -10.781 1 94.81 132 ARG B C 1
ATOM 2901 O O . ARG B 1 132 ? 15.109 12.352 -10.609 1 94.81 132 ARG B O 1
ATOM 2908 N N . TYR B 1 133 ? 13.922 14.195 -10.586 1 93.19 133 TYR B N 1
ATOM 2909 C CA . TYR B 1 133 ? 12.727 13.648 -9.953 1 93.19 133 TYR B CA 1
ATOM 2910 C C . TYR B 1 133 ? 12.18 12.469 -10.758 1 93.19 133 TYR B C 1
ATOM 2912 O O . TYR B 1 133 ? 11.875 11.414 -10.188 1 93.19 133 TYR B O 1
ATOM 2920 N N . PRO B 1 134 ? 12.07 12.547 -12.086 1 89.88 134 PRO B N 1
ATOM 2921 C CA . PRO B 1 134 ? 11.469 11.445 -12.852 1 89.88 134 PRO B CA 1
ATOM 2922 C C . PRO B 1 134 ? 12.297 10.164 -12.797 1 89.88 134 PRO B C 1
ATOM 2924 O O . PRO B 1 134 ? 11.789 9.086 -13.125 1 89.88 134 PRO B O 1
ATOM 2927 N N . GLN B 1 135 ? 13.547 10.273 -12.391 1 88.94 135 GLN B N 1
ATOM 2928 C CA . GLN B 1 135 ? 14.445 9.125 -12.359 1 88.94 135 GLN B CA 1
ATOM 2929 C C . GLN B 1 135 ? 14.32 8.367 -11.039 1 88.94 135 GLN B C 1
ATOM 2931 O O . GLN B 1 135 ? 14.883 7.277 -10.891 1 88.94 135 GLN B O 1
ATOM 2936 N N . LEU B 1 136 ? 13.617 8.906 -10.219 1 90.06 136 LEU B N 1
ATOM 2937 C CA . LEU B 1 136 ? 13.477 8.305 -8.898 1 90.06 136 LEU B CA 1
ATOM 2938 C C . LEU B 1 136 ? 12.484 7.152 -8.922 1 90.06 136 LEU B C 1
ATOM 2940 O O . LEU B 1 136 ? 11.578 7.125 -9.758 1 90.06 136 LEU B O 1
ATOM 2944 N N . SER B 1 137 ? 12.703 6.184 -7.988 1 84.88 137 SER B N 1
ATOM 2945 C CA . SER B 1 137 ? 11.703 5.145 -7.777 1 84.88 137 SER B CA 1
ATOM 2946 C C . SER B 1 137 ? 10.422 5.727 -7.184 1 84.88 137 SER B C 1
ATOM 2948 O O . SER B 1 137 ? 10.414 6.867 -6.715 1 84.88 137 SER B O 1
ATOM 2950 N N . GLY B 1 138 ? 9.344 5.004 -7.234 1 84.62 138 GLY B N 1
ATOM 2951 C CA . GLY B 1 138 ? 8.086 5.445 -6.652 1 84.62 138 GLY B CA 1
ATOM 2952 C C . GLY B 1 138 ? 8.203 5.809 -5.184 1 84.62 138 GLY B C 1
ATOM 2953 O O . GLY B 1 138 ? 7.672 6.832 -4.75 1 84.62 138 GLY B O 1
ATOM 2954 N N . GLY B 1 139 ? 8.898 4.961 -4.402 1 88.44 139 GLY B N 1
ATOM 2955 C CA . GLY B 1 139 ? 9.109 5.242 -2.992 1 88.44 139 GLY B CA 1
ATOM 2956 C C . GLY B 1 139 ? 9.938 6.492 -2.75 1 88.44 139 GLY B C 1
ATOM 2957 O O . GLY B 1 139 ? 9.656 7.254 -1.822 1 88.44 139 GLY B O 1
ATOM 2958 N N . GLU B 1 140 ? 10.914 6.672 -3.623 1 91 140 GLU B N 1
ATOM 2959 C CA . GLU B 1 140 ? 11.734 7.875 -3.527 1 91 140 GLU B CA 1
ATOM 2960 C C . GLU B 1 140 ? 10.93 9.125 -3.857 1 91 140 GLU B C 1
ATOM 2962 O O . GLU B 1 140 ? 11.039 10.141 -3.168 1 91 140 GLU B O 1
ATOM 2967 N N . GLN B 1 141 ? 10.156 8.992 -4.852 1 92.25 141 GLN B N 1
ATOM 2968 C CA . GLN B 1 141 ? 9.312 10.125 -5.234 1 92.25 141 GLN B CA 1
ATOM 2969 C C . GLN B 1 141 ? 8.359 10.5 -4.109 1 92.25 141 GLN B C 1
ATOM 2971 O O . GLN B 1 141 ? 8.148 11.688 -3.834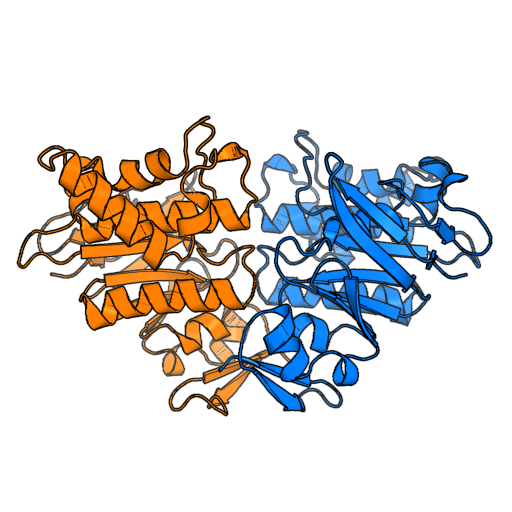 1 92.25 141 GLN B O 1
ATOM 2976 N N . GLN B 1 142 ? 7.828 9.5 -3.492 1 92.62 142 GLN B N 1
ATOM 2977 C CA . GLN B 1 142 ? 6.91 9.75 -2.383 1 92.62 142 GLN B CA 1
ATOM 2978 C C . GLN B 1 142 ? 7.605 10.5 -1.252 1 92.62 142 GLN B C 1
ATOM 2980 O O . GLN B 1 142 ? 7.039 11.445 -0.69 1 92.62 142 GLN B O 1
ATOM 2985 N N . ARG B 1 143 ? 8.758 10.156 -0.943 1 95.19 143 ARG B N 1
ATOM 2986 C CA . ARG B 1 143 ? 9.492 10.781 0.149 1 95.19 143 ARG B CA 1
ATOM 2987 C C . ARG B 1 143 ? 9.938 12.188 -0.226 1 95.19 143 ARG B C 1
ATOM 2989 O O . ARG B 1 143 ? 9.969 13.086 0.623 1 95.19 143 ARG B O 1
ATOM 2996 N N . VAL B 1 144 ? 10.242 12.367 -1.481 1 95.69 144 VAL B N 1
ATOM 2997 C CA . VAL B 1 144 ? 10.594 13.703 -1.959 1 95.69 144 VAL B CA 1
ATOM 2998 C C . VAL B 1 144 ? 9.359 14.609 -1.91 1 95.69 144 VAL B C 1
ATOM 3000 O O . VAL B 1 144 ? 9.453 15.773 -1.521 1 95.69 144 VAL B O 1
ATOM 3003 N N . GLN B 1 145 ? 8.273 14.062 -2.316 1 95.5 145 GLN B N 1
ATOM 3004 C CA . GLN B 1 145 ? 7.039 14.836 -2.223 1 95.5 145 GLN B CA 1
ATOM 3005 C C . GLN B 1 145 ? 6.719 15.188 -0.771 1 95.5 145 GLN B C 1
ATOM 3007 O O . GLN B 1 145 ? 6.23 16.281 -0.485 1 95.5 145 GLN B O 1
ATOM 3012 N N . PHE B 1 146 ? 7.012 14.266 0.078 1 97.31 146 PHE B N 1
ATOM 3013 C CA . PHE B 1 146 ? 6.852 14.562 1.497 1 97.31 146 PHE B CA 1
ATOM 3014 C C . PHE B 1 146 ? 7.777 15.695 1.921 1 97.31 146 PHE B C 1
ATOM 3016 O O . PHE B 1 146 ? 7.375 16.578 2.67 1 97.31 146 PHE B O 1
ATOM 3023 N N . ALA B 1 147 ? 8.945 15.672 1.425 1 97.69 147 ALA B N 1
ATOM 3024 C CA . ALA B 1 147 ? 9.883 16.766 1.693 1 97.69 147 ALA B CA 1
ATOM 3025 C C . ALA B 1 147 ? 9.328 18.094 1.197 1 97.69 147 ALA B C 1
ATOM 3027 O O . ALA B 1 147 ? 9.492 19.125 1.858 1 97.69 147 ALA B O 1
ATOM 3028 N N . ARG B 1 148 ? 8.781 18.109 0.096 1 96.88 148 ARG B N 1
ATOM 3029 C CA . ARG B 1 148 ? 8.18 19.328 -0.446 1 96.88 148 ARG B CA 1
ATOM 3030 C C . ARG B 1 148 ? 7.129 19.875 0.509 1 96.88 148 ARG B C 1
ATOM 3032 O O . ARG B 1 148 ? 7.102 21.078 0.773 1 96.88 148 ARG B O 1
ATOM 3039 N N . VAL B 1 149 ? 6.32 18.984 1.006 1 97.06 149 VAL B N 1
ATOM 3040 C CA . VAL B 1 149 ? 5.27 19.375 1.939 1 97.06 149 VAL B CA 1
ATOM 3041 C C . VAL B 1 149 ? 5.891 19.891 3.238 1 97.06 149 VAL B C 1
ATOM 3043 O O . VAL B 1 149 ? 5.418 20.875 3.816 1 97.06 149 VAL B O 1
ATOM 3046 N N . LEU B 1 150 ? 6.922 19.25 3.65 1 97.56 150 LEU B N 1
ATOM 3047 C CA . LEU B 1 150 ? 7.633 19.688 4.852 1 97.56 150 LEU B CA 1
ATOM 3048 C C . LEU B 1 150 ? 8.203 21.094 4.668 1 97.56 150 LEU B C 1
ATOM 3050 O O . LEU B 1 150 ? 8.141 21.906 5.582 1 97.56 150 LEU B O 1
ATOM 3054 N N . ALA B 1 151 ? 8.742 21.312 3.502 1 97.44 151 ALA B N 1
ATOM 3055 C CA . ALA B 1 151 ? 9.25 22.641 3.215 1 97.44 151 ALA B CA 1
ATOM 3056 C C . ALA B 1 151 ? 8.156 23.703 3.383 1 97.44 151 ALA B C 1
ATOM 3058 O O . ALA B 1 151 ? 8.398 24.766 3.955 1 97.44 151 ALA B O 1
ATOM 3059 N N . GLN B 1 152 ? 7.043 23.359 2.908 1 97.06 152 GLN B N 1
ATOM 3060 C CA . GLN B 1 152 ? 5.914 24.281 3.062 1 97.06 152 GLN B CA 1
ATOM 3061 C C . GLN B 1 152 ? 5.566 24.469 4.535 1 97.06 152 GLN B C 1
ATOM 3063 O O . GLN B 1 152 ? 5.348 25.609 4.977 1 97.06 152 GLN B O 1
ATOM 3068 N N . CYS B 1 153 ? 5.531 23.422 5.285 1 95.94 153 CYS B N 1
ATOM 3069 C CA . CYS B 1 153 ? 5.223 23.484 6.711 1 95.94 153 CYS B CA 1
ATOM 3070 C C . CYS B 1 153 ? 6.219 24.391 7.438 1 95.94 153 CYS B C 1
ATOM 3072 O O . CYS B 1 153 ? 5.832 25.188 8.289 1 95.94 153 CYS B O 1
ATOM 3074 N N . HIS B 1 154 ? 7.434 24.25 7.082 1 93.69 154 HIS B N 1
ATOM 3075 C CA . HIS B 1 154 ? 8.484 25.031 7.73 1 93.69 154 HIS B CA 1
ATOM 3076 C C . HIS B 1 154 ? 8.406 26.5 7.336 1 93.69 154 HIS B C 1
ATOM 3078 O O . HIS B 1 154 ? 8.789 27.375 8.109 1 93.69 154 HIS B O 1
ATOM 3084 N N . ALA B 1 155 ? 7.957 26.703 6.172 1 94.44 155 ALA B N 1
ATOM 3085 C CA . ALA B 1 155 ? 7.859 28.078 5.672 1 94.44 155 ALA B CA 1
ATOM 3086 C C . ALA B 1 155 ? 6.711 28.828 6.344 1 94.44 155 ALA B C 1
ATOM 3088 O O . ALA B 1 155 ? 6.715 30.047 6.41 1 94.44 155 ALA B O 1
ATOM 3089 N N . MET B 1 156 ? 5.809 28.031 6.844 1 86.94 156 MET B N 1
ATOM 3090 C CA . MET B 1 156 ? 4.648 28.625 7.504 1 86.94 156 MET B CA 1
ATOM 3091 C C . MET B 1 156 ? 5.043 29.234 8.844 1 86.94 156 MET B C 1
ATOM 3093 O O . MET B 1 156 ? 5.398 28.531 9.781 1 86.94 156 MET B O 1
ATOM 3097 N N . HIS B 1 157 ? 5.359 30.609 8.914 1 72.69 157 HIS B N 1
ATOM 3098 C CA . HIS B 1 157 ? 6.02 31.188 10.07 1 72.69 157 HIS B CA 1
ATOM 3099 C C . HIS B 1 157 ? 5.164 32.281 10.711 1 72.69 157 HIS B C 1
ATOM 3101 O O . HIS B 1 157 ? 5.629 33 11.594 1 72.69 157 HIS B O 1
ATOM 3107 N N . ALA B 1 158 ? 3.955 32.156 10.469 1 73.88 158 ALA B N 1
ATOM 3108 C CA . ALA B 1 158 ? 3.299 33.281 11.156 1 73.88 158 ALA B CA 1
ATOM 3109 C C . ALA B 1 158 ? 3.057 32.938 12.625 1 73.88 158 ALA B C 1
ATOM 3111 O O . ALA B 1 158 ? 2.459 31.922 12.945 1 73.88 158 ALA B O 1
ATOM 3112 N N . PRO B 1 159 ? 3.801 33.719 13.414 1 73 159 PRO B N 1
ATOM 3113 C CA . PRO B 1 159 ? 3.602 33.469 14.844 1 73 159 PRO B CA 1
ATOM 3114 C C . PRO B 1 159 ? 2.127 33.438 15.234 1 73 159 PRO B C 1
ATOM 3116 O O . PRO B 1 159 ? 1.322 34.219 14.711 1 73 159 PRO B O 1
ATOM 3119 N N . GLY B 1 160 ? 1.749 32.438 15.984 1 74.31 160 GLY B N 1
ATOM 3120 C CA . GLY B 1 160 ? 0.402 32.375 16.531 1 74.31 160 GLY B CA 1
ATOM 3121 C C . GLY B 1 160 ? -0.588 31.703 15.594 1 74.31 160 GLY B C 1
ATOM 3122 O O . GLY B 1 160 ? -1.74 31.469 15.969 1 74.31 160 GLY B O 1
ATOM 3123 N N . GLN B 1 161 ? -0.089 31.5 14.445 1 82.88 161 GLN B N 1
ATOM 3124 C CA . GLN B 1 161 ? -1.026 30.891 13.508 1 82.88 161 GLN B CA 1
ATOM 3125 C C . GLN B 1 161 ? -0.889 29.375 13.508 1 82.88 161 GLN B C 1
ATOM 3127 O O . GLN B 1 161 ? 0.224 28.844 13.469 1 82.88 161 GLN B O 1
ATOM 3132 N N . THR B 1 162 ? -2.033 28.781 13.617 1 89 162 THR B N 1
ATOM 3133 C CA . THR B 1 162 ? -2.068 27.328 13.57 1 89 162 THR B CA 1
ATOM 3134 C C . THR B 1 162 ? -1.923 26.828 12.133 1 89 162 THR B C 1
ATOM 3136 O O . THR B 1 162 ? -2.504 27.406 11.211 1 89 162 THR B O 1
ATOM 3139 N N . ARG B 1 163 ? -1.171 25.844 11.953 1 93.25 163 ARG B N 1
ATOM 3140 C CA . ARG B 1 163 ? -0.909 25.234 10.648 1 93.25 163 ARG B CA 1
ATOM 3141 C C . ARG B 1 163 ? -1.431 23.812 10.594 1 93.25 163 ARG B C 1
ATOM 3143 O O . ARG B 1 163 ? -1.566 23.156 11.633 1 93.25 163 ARG B O 1
ATOM 3150 N N . TYR B 1 164 ? -1.686 23.406 9.383 1 96.62 164 TYR B N 1
ATOM 3151 C CA . TYR B 1 164 ? -2.289 22.078 9.219 1 96.62 164 TYR B CA 1
ATOM 3152 C C . TYR B 1 164 ? -1.559 21.281 8.148 1 96.62 164 TYR B C 1
ATOM 3154 O O . TYR B 1 164 ? -1.022 21.844 7.195 1 96.62 164 TYR B O 1
ATOM 3162 N N . LEU B 1 165 ? -1.489 20.016 8.359 1 97.62 165 LEU B N 1
ATOM 3163 C CA . LEU B 1 165 ? -0.891 19.078 7.426 1 97.62 165 LEU B CA 1
ATOM 3164 C C . LEU B 1 165 ? -1.845 17.922 7.141 1 97.62 165 LEU B C 1
ATOM 3166 O O . LEU B 1 165 ? -2.385 17.312 8.07 1 97.62 165 LEU B O 1
ATOM 3170 N N . MET B 1 166 ? -2.148 17.703 5.887 1 98.12 166 MET B N 1
ATOM 3171 C CA . MET B 1 166 ? -3.018 16.609 5.488 1 98.12 166 MET B CA 1
ATOM 3172 C C . MET B 1 166 ? -2.295 15.664 4.523 1 98.12 166 MET B C 1
ATOM 3174 O O . MET B 1 166 ? -1.788 16.109 3.488 1 98.12 166 MET B O 1
ATOM 3178 N N . LEU B 1 167 ? -2.268 14.414 4.887 1 98 167 LEU B N 1
ATOM 3179 C CA . LEU B 1 167 ? -1.521 13.414 4.125 1 98 167 LEU B CA 1
ATOM 3180 C C . LEU B 1 167 ? -2.449 12.328 3.604 1 98 167 LEU B C 1
ATOM 3182 O O . LEU B 1 167 ? -3.094 11.625 4.391 1 98 167 LEU B O 1
ATOM 3186 N N . ASP B 1 168 ? -2.541 12.188 2.318 1 96.38 168 ASP B N 1
ATOM 3187 C CA . ASP B 1 168 ? -3.381 11.164 1.695 1 96.38 168 ASP B CA 1
ATOM 3188 C C . ASP B 1 168 ? -2.561 9.938 1.321 1 96.38 168 ASP B C 1
ATOM 3190 O O . ASP B 1 168 ? -1.961 9.883 0.246 1 96.38 168 ASP B O 1
ATOM 3194 N N . GLU B 1 169 ? -2.561 8.938 2.213 1 94.12 169 GLU B N 1
ATOM 3195 C CA . GLU B 1 169 ? -1.876 7.656 2.078 1 94.12 169 GLU B CA 1
ATOM 3196 C C . GLU B 1 169 ? -0.382 7.848 1.837 1 94.12 169 GLU B C 1
ATOM 3198 O O . GLU B 1 169 ? 0.176 7.297 0.887 1 94.12 169 GLU B O 1
ATOM 3203 N N . PRO B 1 170 ? 0.265 8.523 2.74 1 95.19 170 PRO B N 1
ATOM 3204 C CA . PRO B 1 170 ? 1.653 8.938 2.52 1 95.19 170 PRO B CA 1
ATOM 3205 C C . PRO B 1 170 ? 2.635 7.77 2.609 1 95.19 170 PRO B C 1
ATOM 3207 O O . PRO B 1 170 ? 3.789 7.898 2.193 1 95.19 170 PRO B O 1
ATOM 3210 N N . ILE B 1 171 ? 2.16 6.652 3.127 1 93.88 171 ILE B N 1
ATOM 3211 C CA . ILE B 1 171 ? 3.133 5.598 3.389 1 93.88 171 ILE B CA 1
ATOM 3212 C C . ILE B 1 171 ? 2.939 4.457 2.391 1 93.88 171 ILE B C 1
ATOM 3214 O O . ILE B 1 171 ? 3.572 3.406 2.512 1 93.88 171 ILE B O 1
ATOM 3218 N N . SER B 1 172 ? 2.062 4.758 1.452 1 88.31 172 SER B N 1
ATOM 3219 C CA . SER B 1 172 ? 1.853 3.732 0.434 1 88.31 172 SER B CA 1
ATOM 3220 C C . SER B 1 172 ? 3.145 3.426 -0.316 1 88.31 172 SER B C 1
ATOM 3222 O O . SER B 1 172 ? 3.938 4.328 -0.592 1 88.31 172 SER B O 1
ATOM 3224 N N . ASN B 1 173 ? 3.432 2.139 -0.564 1 83.56 173 ASN B N 1
ATOM 3225 C CA . ASN B 1 173 ? 4.535 1.647 -1.385 1 83.56 173 ASN B CA 1
ATOM 3226 C C . ASN B 1 173 ? 5.883 1.864 -0.7 1 83.56 173 ASN B C 1
ATOM 3228 O O . ASN B 1 173 ? 6.926 1.837 -1.354 1 83.56 173 ASN B O 1
ATOM 3232 N N . LEU B 1 174 ? 5.871 2.283 0.574 1 92.5 174 LEU B N 1
ATOM 3233 C CA . LEU B 1 174 ? 7.102 2.428 1.339 1 92.5 174 LEU B CA 1
ATOM 3234 C C . LEU B 1 174 ? 7.406 1.156 2.125 1 92.5 174 LEU B C 1
ATOM 3236 O O . LEU B 1 174 ? 6.488 0.428 2.514 1 92.5 174 LEU B O 1
ATOM 3240 N N . ASP B 1 175 ? 8.656 0.908 2.328 1 93.44 175 ASP B N 1
ATOM 3241 C CA . ASP B 1 175 ? 9.031 -0.203 3.195 1 93.44 175 ASP B CA 1
ATOM 3242 C C . ASP B 1 175 ? 8.82 0.15 4.664 1 93.44 175 ASP B C 1
ATOM 3244 O O . ASP B 1 175 ? 8.508 1.296 4.996 1 93.44 175 ASP B O 1
ATOM 3248 N N . PRO B 1 176 ? 8.938 -0.812 5.547 1 93.94 176 PRO B N 1
ATOM 3249 C CA . PRO B 1 176 ? 8.57 -0.614 6.953 1 93.94 176 PRO B CA 1
ATOM 3250 C C . PRO B 1 176 ? 9.344 0.525 7.609 1 93.94 176 PRO B C 1
ATOM 3252 O O . PRO B 1 176 ? 8.766 1.327 8.344 1 93.94 176 PRO B O 1
ATOM 3255 N N . ARG B 1 177 ? 10.594 0.696 7.336 1 95.12 177 ARG B N 1
ATOM 3256 C CA . ARG B 1 177 ? 11.406 1.739 7.953 1 95.12 177 ARG B CA 1
ATOM 3257 C C . ARG B 1 177 ? 10.906 3.125 7.559 1 95.12 177 ARG B C 1
ATOM 3259 O O . ARG B 1 177 ? 10.672 3.975 8.422 1 95.12 177 ARG B O 1
ATOM 3266 N N . HIS B 1 178 ? 10.727 3.301 6.324 1 95.62 178 HIS B N 1
ATOM 3267 C CA . HIS B 1 178 ? 10.328 4.613 5.828 1 95.62 178 HIS B CA 1
ATOM 3268 C C . HIS B 1 178 ? 8.898 4.949 6.238 1 95.62 178 HIS B C 1
ATOM 3270 O O . HIS B 1 178 ? 8.57 6.117 6.465 1 95.62 178 HIS B O 1
ATOM 3276 N N . GLN B 1 179 ? 8.055 3.887 6.32 1 95.88 179 GLN B N 1
ATOM 3277 C CA . GLN B 1 179 ? 6.711 4.121 6.848 1 95.88 179 GLN B CA 1
ATOM 3278 C C . GLN B 1 179 ? 6.77 4.691 8.266 1 95.88 179 GLN B C 1
ATOM 3280 O O . GLN B 1 179 ? 6.121 5.695 8.555 1 95.88 179 GLN B O 1
ATOM 3285 N N . MET B 1 180 ? 7.559 4.098 9.062 1 95.56 180 MET B N 1
ATOM 3286 C CA . MET B 1 180 ? 7.684 4.516 10.461 1 95.56 180 MET B CA 1
ATOM 3287 C C . MET B 1 180 ? 8.273 5.918 10.555 1 95.56 180 MET B C 1
ATOM 3289 O O . MET B 1 180 ? 7.777 6.754 11.312 1 95.56 180 MET B O 1
ATOM 3293 N N . GLU B 1 181 ? 9.258 6.133 9.789 1 96.56 181 GLU B N 1
ATOM 3294 C CA . GLU B 1 181 ? 9.922 7.438 9.82 1 96.56 181 GLU B CA 1
ATOM 3295 C C . GLU B 1 181 ? 8.961 8.547 9.406 1 96.56 181 GLU B C 1
ATOM 3297 O O . GLU B 1 181 ? 8.914 9.609 10.047 1 96.56 181 GLU B O 1
ATOM 3302 N N . LEU B 1 182 ? 8.25 8.312 8.391 1 97.62 182 LEU B N 1
ATOM 3303 C CA . LEU B 1 182 ? 7.316 9.312 7.895 1 97.62 182 LEU B CA 1
ATOM 3304 C C . LEU B 1 182 ? 6.227 9.594 8.922 1 97.62 182 LEU B C 1
ATOM 3306 O O . LEU B 1 182 ? 5.926 10.75 9.219 1 97.62 182 LEU B O 1
ATOM 3310 N N . LEU B 1 183 ? 5.66 8.578 9.523 1 97.94 183 LEU B N 1
ATOM 3311 C CA . LEU B 1 183 ? 4.586 8.75 10.492 1 97.94 183 LEU B CA 1
ATOM 3312 C C . LEU B 1 183 ? 5.117 9.367 11.789 1 97.94 183 LEU B C 1
ATOM 3314 O O . LEU B 1 183 ? 4.422 10.148 12.438 1 97.94 183 LEU B O 1
ATOM 3318 N N . ALA B 1 184 ? 6.324 9 12.094 1 97.69 184 ALA B N 1
ATOM 3319 C CA . ALA B 1 184 ? 6.961 9.633 13.242 1 97.69 184 ALA B CA 1
ATOM 3320 C C . ALA B 1 184 ? 7.129 11.133 13.023 1 97.69 184 ALA B C 1
ATOM 3322 O O . ALA B 1 184 ? 6.891 11.938 13.93 1 97.69 184 ALA B O 1
ATOM 3323 N N . THR B 1 185 ? 7.516 11.438 11.852 1 98.06 185 THR B N 1
ATOM 3324 C CA . THR B 1 185 ? 7.672 12.844 11.508 1 98.06 185 THR B CA 1
ATOM 3325 C C . THR B 1 185 ? 6.328 13.562 11.57 1 98.06 185 THR B C 1
ATOM 3327 O O . THR B 1 185 ? 6.234 14.656 12.133 1 98.06 185 THR B O 1
ATOM 3330 N N . ALA B 1 186 ? 5.328 12.992 11.023 1 98.12 186 ALA B N 1
ATOM 3331 C CA . ALA B 1 186 ? 3.99 13.578 11.078 1 98.12 186 ALA B CA 1
ATOM 3332 C C . ALA B 1 186 ? 3.545 13.797 12.523 1 98.12 186 ALA B C 1
ATOM 3334 O O . ALA B 1 186 ? 2.99 14.844 12.859 1 98.12 186 ALA B O 1
ATOM 3335 N N . ARG B 1 187 ? 3.82 12.859 13.344 1 98.06 187 ARG B N 1
ATOM 3336 C CA . ARG B 1 187 ? 3.457 12.961 14.75 1 98.06 187 ARG B CA 1
ATOM 3337 C C . ARG B 1 187 ? 4.234 14.078 15.438 1 98.06 187 ARG B C 1
ATOM 3339 O O . ARG B 1 187 ? 3.678 14.82 16.25 1 98.06 187 ARG B O 1
ATOM 3346 N N . ALA B 1 188 ? 5.492 14.164 15.148 1 97.75 188 ALA B N 1
ATOM 3347 C CA . ALA B 1 188 ? 6.316 15.219 15.727 1 97.75 188 ALA B CA 1
ATOM 3348 C C . ALA B 1 188 ? 5.809 16.594 15.312 1 97.75 188 ALA B C 1
ATOM 3350 O O . ALA B 1 188 ? 5.812 17.531 16.109 1 97.75 188 ALA B O 1
ATOM 3351 N N . LEU B 1 189 ? 5.395 16.719 14.102 1 96.75 189 LEU B N 1
ATOM 3352 C CA . LEU B 1 189 ? 4.848 17.984 13.633 1 96.75 189 LEU B CA 1
ATOM 3353 C C . LEU B 1 189 ? 3.582 18.344 14.398 1 96.75 189 LEU B C 1
ATOM 3355 O O . LEU B 1 189 ? 3.354 19.516 14.711 1 96.75 189 LEU B O 1
ATOM 3359 N N . ALA B 1 190 ? 2.824 17.344 14.766 1 97.31 190 ALA B N 1
ATOM 3360 C CA . ALA B 1 190 ? 1.618 17.578 15.555 1 97.31 190 ALA B CA 1
ATOM 3361 C C . ALA B 1 190 ? 1.968 17.953 17 1 97.31 190 ALA B C 1
ATOM 3363 O O . ALA B 1 190 ? 1.608 19.047 17.469 1 97.31 190 ALA B O 1
ATOM 3364 N N . HIS B 1 191 ? 2.795 17.172 17.594 1 97.31 191 HIS B N 1
ATOM 3365 C CA . HIS B 1 191 ? 2.977 17.266 19.047 1 97.31 191 HIS B CA 1
ATOM 3366 C C . HIS B 1 191 ? 4.039 18.297 19.406 1 97.31 191 HIS B C 1
ATOM 3368 O O . HIS B 1 191 ? 3.943 18.953 20.438 1 97.31 191 HIS B O 1
ATOM 3374 N N . GLU B 1 192 ? 5.027 18.375 18.578 1 95.56 192 GLU B N 1
ATOM 3375 C CA . GLU B 1 192 ? 6.137 19.266 18.906 1 95.56 192 GLU B CA 1
ATOM 3376 C C . GLU B 1 192 ? 5.969 20.625 18.234 1 95.56 192 GLU B C 1
ATOM 3378 O O . GLU B 1 192 ? 6.27 21.656 18.844 1 95.56 192 GLU B O 1
ATOM 3383 N N . ALA B 1 193 ? 5.445 20.656 17.078 1 92.81 193 ALA B N 1
ATOM 3384 C CA . ALA B 1 193 ? 5.305 21.922 16.359 1 92.81 193 ALA B CA 1
ATOM 3385 C C . ALA B 1 193 ? 3.9 22.484 16.516 1 92.81 193 ALA B C 1
ATOM 3387 O O . ALA B 1 193 ? 3.615 23.594 16.062 1 92.81 193 ALA B O 1
ATOM 3388 N N . GLY B 1 194 ? 3.027 21.703 17.078 1 94.44 194 GLY B N 1
ATOM 3389 C CA . GLY B 1 194 ? 1.692 22.188 17.391 1 94.44 194 GLY B CA 1
ATOM 3390 C C . GLY B 1 194 ? 0.783 22.234 16.172 1 94.44 194 GLY B C 1
ATOM 3391 O O . GLY B 1 194 ? -0.198 22.969 16.156 1 94.44 194 GLY B O 1
ATOM 3392 N N . MET B 1 195 ? 1.049 21.516 15.133 1 95.56 195 MET B N 1
ATOM 3393 C CA . MET B 1 195 ? 0.233 21.484 13.922 1 95.56 195 MET B CA 1
ATOM 3394 C C . MET B 1 195 ? -0.957 20.547 14.094 1 95.56 195 MET B C 1
ATOM 3396 O O . MET B 1 195 ? -0.912 19.625 14.898 1 95.56 195 MET B O 1
ATOM 3400 N N . GLY B 1 196 ? -2.078 20.859 13.406 1 97.31 196 GLY B N 1
ATOM 3401 C CA . GLY B 1 196 ? -3.1 19.844 13.18 1 97.31 196 GLY B CA 1
ATOM 3402 C C . GLY B 1 196 ? -2.789 18.938 12.008 1 97.31 196 GLY B C 1
ATOM 3403 O O . GLY B 1 196 ? -2.592 19.406 10.883 1 97.31 196 GLY B O 1
ATOM 3404 N N . VAL B 1 197 ? -2.736 17.656 12.25 1 98.38 197 VAL B N 1
ATOM 3405 C CA . VAL B 1 197 ? -2.311 16.75 11.195 1 98.38 197 VAL B CA 1
ATOM 3406 C C . VAL B 1 197 ? -3.393 15.695 10.953 1 98.38 197 VAL B C 1
ATOM 3408 O O . VAL B 1 197 ? -3.945 15.133 11.898 1 98.38 197 VAL B O 1
ATOM 3411 N N . LEU B 1 198 ? -3.756 15.531 9.719 1 98.69 198 LEU B N 1
ATOM 3412 C CA . LEU B 1 198 ? -4.652 14.469 9.281 1 98.69 198 LEU B CA 1
ATOM 3413 C C . LEU B 1 198 ? -3.938 13.508 8.336 1 98.69 198 LEU B C 1
ATOM 3415 O O . LEU B 1 198 ? -3.264 13.945 7.398 1 98.69 198 LEU B O 1
ATOM 3419 N N . VAL B 1 199 ? -4.055 12.211 8.641 1 98.5 199 VAL B N 1
ATOM 3420 C CA . VAL B 1 199 ? -3.412 11.234 7.77 1 98.5 199 VAL B CA 1
ATOM 3421 C C . VAL B 1 199 ? -4.402 10.133 7.41 1 98.5 199 VAL B C 1
ATOM 3423 O O . VAL B 1 199 ? -5.145 9.648 8.266 1 98.5 199 VAL B O 1
ATOM 3426 N N . ILE B 1 200 ? -4.492 9.867 6.152 1 97.62 200 ILE B N 1
ATOM 3427 C CA . ILE B 1 200 ? -5.219 8.68 5.695 1 97.62 200 ILE B CA 1
ATOM 3428 C C . ILE B 1 200 ? -4.266 7.492 5.625 1 97.62 200 ILE B C 1
ATOM 3430 O O . ILE B 1 200 ? -3.244 7.543 4.938 1 97.62 200 ILE B O 1
ATOM 3434 N N . VAL B 1 201 ? -4.562 6.41 6.359 1 93.81 201 VAL B N 1
ATOM 3435 C CA . VAL B 1 201 ? -3.762 5.191 6.316 1 93.81 201 VAL B CA 1
ATOM 3436 C C . VAL B 1 201 ? -4.676 3.975 6.176 1 93.81 201 VAL B C 1
ATOM 3438 O O . VAL B 1 201 ? -5.777 3.951 6.734 1 93.81 201 VAL B O 1
ATOM 3441 N N . HIS B 1 202 ? -4.176 2.992 5.535 1 89.81 202 HIS B N 1
ATOM 3442 C CA . HIS B 1 202 ? -4.949 1.769 5.359 1 89.81 202 HIS B CA 1
ATOM 3443 C C . HIS B 1 202 ? -4.621 0.749 6.445 1 89.81 202 HIS B C 1
ATOM 3445 O O . HIS B 1 202 ? -5.414 -0.155 6.715 1 89.81 202 HIS B O 1
ATOM 3451 N N . ASP B 1 203 ? -3.467 0.83 6.996 1 92.5 203 ASP B N 1
ATOM 3452 C CA . ASP B 1 203 ? -3.051 -0.106 8.039 1 92.5 203 ASP B CA 1
ATOM 3453 C C . ASP B 1 203 ? -3.592 0.313 9.398 1 92.5 203 ASP B C 1
ATOM 3455 O O . ASP B 1 203 ? -3.145 1.311 9.969 1 92.5 203 ASP B O 1
ATOM 3459 N N . ILE B 1 204 ? -4.398 -0.509 9.883 1 96.75 204 ILE B N 1
ATOM 3460 C CA . ILE B 1 204 ? -5.094 -0.221 11.133 1 96.75 204 ILE B CA 1
ATOM 3461 C C . ILE B 1 204 ? -4.086 -0.102 12.273 1 96.75 204 ILE B C 1
ATOM 3463 O O . ILE B 1 204 ? -4.223 0.758 13.141 1 96.75 204 ILE B O 1
ATOM 3467 N N . ASN B 1 205 ? -3.111 -0.917 12.289 1 96 205 ASN B N 1
ATOM 3468 C CA . ASN B 1 205 ? -2.152 -0.931 13.391 1 96 205 ASN B CA 1
ATOM 3469 C C . ASN B 1 205 ? -1.212 0.269 13.328 1 96 205 ASN B C 1
ATOM 3471 O O . ASN B 1 205 ? -0.734 0.74 14.359 1 96 205 ASN B O 1
ATOM 3475 N N . GLN B 1 206 ? -0.969 0.749 12.141 1 95.88 206 GLN B N 1
ATOM 3476 C CA . GLN B 1 206 ? -0.231 2.002 12.031 1 95.88 206 GLN B CA 1
ATOM 3477 C C . GLN B 1 206 ? -1.03 3.164 12.609 1 95.88 206 GLN B C 1
ATOM 3479 O O . GLN B 1 206 ? -0.481 4.008 13.328 1 95.88 206 GLN B O 1
ATOM 3484 N N . ALA B 1 207 ? -2.277 3.201 12.305 1 97.75 207 ALA B N 1
ATOM 3485 C CA . ALA B 1 207 ? -3.141 4.23 12.883 1 97.75 207 ALA B CA 1
ATOM 3486 C C . ALA B 1 207 ? -3.178 4.129 14.398 1 97.75 207 ALA B C 1
ATOM 3488 O O . ALA B 1 207 ? -3.047 5.137 15.102 1 97.75 207 ALA B O 1
ATOM 3489 N N . ALA B 1 208 ? -3.359 2.93 14.883 1 97.88 208 ALA B N 1
ATOM 3490 C CA . ALA B 1 208 ? -3.43 2.684 16.312 1 97.88 208 ALA B CA 1
ATOM 3491 C C . ALA B 1 208 ? -2.156 3.152 17.016 1 97.88 208 ALA B C 1
ATOM 3493 O O . ALA B 1 208 ? -2.211 3.68 18.125 1 97.88 208 ALA B O 1
ATOM 3494 N N . ARG B 1 209 ? -1.101 2.977 16.375 1 96.88 209 ARG B N 1
ATOM 3495 C CA . ARG B 1 209 ? 0.199 3.26 16.969 1 96.88 209 ARG B CA 1
ATOM 3496 C C . ARG B 1 209 ? 0.473 4.762 17 1 96.88 209 ARG B C 1
ATOM 3498 O O . ARG B 1 209 ? 0.967 5.289 18 1 96.88 209 ARG B O 1
ATOM 3505 N N . TRP B 1 210 ? 0.08 5.438 15.953 1 97.62 210 TRP B N 1
ATOM 3506 C CA . TRP B 1 210 ? 0.654 6.762 15.758 1 97.62 210 TRP B CA 1
ATOM 3507 C C . TRP B 1 210 ? -0.381 7.852 16.031 1 97.62 210 TRP B C 1
ATOM 3509 O O . TRP B 1 210 ? -0.029 8.969 16.406 1 97.62 210 TRP B O 1
ATOM 3519 N N . CYS B 1 211 ? -1.624 7.555 15.836 1 98.25 211 CYS B N 1
ATOM 3520 C CA . CYS B 1 211 ? -2.633 8.609 15.852 1 98.25 211 CYS B CA 1
ATOM 3521 C C . CYS B 1 211 ? -3.201 8.805 17.25 1 98.25 211 CYS B C 1
ATOM 3523 O O . CYS B 1 211 ? -3.297 7.848 18.031 1 98.25 211 CYS B O 1
ATOM 3525 N N . ASP B 1 212 ? -3.568 10.016 17.562 1 98.25 212 ASP B N 1
ATOM 3526 C CA . ASP B 1 212 ? -4.215 10.359 18.828 1 98.25 212 ASP B CA 1
ATOM 3527 C C . ASP B 1 212 ? -5.719 10.109 18.766 1 98.25 212 ASP B C 1
ATOM 3529 O O . ASP B 1 212 ? -6.332 9.703 19.75 1 98.25 212 ASP B O 1
ATOM 3533 N N . THR B 1 213 ? -6.207 10.445 17.656 1 98.19 213 THR B N 1
ATOM 3534 C CA . THR B 1 213 ? -7.629 10.336 17.359 1 98.19 213 THR B CA 1
ATOM 3535 C C . THR B 1 213 ? -7.852 9.641 16.031 1 98.19 213 THR B C 1
ATOM 3537 O O . THR B 1 213 ? -7.066 9.812 15.094 1 98.19 213 THR B O 1
ATOM 3540 N N . LEU B 1 214 ? -8.891 8.836 15.969 1 98.5 214 LEU B N 1
ATOM 3541 C CA . LEU B 1 214 ? -9.25 8.164 14.719 1 98.5 214 LEU B CA 1
ATOM 3542 C C . LEU B 1 214 ? -10.664 8.531 14.297 1 98.5 214 LEU B C 1
ATOM 3544 O O . LEU B 1 214 ? -11.562 8.641 15.133 1 98.5 214 LEU B O 1
ATOM 3548 N N . ALA B 1 215 ? -10.812 8.797 13.062 1 98.62 215 ALA B N 1
ATOM 3549 C CA . ALA B 1 215 ? -12.109 8.922 12.406 1 98.62 215 ALA B CA 1
ATOM 3550 C C . ALA B 1 215 ? -12.367 7.746 11.477 1 98.62 215 ALA B C 1
ATOM 3552 O O . ALA B 1 215 ? -11.594 7.5 10.547 1 98.62 215 ALA B O 1
ATOM 3553 N N . LEU B 1 216 ? -13.422 7.062 11.742 1 98.44 216 LEU B N 1
ATOM 3554 C CA . LEU B 1 216 ? -13.766 5.867 10.977 1 98.44 216 LEU B CA 1
ATOM 3555 C C . LEU B 1 216 ? -14.977 6.129 10.086 1 98.44 216 LEU B C 1
ATOM 3557 O O . LEU B 1 216 ? -16.062 6.465 10.578 1 98.44 216 LEU B O 1
ATOM 3561 N N . LEU B 1 217 ? -14.766 5.988 8.789 1 97.88 217 LEU B N 1
ATOM 3562 C CA . LEU B 1 217 ? -15.844 6.207 7.828 1 97.88 217 LEU B CA 1
ATOM 3563 C C . LEU B 1 217 ? -16.453 4.883 7.379 1 97.88 217 LEU B C 1
ATOM 3565 O O . LEU B 1 217 ? -15.727 3.932 7.082 1 97.88 217 LEU B O 1
ATOM 3569 N N . ALA B 1 218 ? -17.75 4.852 7.344 1 96.44 218 ALA B N 1
ATOM 3570 C CA . ALA B 1 218 ? -18.484 3.689 6.867 1 96.44 218 ALA B CA 1
ATOM 3571 C C . ALA B 1 218 ? -19.875 4.09 6.383 1 96.44 218 ALA B C 1
ATOM 3573 O O . ALA B 1 218 ? -20.531 4.941 6.992 1 96.44 218 ALA B O 1
ATOM 3574 N N . ASP B 1 219 ? -20.266 3.486 5.281 1 93.81 219 ASP B N 1
ATOM 3575 C CA . ASP B 1 219 ? -21.625 3.652 4.758 1 93.81 219 ASP B CA 1
ATOM 3576 C C . ASP B 1 219 ? -21.953 5.129 4.543 1 93.81 219 ASP B C 1
ATOM 3578 O O . ASP B 1 219 ? -23.031 5.586 4.898 1 93.81 219 ASP B O 1
ATOM 3582 N N . GLY B 1 220 ? -20.953 5.832 4.18 1 94.94 220 GLY B N 1
ATOM 3583 C CA . GLY B 1 220 ? -21.125 7.223 3.801 1 94.94 220 GLY B CA 1
ATOM 3584 C C . GLY B 1 220 ? -21.234 8.156 4.992 1 94.94 220 GLY B C 1
ATOM 3585 O O . GLY B 1 220 ? -21.672 9.297 4.863 1 94.94 220 GLY B O 1
ATOM 3586 N N . ARG B 1 221 ? -20.891 7.656 6.141 1 97.31 221 ARG B N 1
ATOM 3587 C CA . ARG B 1 221 ? -20.969 8.453 7.359 1 97.31 221 ARG B CA 1
ATOM 3588 C C . ARG B 1 221 ? -19.75 8.242 8.242 1 97.31 221 ARG B C 1
ATOM 3590 O O . ARG B 1 221 ? -18.922 7.375 7.961 1 97.31 221 ARG B O 1
ATOM 3597 N N . LEU B 1 222 ? -19.656 9.094 9.219 1 97.62 222 LEU B N 1
ATOM 3598 C CA . LEU B 1 222 ? -18.672 8.883 10.273 1 97.62 222 LEU B CA 1
ATOM 3599 C C . LEU B 1 222 ? -19.172 7.867 11.297 1 97.62 222 LEU B C 1
ATOM 3601 O O . LEU B 1 222 ? -20.047 8.18 12.102 1 97.62 222 LEU B O 1
ATOM 3605 N N . ALA B 1 223 ? -18.672 6.738 11.289 1 97.5 223 ALA B N 1
ATOM 3606 C CA . ALA B 1 223 ? -19.141 5.637 12.125 1 97.5 223 ALA B CA 1
ATOM 3607 C C . ALA B 1 223 ? -18.625 5.777 13.555 1 97.5 223 ALA B C 1
ATOM 3609 O O . ALA B 1 223 ? -19.281 5.352 14.5 1 97.5 223 ALA B O 1
ATOM 3610 N N . ALA B 1 224 ? -17.469 6.27 13.703 1 98.19 224 ALA B N 1
ATOM 3611 C CA . ALA B 1 224 ? -16.859 6.461 15.016 1 98.19 224 ALA B CA 1
ATOM 3612 C C . ALA B 1 224 ? -15.812 7.562 14.977 1 98.19 224 ALA B C 1
ATOM 3614 O O . ALA B 1 224 ? -15.211 7.816 13.93 1 98.19 224 ALA B O 1
ATOM 3615 N N . LEU B 1 225 ? -15.633 8.172 16.047 1 98.19 225 LEU B N 1
ATOM 3616 C CA . LEU B 1 225 ? -14.648 9.234 16.234 1 98.19 225 LEU B CA 1
ATOM 3617 C C . LEU B 1 225 ? -14.156 9.273 17.688 1 98.19 225 LEU B C 1
ATOM 3619 O O . LEU B 1 225 ? -14.969 9.344 18.609 1 98.19 225 LEU B O 1
ATOM 3623 N N . GLY B 1 226 ? -12.898 9.219 17.844 1 98.19 226 GLY B N 1
ATOM 3624 C CA . GLY B 1 226 ? -12.352 9.273 19.188 1 98.19 226 GLY B CA 1
ATOM 3625 C C . GLY B 1 226 ? -10.984 8.617 19.297 1 98.19 226 GLY B C 1
ATOM 3626 O O . GLY B 1 226 ? -10.32 8.375 18.297 1 98.19 226 GLY B O 1
ATOM 3627 N N . PRO B 1 227 ? -10.508 8.477 20.531 1 98.12 227 PRO B N 1
ATOM 3628 C CA . PRO B 1 227 ? -9.242 7.758 20.719 1 98.12 227 PRO B CA 1
ATOM 3629 C C . PRO B 1 227 ? -9.273 6.348 20.125 1 98.12 227 PRO B C 1
ATOM 3631 O O . PRO B 1 227 ? -10.344 5.746 20.016 1 98.12 227 PRO B O 1
ATOM 3634 N N . PRO B 1 228 ? -8.125 5.844 19.75 1 98.12 228 PRO B N 1
ATOM 3635 C CA . PRO B 1 228 ? -8.062 4.52 19.125 1 98.12 228 PRO B CA 1
ATOM 3636 C C . PRO B 1 228 ? -8.812 3.457 19.922 1 98.12 228 PRO B C 1
ATOM 3638 O O . PRO B 1 228 ? -9.523 2.629 19.328 1 98.12 228 PRO B O 1
ATOM 3641 N N . ALA B 1 229 ? -8.789 3.518 21.219 1 97.31 229 ALA B N 1
ATOM 3642 C CA . ALA B 1 229 ? -9.414 2.504 22.062 1 97.31 229 ALA B CA 1
ATOM 3643 C C . ALA B 1 229 ? -10.93 2.496 21.891 1 97.31 229 ALA B C 1
ATOM 3645 O O . ALA B 1 229 ? -11.57 1.448 22 1 97.31 229 ALA B O 1
ATOM 3646 N N . ASP B 1 230 ? -11.461 3.627 21.578 1 97.94 230 ASP B N 1
ATOM 3647 C CA . ASP B 1 230 ? -12.906 3.756 21.406 1 97.94 230 ASP B CA 1
ATOM 3648 C C . ASP B 1 230 ? -13.32 3.398 19.969 1 97.94 230 ASP B C 1
ATOM 3650 O O . ASP B 1 230 ? -14.453 2.959 19.75 1 97.94 230 ASP B O 1
ATOM 3654 N N . VAL B 1 231 ? -12.461 3.553 19.062 1 98.38 231 VAL B N 1
ATOM 3655 C CA . VAL B 1 231 ? -12.797 3.434 17.656 1 98.38 231 VAL B CA 1
ATOM 3656 C C . VAL B 1 231 ? -12.461 2.029 17.156 1 98.38 231 VAL B C 1
ATOM 3658 O O . VAL B 1 231 ? -13.227 1.435 16.391 1 98.38 231 VAL B O 1
ATOM 3661 N N . LEU B 1 232 ? -11.305 1.512 17.562 1 98.31 232 LEU B N 1
ATOM 3662 C CA . LEU B 1 232 ? -10.859 0.2 17.109 1 98.31 232 LEU B CA 1
ATOM 3663 C C . LEU B 1 232 ? -11.414 -0.905 18 1 98.31 232 LEU B C 1
ATOM 3665 O O . LEU B 1 232 ? -10.773 -1.31 18.969 1 98.31 232 LEU B O 1
ATOM 3669 N N . THR B 1 233 ? -12.57 -1.354 17.656 1 98.12 233 THR B N 1
ATOM 3670 C CA . THR B 1 233 ? -13.25 -2.445 18.344 1 98.12 233 THR B CA 1
ATOM 3671 C C . THR B 1 233 ? -13.602 -3.568 17.359 1 98.12 233 THR B C 1
ATOM 3673 O O . THR B 1 233 ? -13.719 -3.338 16.156 1 98.12 233 THR B O 1
ATOM 3676 N N . PRO B 1 234 ? -13.742 -4.793 17.922 1 97.62 234 PRO B N 1
ATOM 3677 C CA . PRO B 1 234 ? -14.148 -5.887 17.031 1 97.62 234 PRO B CA 1
ATOM 3678 C C . PRO B 1 234 ? -15.43 -5.574 16.266 1 97.62 234 PRO B C 1
ATOM 3680 O O . PRO B 1 234 ? -15.531 -5.902 15.078 1 97.62 234 PRO B O 1
ATOM 3683 N N . ASP B 1 235 ? -16.344 -4.93 16.906 1 97.88 235 ASP B N 1
ATOM 3684 C CA . ASP B 1 235 ? -17.594 -4.582 16.25 1 97.88 235 ASP B CA 1
ATOM 3685 C C . ASP B 1 235 ? -17.375 -3.615 15.094 1 97.88 235 ASP B C 1
ATOM 3687 O O . ASP B 1 235 ? -17.922 -3.807 14.008 1 97.88 235 ASP B O 1
ATOM 3691 N N . HIS B 1 236 ? -16.609 -2.586 15.328 1 98.12 236 HIS B N 1
ATOM 3692 C CA . HIS B 1 236 ? -16.328 -1.632 14.266 1 98.12 236 HIS B CA 1
ATOM 3693 C C . HIS B 1 236 ? -15.57 -2.295 13.117 1 98.12 236 HIS B C 1
ATOM 3695 O O . HIS B 1 236 ? -15.836 -2.008 11.945 1 98.12 236 HIS B O 1
ATOM 3701 N N . MET B 1 237 ? -14.555 -3.188 13.445 1 97.44 237 MET B N 1
ATOM 3702 C CA . MET B 1 237 ? -13.805 -3.891 12.414 1 97.44 237 MET B CA 1
ATOM 3703 C C . MET B 1 237 ? -14.734 -4.73 11.539 1 97.44 237 MET B C 1
ATOM 3705 O O . MET B 1 237 ? -14.617 -4.719 10.312 1 97.44 237 MET B O 1
ATOM 3709 N N . ARG B 1 238 ? -15.633 -5.41 12.172 1 97.06 238 ARG B N 1
ATOM 3710 C CA . ARG B 1 238 ? -16.594 -6.234 11.453 1 97.06 238 ARG B CA 1
ATOM 3711 C C . ARG B 1 238 ? -17.516 -5.379 10.586 1 97.06 238 ARG B C 1
ATOM 3713 O O . ARG B 1 238 ? -17.734 -5.688 9.414 1 97.06 238 ARG B O 1
ATOM 3720 N N . ARG B 1 239 ? -18.016 -4.371 11.109 1 95.62 239 ARG B N 1
ATOM 3721 C CA . ARG B 1 239 ? -19 -3.533 10.438 1 95.62 239 ARG B CA 1
ATOM 3722 C C . ARG B 1 239 ? -18.375 -2.771 9.273 1 95.62 239 ARG B C 1
ATOM 3724 O O . ARG B 1 239 ? -18.984 -2.631 8.211 1 95.62 239 ARG B O 1
ATOM 3731 N N . VAL B 1 240 ? -17.219 -2.271 9.492 1 96.12 240 VAL B N 1
ATOM 3732 C CA . VAL B 1 240 ? -16.625 -1.329 8.547 1 96.12 240 VAL B CA 1
ATOM 3733 C C . VAL B 1 240 ? -15.805 -2.088 7.508 1 96.12 240 VAL B C 1
ATOM 3735 O O . VAL B 1 240 ? -15.867 -1.782 6.312 1 96.12 240 VAL B O 1
ATOM 3738 N N . TYR B 1 241 ? -15.086 -3.141 7.953 1 95.75 241 TYR B N 1
ATOM 3739 C CA . TYR B 1 241 ? -14.18 -3.824 7.035 1 95.75 241 TYR B CA 1
ATOM 3740 C C . TYR B 1 241 ? -14.688 -5.227 6.715 1 95.75 241 TYR B C 1
ATOM 3742 O O . TYR B 1 241 ? -14.188 -5.879 5.801 1 95.75 241 TYR B O 1
ATOM 3750 N N . GLY B 1 242 ? -15.625 -5.676 7.473 1 95.25 242 GLY B N 1
ATOM 3751 C CA . GLY B 1 242 ? -16.109 -7.027 7.266 1 95.25 242 GLY B CA 1
ATOM 3752 C C . GLY B 1 242 ? -15.141 -8.094 7.73 1 95.25 242 GLY B C 1
ATOM 3753 O O . GLY B 1 242 ? -15.086 -9.188 7.152 1 95.25 242 GLY B O 1
ATOM 3754 N N . ILE B 1 243 ? -14.352 -7.762 8.734 1 95.62 243 ILE B N 1
ATOM 3755 C CA . ILE B 1 243 ? -13.375 -8.742 9.188 1 95.62 243 ILE B CA 1
ATOM 3756 C C . ILE B 1 243 ? -13.594 -9.039 10.672 1 95.62 243 ILE B C 1
ATOM 3758 O O . ILE B 1 243 ? -14.031 -8.172 11.43 1 95.62 243 ILE B O 1
ATOM 3762 N N . GLU B 1 244 ? -13.352 -10.258 11.047 1 96.38 244 GLU B N 1
ATOM 3763 C CA . GLU B 1 244 ? -13.234 -10.594 12.461 1 96.38 244 GLU B CA 1
ATOM 3764 C C . GLU B 1 244 ? -11.844 -10.281 12.992 1 96.38 244 GLU B C 1
ATOM 3766 O O . GLU B 1 244 ? -10.844 -10.703 12.406 1 96.38 244 GLU B O 1
ATOM 3771 N N . ALA B 1 245 ? -11.836 -9.477 14.102 1 96.31 245 ALA B N 1
ATOM 3772 C CA . ALA B 1 245 ? -10.523 -9.055 14.586 1 96.31 245 ALA B CA 1
ATOM 3773 C C . ALA B 1 245 ? -10.461 -9.102 16.109 1 96.31 245 ALA B C 1
ATOM 3775 O O . ALA B 1 245 ? -11.477 -8.883 16.781 1 96.31 245 ALA B O 1
ATOM 3776 N N . ASP B 1 246 ? -9.32 -9.43 16.625 1 95.56 246 ASP B N 1
ATOM 3777 C CA . ASP B 1 246 ? -9 -9.266 18.031 1 95.56 246 ASP B CA 1
ATOM 3778 C C . ASP B 1 246 ? -8.305 -7.926 18.281 1 95.56 246 ASP B C 1
ATOM 3780 O O . ASP B 1 246 ? -7.402 -7.539 17.531 1 95.56 246 ASP B O 1
ATOM 3784 N N . VAL B 1 247 ? -8.805 -7.25 19.25 1 96.94 247 VAL B N 1
ATOM 3785 C CA . VAL B 1 247 ? -8.18 -5.996 19.656 1 96.94 247 VAL B CA 1
ATOM 3786 C C . VAL B 1 247 ? -7.531 -6.168 21.031 1 96.94 247 VAL B C 1
ATOM 3788 O O . VAL B 1 247 ? -8.219 -6.434 22.016 1 96.94 247 VAL B O 1
ATOM 3791 N N . LEU B 1 248 ? -6.242 -5.961 21.047 1 95.62 248 LEU B N 1
ATOM 3792 C CA . LEU B 1 248 ? -5.461 -6.219 22.25 1 95.62 248 LEU B CA 1
ATOM 3793 C C . LEU B 1 248 ? -4.594 -5.016 22.609 1 95.62 248 LEU B C 1
ATOM 3795 O O . LEU B 1 248 ? -4.363 -4.145 21.766 1 95.62 248 LEU B O 1
ATOM 3799 N N . ALA B 1 249 ? -4.211 -4.988 23.938 1 95.12 249 ALA B N 1
ATOM 3800 C CA . ALA B 1 249 ? -3.143 -4.055 24.281 1 95.12 249 ALA B CA 1
ATOM 3801 C C . ALA B 1 249 ? -1.854 -4.398 23.531 1 95.12 249 ALA B C 1
ATOM 3803 O O . ALA B 1 249 ? -1.494 -5.574 23.422 1 95.12 249 ALA B O 1
ATOM 3804 N N . HIS B 1 250 ? -1.235 -3.414 23 1 93.75 250 HIS B N 1
ATOM 3805 C CA . HIS B 1 250 ? 0.03 -3.68 22.328 1 93.75 250 HIS B CA 1
ATOM 3806 C C . HIS B 1 250 ? 1.059 -4.262 23.281 1 93.75 250 HIS B C 1
ATOM 3808 O O . HIS B 1 250 ? 1.248 -3.74 24.391 1 93.75 250 HIS B O 1
ATOM 3814 N N . PRO B 1 251 ? 1.704 -5.215 22.906 1 90.19 251 PRO B N 1
ATOM 3815 C CA . PRO B 1 251 ? 2.574 -5.91 23.859 1 90.19 251 PRO B CA 1
ATOM 3816 C C . PRO B 1 251 ? 3.781 -5.07 24.281 1 90.19 251 PRO B C 1
ATOM 3818 O O . PRO B 1 251 ? 4.285 -5.219 25.391 1 90.19 251 PRO B O 1
ATOM 3821 N N . THR B 1 252 ? 4.238 -4.219 23.391 1 89.12 252 THR B N 1
ATOM 3822 C CA . THR B 1 252 ? 5.496 -3.549 23.703 1 89.12 252 THR B CA 1
ATOM 3823 C C . THR B 1 252 ? 5.312 -2.033 23.703 1 89.12 252 THR B C 1
ATOM 3825 O O . THR B 1 252 ? 6.234 -1.292 24.047 1 89.12 252 THR B O 1
ATOM 3828 N N . LEU B 1 253 ? 4.219 -1.536 23.281 1 91.62 253 LEU B N 1
ATOM 3829 C CA . LEU B 1 253 ? 3.936 -0.105 23.266 1 91.62 253 LEU B CA 1
ATOM 3830 C C . LEU B 1 253 ? 2.824 0.235 24.25 1 91.62 253 LEU B C 1
ATOM 3832 O O . LEU B 1 253 ? 1.642 0.088 23.938 1 91.62 253 LEU B O 1
ATOM 3836 N N . PRO B 1 254 ? 3.213 0.763 25.375 1 90.94 254 PRO B N 1
ATOM 3837 C CA . PRO B 1 254 ? 2.215 1.049 26.406 1 90.94 254 PRO B CA 1
ATOM 3838 C C . PRO B 1 254 ? 1.127 2.006 25.938 1 90.94 254 PRO B C 1
ATOM 3840 O O . PRO B 1 254 ? 1.427 3.018 25.297 1 90.94 254 PRO B O 1
ATOM 3843 N N . GLY B 1 255 ? -0.03 1.619 26.188 1 93 255 GLY B N 1
ATOM 3844 C CA . GLY B 1 255 ? -1.148 2.496 25.875 1 93 255 GLY B CA 1
ATOM 3845 C C . GLY B 1 255 ? -1.628 2.373 24.438 1 93 255 GLY B C 1
ATOM 3846 O O . GLY B 1 255 ? -2.58 3.045 24.047 1 93 255 GLY B O 1
ATOM 3847 N N . ARG B 1 256 ? -0.968 1.588 23.703 1 95.38 256 ARG B N 1
ATOM 3848 C CA . ARG B 1 256 ? -1.366 1.401 22.312 1 95.38 256 ARG B CA 1
ATOM 3849 C C . ARG B 1 256 ? -2.057 0.056 22.125 1 95.38 256 ARG B C 1
ATOM 3851 O O . ARG B 1 256 ? -2.002 -0.81 23 1 95.38 256 ARG B O 1
ATOM 3858 N N . LEU B 1 257 ? -2.705 -0.004 20.969 1 96.5 257 LEU B N 1
ATOM 3859 C CA . LEU B 1 257 ? -3.486 -1.199 20.672 1 96.5 257 LEU B CA 1
ATOM 3860 C C . LEU B 1 257 ? -2.863 -1.988 19.531 1 96.5 257 LEU B C 1
ATOM 3862 O O . LEU B 1 257 ? -2.061 -1.45 18.766 1 96.5 257 LEU B O 1
ATOM 3866 N N . LEU B 1 258 ? -3.15 -3.203 19.547 1 96.19 258 LEU B N 1
ATOM 3867 C CA . LEU B 1 258 ? -2.85 -4.113 18.438 1 96.19 258 LEU B CA 1
ATOM 3868 C C . LEU B 1 258 ? -4.121 -4.773 17.922 1 96.19 258 LEU B C 1
ATOM 3870 O O . LEU B 1 258 ? -4.883 -5.359 18.688 1 96.19 258 LEU B O 1
ATOM 3874 N N . VAL B 1 259 ? -4.352 -4.621 16.641 1 96.56 259 VAL B N 1
ATOM 3875 C CA . VAL B 1 259 ? -5.523 -5.203 16 1 96.56 259 VAL B CA 1
ATOM 3876 C C . VAL B 1 259 ? -5.098 -6.367 15.109 1 96.56 259 VAL B C 1
ATOM 3878 O O . VAL B 1 259 ? -4.285 -6.191 14.195 1 96.56 259 VAL B O 1
ATOM 3881 N N . LEU B 1 260 ? -5.641 -7.523 15.375 1 95.5 260 LEU B N 1
ATOM 3882 C CA . LEU B 1 260 ? -5.277 -8.727 14.633 1 95.5 260 LEU B CA 1
ATOM 3883 C C . LEU B 1 260 ? -6.504 -9.352 13.977 1 95.5 260 LEU B C 1
ATOM 3885 O O . LEU B 1 260 ? -7.449 -9.742 14.656 1 95.5 260 LEU B O 1
ATOM 3889 N N . ALA B 1 261 ? -6.449 -9.43 12.68 1 91.94 261 ALA B N 1
ATOM 3890 C CA . ALA B 1 261 ? -7.527 -10.109 11.969 1 91.94 261 ALA B CA 1
ATOM 3891 C C . ALA B 1 261 ? -7.48 -11.617 12.219 1 91.94 261 ALA B C 1
ATOM 3893 O O . ALA B 1 261 ? -6.398 -12.203 12.305 1 91.94 261 ALA B O 1
ATOM 3894 N N . ARG B 1 262 ? -8.656 -12.219 12.289 1 87.81 262 ARG B N 1
ATOM 3895 C CA . ARG B 1 262 ? -8.781 -13.664 12.477 1 87.81 262 ARG B CA 1
ATOM 3896 C C . ARG B 1 262 ? -9.086 -14.367 11.156 1 87.81 262 ARG B C 1
ATOM 3898 O O . ARG B 1 262 ? -9.688 -13.773 10.258 1 87.81 262 ARG B O 1
#

Secondary structure (DSSP, 8-state):
--EEEEEEEEEETTEEEEEEEEEEE-TTEEEEEEESTTSSHHHHHHHHTTSS--SEEEEEETTEEGGGS-HHHHHTTEEEE-SS----S--BHHHHHHGGGTT-TTS-HHHHHHHHHHHHHHHT-GGGTTSBGGGS-HHHHHHHHHHHHHHHHHH---TT---EEEEESTTTT--HHHHHHHHHHHHHHHHTT--EEEEE-S-HHHHHHH-SEEEEEETTEEEEEESHHHH--HHHHHHHH---EEEEE-SSSTT-EEEEE-/--EEEEEEEEEETTEEEEEEEEEEE-TTEEEEEEESTTSSHHHHHHHHTTSS--SEEEEEETTEEGGGS-HHHHHTTEEEE-SS----S--BHHHHHHGGGTT-TTS-HHHHHHHHHHHHHHHT-GGGTTSBGGGS-HHHHHHHHHHHHHHHHHH---TT---EEEEESTTTT--HHHHHHHHHHHHHHHHTT--EEEEE-S-HHHHHHH-SEEEEEETTEEEEEESHHHH--HHHHHHHH---EEEEE-SSSTT-EEEEE-

Nearest PDB structures (foldseek):
  5b58-assembly1_D  TM=9.289E-01  e=8.889E-28  Burkholderia cenocepacia J2315
  5b58-assembly1_C  TM=9.184E-01  e=9.427E-28  Burkholderia cenocepacia J2315
  5b57-assembly1_D  TM=9.205E-01  e=9.427E-28  Burkholderia cenocepacia J2315
  5b57-assembly1_C  TM=8.959E-01  e=1.264E-27  Burkholderia cenocepacia J2315
  2ihy-assembly1_B  TM=8.302E-01  e=3.538E-20  Staphylococcus aureus

Sequence (524 aa):
MTLQARNLTLARGGAPILTDVSLTLAPGALVGLLGANGAGKSTLLAALAGELAPRSGQVFLGDADLATLSARQLARRRAVLPQKPSLSFDLGVSDVVGMGAYPFPELDPAAVRQLVRDALEQAGVTHLAQRRYPQLSGGEQQRVQFARVLAQCHAMHAPGQTRYLMLDEPISNLDPRHQMELLATARALAHEAGMGVLVIVHDINQAARWCDTLALLADGRLAALGPPADVLTPDHMRRVYGIEADVLAHPTLPGRLLVLARMTLQARNLTLARGGAPILTDVSLTLAPGALVGLLGANGAGKSTLLAALAGELAPRSGQVFLGDADLATLSARQLARRRAVLPQKPSLSFDLGVSDVVGMGAYPFPELDPAAVRQLVRDALEQAGVTHLAQRRYPQLSGGEQQRVQFARVLAQCHAMHAPGQTRYLMLDEPISNLDPRHQMELLATARALAHEAGMGVLVIVHDINQAARWCDTLALLADGRLAALGPPADVLTPDHMRRVYGIEADVLAHPTLPGRLLVLAR

Radius of gyration: 23.96 Å; Cα contacts (8 Å, |Δi|>4): 1112; chains: 2; bounding box: 48×71×54 Å

pLDDT: mean 93.93, std 6.57, range [56.94, 98.69]

Organism: Bordetella pertussis (strain Tohama I / ATCC BAA-589 / NCTC 13251) (NCBI:txid257313)

Foldseek 3Di:
DKKKWAQFWADDPPHTLAGGAIDIQFWLFEEEEEFDPSLCRVVVLCVSLVNGDTPDTFIDDVPHTSVPDDPLRSLLAEFEAADDDPPPDFAALLVLLLVLCVSPPVDDPVRSSVLSCVLCVLLVNNVRRGPTLVPDDPQSNLSSSSSSRSSNVVNNDDPPGAHEYEYEASCPPHDPVSSVSSLVSQSCCRNVVRHRYYYYHHDLQSCQQRGQKYFYGAPNYGPDIGGSVGQDDQVNCCRRVVFGWDWAQDPPDPPTIDIGTD/DKKKWAQFWADDPPHTLAGGAIDIQFWLFEEEEEFDPSLCRVVVLCVSLVNGDTPDTFIDDVPHTSPPDDPLRSLLAEFEADDDDPPPDFAALLVLLLVLCVSPPVDDPVRSSVLSCVLCVLLVNNVRRGPTLVPDDPQSNLSSSSSSRSSNVVNNDDPPGEHEYEYEASCPPHDPVSSVSSLVSQSCCRNVVRHRYYYYHHDLQSCQQRGQKYFYGAPNYGPDIGGSVGQDDQVNCCRRVVFGWDWAQDPPDPPTIDIGTD